Protein AF-A0ABD1K8K5-F1 (afdb_monomer_lite)

pLDDT: mean 77.6, std 17.08, range [30.23, 98.38]

Structure (mmCIF, N/CA/C/O backbone):
data_AF-A0ABD1K8K5-F1
#
_entry.id   AF-A0ABD1K8K5-F1
#
loop_
_atom_site.group_PDB
_atom_site.id
_atom_site.type_symbol
_atom_site.label_atom_id
_atom_site.label_alt_id
_atom_site.label_comp_id
_atom_site.label_asym_id
_atom_site.label_entity_id
_atom_site.label_seq_id
_atom_site.pdbx_PDB_ins_code
_atom_site.Cartn_x
_atom_site.Cartn_y
_atom_site.Cartn_z
_atom_site.occupancy
_atom_site.B_iso_or_equiv
_atom_site.auth_seq_id
_atom_site.auth_comp_id
_atom_site.auth_asym_id
_atom_site.auth_atom_id
_atom_site.pdbx_PDB_model_num
ATOM 1 N N . MET A 1 1 ? 19.323 -1.433 23.913 1.00 59.59 1 MET A N 1
ATOM 2 C CA . MET A 1 1 ? 18.652 -1.399 25.236 1.00 59.59 1 MET A CA 1
ATOM 3 C C . MET A 1 1 ? 19.641 -1.602 26.390 1.00 59.59 1 MET A C 1
ATOM 5 O O . MET A 1 1 ? 19.765 -0.717 27.223 1.00 59.59 1 MET A O 1
ATOM 9 N N . PHE A 1 2 ? 20.396 -2.708 26.420 1.00 70.62 2 PHE A N 1
ATOM 10 C CA . PHE A 1 2 ? 21.287 -3.066 27.539 1.00 70.62 2 PHE A CA 1
ATOM 11 C C . PHE A 1 2 ? 22.418 -2.053 27.819 1.00 70.62 2 PHE A C 1
ATOM 13 O O . PHE A 1 2 ? 22.641 -1.660 28.960 1.00 70.62 2 PHE A O 1
ATOM 20 N N . GLN A 1 3 ? 23.082 -1.552 26.773 1.00 77.25 3 GLN A N 1
ATOM 21 C CA . GLN A 1 3 ? 24.154 -0.553 26.902 1.00 77.25 3 GLN A CA 1
ATOM 22 C C . GLN A 1 3 ? 23.637 0.802 27.422 1.00 77.25 3 GLN A C 1
ATOM 24 O O . GLN A 1 3 ? 24.265 1.428 28.268 1.00 77.25 3 GLN A O 1
ATOM 29 N N . LEU A 1 4 ? 22.428 1.191 27.003 1.00 78.50 4 LEU A N 1
ATOM 30 C CA . LEU A 1 4 ? 21.741 2.402 27.463 1.00 78.50 4 LEU A CA 1
ATOM 31 C C . LEU A 1 4 ? 21.359 2.313 28.951 1.00 78.50 4 LEU A C 1
ATOM 33 O O . LEU A 1 4 ? 21.509 3.283 29.686 1.00 78.50 4 LEU A O 1
ATOM 37 N N . LEU A 1 5 ? 20.895 1.143 29.400 1.00 77.12 5 LEU A N 1
ATOM 38 C CA . LEU A 1 5 ? 20.599 0.863 30.809 1.00 77.12 5 LEU A CA 1
ATOM 39 C C . LEU A 1 5 ? 21.858 0.915 31.680 1.00 77.12 5 LEU A C 1
ATOM 41 O O . LEU A 1 5 ? 21.829 1.493 32.764 1.00 77.12 5 LEU A O 1
ATOM 45 N N . LYS A 1 6 ? 22.974 0.362 31.191 1.00 81.25 6 LYS A N 1
ATOM 46 C CA . LYS A 1 6 ? 24.273 0.412 31.877 1.00 81.25 6 LYS A CA 1
ATOM 47 C C . LYS A 1 6 ? 24.775 1.854 32.032 1.00 81.25 6 LYS A C 1
ATOM 49 O O . LYS A 1 6 ? 25.215 2.231 33.117 1.00 81.25 6 LYS A O 1
ATOM 54 N N . ASP A 1 7 ? 24.635 2.669 30.988 1.00 84.12 7 ASP A N 1
ATOM 55 C CA . ASP A 1 7 ? 24.981 4.095 31.023 1.00 84.12 7 ASP A CA 1
ATOM 56 C C . ASP A 1 7 ? 24.070 4.897 31.962 1.00 84.12 7 ASP A C 1
ATOM 58 O O . ASP A 1 7 ? 24.546 5.760 32.702 1.00 84.12 7 ASP A O 1
ATOM 62 N N . LEU A 1 8 ? 22.766 4.604 31.969 1.00 81.50 8 LEU A N 1
ATOM 63 C CA . LEU A 1 8 ? 21.805 5.254 32.861 1.00 81.50 8 LEU A CA 1
ATOM 64 C C . LEU A 1 8 ? 22.045 4.886 34.326 1.00 81.50 8 LEU A C 1
ATOM 66 O O . LEU A 1 8 ? 22.006 5.773 35.172 1.00 81.50 8 LEU A O 1
ATOM 70 N N . ARG A 1 9 ? 22.381 3.625 34.621 1.00 79.44 9 ARG A N 1
ATOM 71 C CA . ARG A 1 9 ? 22.729 3.172 35.977 1.00 79.44 9 ARG A CA 1
ATOM 72 C C . ARG A 1 9 ? 24.013 3.820 36.494 1.00 79.44 9 ARG A C 1
ATOM 74 O O . ARG A 1 9 ? 24.125 4.090 37.682 1.00 79.44 9 ARG A O 1
ATOM 81 N N . LYS A 1 10 ? 24.968 4.114 35.605 1.00 83.75 10 LYS A N 1
ATOM 82 C CA . LYS A 1 10 ? 26.197 4.845 35.953 1.00 83.75 10 LYS A CA 1
ATOM 83 C C . LYS A 1 10 ? 25.938 6.334 36.223 1.00 83.75 10 LYS A C 1
ATOM 85 O O . LYS A 1 10 ? 26.624 6.923 37.048 1.00 83.75 10 LYS A O 1
ATOM 90 N N . LYS A 1 11 ? 24.972 6.943 35.525 1.00 84.12 11 LYS A N 1
ATOM 91 C CA . LYS A 1 11 ? 24.600 8.365 35.675 1.00 84.12 11 LYS A CA 1
ATOM 92 C C . LYS A 1 11 ? 23.617 8.630 36.815 1.00 84.12 11 LYS A C 1
ATOM 94 O O . LYS A 1 11 ? 23.602 9.733 37.351 1.00 84.12 11 LYS A O 1
ATOM 99 N N . HIS A 1 12 ? 22.796 7.646 37.160 1.00 82.25 12 HIS A N 1
ATOM 100 C CA . HIS A 1 12 ? 21.799 7.728 38.220 1.00 82.25 12 HIS A CA 1
ATOM 101 C C . HIS A 1 12 ? 21.902 6.491 39.121 1.00 82.25 12 HIS A C 1
ATOM 103 O O . HIS A 1 12 ? 21.071 5.589 39.003 1.00 82.25 12 HIS A O 1
ATOM 109 N N . PRO A 1 13 ? 22.929 6.427 39.989 1.00 80.19 13 PRO A N 1
ATOM 110 C CA . PRO A 1 13 ? 23.126 5.292 40.889 1.00 80.19 13 PRO A CA 1
ATOM 111 C C . PRO A 1 13 ? 22.012 5.173 41.941 1.00 80.19 13 PRO A C 1
ATOM 113 O O . PRO A 1 13 ? 21.754 4.076 42.423 1.00 80.19 13 PRO A O 1
ATOM 116 N N . ASP A 1 14 ? 21.324 6.278 42.236 1.00 81.75 14 ASP A N 1
ATOM 117 C CA . ASP A 1 14 ? 20.300 6.377 43.285 1.00 81.75 14 ASP A CA 1
ATOM 118 C C . ASP A 1 14 ? 18.893 5.982 42.802 1.00 81.75 14 ASP A C 1
ATOM 120 O O . ASP A 1 14 ? 17.933 6.023 43.570 1.00 81.75 14 ASP A O 1
ATOM 124 N N . LYS A 1 15 ? 18.742 5.654 41.512 1.00 78.62 15 LYS A N 1
ATOM 125 C CA . LYS A 1 15 ? 17.447 5.335 40.902 1.00 78.62 15 LYS A CA 1
ATOM 126 C C . LYS A 1 15 ? 17.249 3.835 40.783 1.00 78.62 15 LYS A C 1
ATOM 128 O O . LYS A 1 15 ? 18.148 3.107 40.364 1.00 78.62 15 LYS A O 1
ATOM 133 N N . ASP A 1 16 ? 16.036 3.403 41.101 1.00 84.75 16 ASP A N 1
ATOM 134 C CA . ASP A 1 16 ? 15.668 1.994 41.074 1.00 84.75 16 ASP A CA 1
ATOM 135 C C . ASP A 1 16 ? 15.687 1.421 39.644 1.00 84.75 16 ASP A C 1
ATOM 137 O O . ASP A 1 16 ? 15.597 2.157 38.652 1.00 84.75 16 ASP A O 1
ATOM 141 N N . LEU A 1 17 ? 15.803 0.098 39.515 1.00 74.56 17 LEU A N 1
ATOM 142 C CA . LEU A 1 17 ? 15.939 -0.579 38.221 1.00 74.56 17 LEU A CA 1
ATOM 143 C C . LEU A 1 17 ? 14.769 -0.255 37.280 1.00 74.56 17 LEU A C 1
ATOM 145 O O . LEU A 1 17 ? 14.985 -0.014 36.091 1.00 74.56 17 LEU A O 1
ATOM 149 N N . ASP A 1 18 ? 13.557 -0.151 37.818 1.00 71.81 18 ASP A N 1
ATOM 150 C CA . ASP A 1 18 ? 12.364 0.211 37.052 1.00 71.81 18 ASP A CA 1
ATOM 151 C C . ASP A 1 18 ? 12.379 1.662 36.567 1.00 71.81 18 ASP A C 1
ATOM 153 O O . ASP A 1 18 ? 11.994 1.940 35.427 1.00 71.81 18 ASP A O 1
ATOM 157 N N . GLN A 1 19 ? 12.899 2.585 37.381 1.00 75.75 19 GLN A N 1
ATOM 158 C CA . GLN A 1 19 ? 13.087 3.980 36.977 1.00 75.75 19 GLN A CA 1
ATOM 159 C C . GLN A 1 19 ? 14.147 4.090 35.873 1.00 75.75 19 GLN A C 1
ATOM 161 O O . GLN A 1 19 ? 14.009 4.887 34.943 1.00 75.75 19 GLN A O 1
ATOM 166 N N . LEU A 1 20 ? 15.190 3.258 35.924 1.00 77.69 20 LEU A N 1
ATOM 167 C CA . LEU A 1 20 ? 16.222 3.188 34.888 1.00 77.69 20 LEU A CA 1
ATOM 168 C C . LEU A 1 20 ? 15.684 2.600 33.575 1.00 77.69 20 LEU A C 1
ATOM 170 O O . LEU A 1 20 ? 16.006 3.119 32.503 1.00 77.69 20 LEU A O 1
ATOM 174 N N . ILE A 1 21 ? 14.836 1.567 33.639 1.00 76.38 21 ILE A N 1
ATOM 175 C CA . ILE A 1 21 ? 14.133 1.000 32.473 1.00 76.38 21 ILE A CA 1
ATOM 176 C C . ILE A 1 21 ? 13.193 2.036 31.853 1.00 76.38 21 ILE A C 1
ATOM 178 O O . ILE A 1 21 ? 13.122 2.160 30.627 1.00 76.38 21 ILE A O 1
ATOM 182 N N . GLU A 1 22 ? 12.513 2.832 32.673 1.00 71.56 22 GLU A N 1
ATOM 183 C CA . GLU A 1 22 ? 11.645 3.904 32.199 1.00 71.56 22 GLU A CA 1
ATOM 184 C C . GLU A 1 22 ? 12.442 5.004 31.487 1.00 71.56 22 GLU A C 1
ATOM 186 O O . GLU A 1 22 ? 12.144 5.330 30.334 1.00 71.56 22 GLU A O 1
ATOM 191 N N . MET A 1 23 ? 1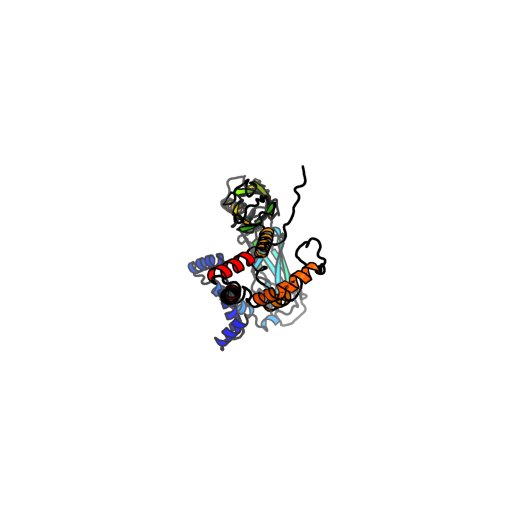3.511 5.506 32.112 1.00 74.62 23 MET A N 1
ATOM 192 C CA . MET A 1 23 ? 14.414 6.487 31.500 1.00 74.62 23 MET A CA 1
ATOM 193 C C . MET A 1 23 ? 15.040 5.963 30.203 1.00 74.62 23 MET A C 1
ATOM 195 O O . MET A 1 23 ? 15.199 6.725 29.244 1.00 74.62 23 MET A O 1
ATOM 199 N N . ALA A 1 24 ? 15.353 4.667 30.145 1.00 79.19 24 ALA A N 1
ATOM 200 C CA . ALA A 1 24 ? 15.820 4.004 28.937 1.00 79.19 24 ALA A CA 1
ATOM 201 C C . ALA A 1 24 ? 14.744 4.028 27.842 1.00 79.19 24 ALA A C 1
ATOM 203 O O . ALA A 1 24 ? 15.032 4.456 26.725 1.00 79.19 24 ALA A O 1
ATOM 204 N N . SER A 1 25 ? 13.504 3.654 28.177 1.00 73.94 25 SER A N 1
ATOM 205 C CA . SER A 1 25 ? 12.378 3.617 27.235 1.00 73.94 25 SER A CA 1
ATOM 206 C C . SER A 1 25 ? 12.002 5.005 26.690 1.00 73.94 25 SER A C 1
ATOM 208 O O . SER A 1 25 ? 11.810 5.176 25.483 1.00 73.94 25 SER A O 1
ATOM 210 N N . TYR A 1 26 ? 12.002 6.030 27.547 1.00 77.38 26 TYR A N 1
ATOM 211 C CA . TYR A 1 26 ? 11.787 7.417 27.140 1.00 77.38 26 TYR A CA 1
ATOM 212 C C . TYR A 1 26 ? 12.910 7.904 26.216 1.00 77.38 26 TYR A C 1
ATOM 214 O O . TYR A 1 26 ? 12.657 8.474 25.154 1.00 77.38 26 TYR A O 1
ATOM 222 N N . SER A 1 27 ? 14.166 7.612 26.567 1.00 74.69 27 SER A N 1
ATOM 223 C CA . SER A 1 27 ? 15.329 7.981 25.753 1.00 74.69 27 SER A CA 1
ATOM 224 C C . SER A 1 27 ? 15.323 7.296 24.382 1.00 74.69 27 SER A C 1
ATOM 226 O O . SER A 1 27 ? 15.742 7.905 23.398 1.00 74.69 27 SER A O 1
ATOM 228 N N . THR A 1 28 ? 14.830 6.056 24.281 1.00 75.81 28 THR A N 1
ATOM 229 C CA . THR A 1 28 ? 14.659 5.368 22.991 1.00 75.81 28 THR A CA 1
ATOM 230 C C . THR A 1 28 ? 13.557 5.990 22.138 1.00 75.81 28 THR A C 1
ATOM 232 O O . THR A 1 28 ? 13.785 6.207 20.952 1.00 75.81 28 THR A O 1
ATOM 235 N N . MET A 1 29 ? 12.416 6.363 22.728 1.00 71.50 29 MET A N 1
ATOM 236 C CA . MET A 1 29 ? 11.315 7.020 22.004 1.00 71.50 29 MET A CA 1
ATOM 237 C C . MET A 1 29 ? 11.699 8.410 21.485 1.00 71.50 29 MET A C 1
ATOM 239 O O . MET A 1 29 ? 11.284 8.818 20.405 1.00 71.50 29 MET A O 1
ATOM 243 N N . VAL A 1 30 ? 12.535 9.145 22.225 1.00 73.69 30 VAL A N 1
ATOM 244 C CA . VAL A 1 30 ? 13.060 10.442 21.767 1.00 73.69 30 VAL A CA 1
ATOM 245 C C . VAL A 1 30 ? 14.025 10.280 20.588 1.00 73.69 30 VAL A C 1
ATOM 247 O O . VAL A 1 30 ? 14.049 11.146 19.715 1.00 73.69 30 VAL A O 1
ATOM 250 N N . ARG A 1 31 ? 14.809 9.192 20.562 1.00 73.44 31 ARG A N 1
ATOM 251 C CA . ARG A 1 31 ? 15.832 8.920 19.537 1.00 73.44 31 ARG A CA 1
ATOM 252 C C . ARG A 1 31 ? 15.287 8.296 18.250 1.00 73.44 31 ARG A C 1
ATOM 254 O O . ARG A 1 31 ? 15.999 8.304 17.250 1.00 73.44 31 ARG A O 1
ATOM 261 N N . GLN A 1 32 ? 14.075 7.747 18.255 1.00 75.69 32 GLN A N 1
ATOM 262 C CA . GLN A 1 32 ? 13.451 7.219 17.040 1.00 75.69 32 GLN A CA 1
ATOM 263 C C . GLN A 1 32 ? 13.143 8.338 16.033 1.00 75.69 32 GLN A C 1
ATOM 265 O O . GLN A 1 32 ? 12.805 9.462 16.411 1.00 75.69 32 GLN A O 1
ATOM 270 N N . ARG A 1 33 ? 13.248 8.021 14.733 1.00 68.94 33 ARG A N 1
ATOM 271 C CA . ARG A 1 33 ? 12.775 8.903 13.655 1.00 68.94 33 ARG A CA 1
ATOM 272 C C . ARG A 1 33 ? 11.258 9.065 13.780 1.00 68.94 33 ARG A C 1
ATOM 274 O O . ARG A 1 33 ? 10.552 8.083 13.983 1.00 68.94 33 ARG A O 1
ATOM 281 N N . LYS A 1 34 ? 10.770 10.303 13.685 1.00 73.88 34 LYS A N 1
ATOM 282 C CA . LYS A 1 34 ? 9.362 10.658 13.927 1.00 73.88 34 LYS A CA 1
ATOM 283 C C . LYS A 1 34 ? 8.658 10.965 12.608 1.00 73.88 34 LYS A C 1
ATOM 285 O O . LYS A 1 34 ? 9.250 11.593 11.733 1.00 73.88 34 LYS A O 1
ATOM 290 N N . SER A 1 35 ? 7.405 10.536 12.476 1.00 65.81 35 SER A N 1
ATOM 291 C CA . SER A 1 35 ? 6.572 10.792 11.295 1.00 65.81 35 SER A CA 1
ATOM 292 C C . SER A 1 35 ? 6.118 12.258 11.217 1.00 65.81 35 SER A C 1
ATOM 294 O O . SER A 1 35 ? 6.099 12.972 12.222 1.00 65.81 35 SER A O 1
ATOM 296 N N . ARG A 1 36 ? 5.706 12.728 10.029 1.00 65.56 36 ARG A N 1
ATOM 297 C CA . ARG A 1 36 ? 5.182 14.101 9.840 1.00 65.56 36 ARG A CA 1
ATOM 298 C C . ARG A 1 36 ? 3.930 14.375 10.688 1.00 65.56 36 ARG A C 1
ATOM 300 O O . ARG A 1 36 ? 3.778 15.485 11.196 1.00 65.56 36 ARG A O 1
ATOM 307 N N . ALA A 1 37 ? 3.087 13.362 10.899 1.00 58.44 37 ALA A N 1
ATOM 308 C CA . ALA A 1 37 ? 1.905 13.440 11.758 1.00 58.44 37 ALA A CA 1
ATOM 309 C C . ALA A 1 37 ? 2.261 13.782 13.215 1.00 58.44 37 ALA A C 1
ATOM 311 O O . ALA A 1 37 ? 1.615 14.639 13.817 1.00 58.44 37 ALA A O 1
ATOM 312 N N . PHE A 1 38 ? 3.350 13.214 13.754 1.00 73.19 38 PHE A N 1
ATOM 313 C CA . PHE A 1 38 ? 3.814 13.516 15.113 1.00 73.19 38 PHE A CA 1
ATOM 314 C C . PHE A 1 38 ? 4.059 15.017 15.314 1.00 73.19 38 PHE A C 1
ATOM 316 O O . PHE A 1 38 ? 3.666 15.581 16.332 1.00 73.19 38 PHE A O 1
ATOM 323 N N . TYR A 1 39 ? 4.689 15.681 14.342 1.00 70.50 39 TYR A N 1
ATOM 324 C CA . TYR A 1 39 ? 4.980 17.111 14.437 1.00 70.50 39 TYR A CA 1
ATOM 325 C C . TYR A 1 39 ? 3.719 17.969 14.330 1.00 70.50 39 TYR A C 1
ATOM 327 O O . TYR A 1 39 ? 3.587 18.929 15.085 1.00 70.50 39 TYR A O 1
ATOM 335 N N . ARG A 1 40 ? 2.767 17.600 13.461 1.00 68.62 40 ARG A N 1
ATOM 336 C CA . ARG A 1 40 ? 1.472 18.294 13.356 1.00 68.62 40 ARG A CA 1
ATOM 337 C C . ARG A 1 40 ? 0.703 18.231 14.678 1.00 68.62 40 ARG A C 1
ATOM 339 O O . ARG A 1 40 ? 0.331 19.270 15.213 1.00 68.62 40 ARG A O 1
ATOM 346 N N . VAL A 1 41 ? 0.576 17.035 15.253 1.00 61.66 41 VAL A N 1
ATOM 347 C CA . VAL A 1 41 ? -0.094 16.808 16.547 1.00 61.66 41 VAL A CA 1
ATOM 348 C C . VAL A 1 41 ? 0.640 17.500 17.701 1.00 61.66 41 VAL A C 1
ATOM 350 O O . VAL A 1 41 ? 0.020 18.017 18.628 1.00 61.66 41 VAL A O 1
ATOM 353 N N . GLN A 1 42 ? 1.973 17.538 17.670 1.00 64.94 42 GLN A N 1
ATOM 354 C CA . GLN A 1 42 ? 2.768 18.205 18.699 1.00 64.94 42 GLN A CA 1
ATOM 355 C C . GLN A 1 42 ? 2.566 19.728 18.687 1.00 64.94 42 GLN A C 1
ATOM 357 O O . GLN A 1 42 ? 2.486 20.333 19.756 1.00 64.94 42 GLN A O 1
ATOM 362 N N . VAL A 1 43 ? 2.476 20.346 17.505 1.00 61.56 43 VAL A N 1
ATOM 363 C CA . VAL A 1 43 ? 2.259 21.794 17.366 1.00 61.56 43 VAL A CA 1
ATOM 364 C C . VAL A 1 43 ? 0.851 22.176 17.807 1.00 61.56 43 VAL A C 1
ATOM 366 O O . VAL A 1 43 ? 0.705 23.089 18.619 1.00 61.56 43 VAL A O 1
ATOM 369 N N . THR A 1 44 ? -0.176 21.451 17.352 1.00 60.03 44 THR A N 1
ATOM 370 C CA . THR A 1 44 ? -1.559 21.712 17.780 1.00 60.03 44 THR A CA 1
ATOM 371 C C . THR A 1 44 ? -1.686 21.564 19.292 1.00 60.03 44 THR A C 1
ATOM 373 O O . THR A 1 44 ? -2.168 22.466 19.964 1.00 60.03 44 THR A O 1
ATOM 376 N N . ARG A 1 45 ? -1.131 20.505 19.888 1.00 66.00 45 ARG A N 1
ATOM 377 C CA . ARG A 1 45 ? -1.166 20.326 21.348 1.00 66.00 45 ARG A CA 1
ATOM 378 C C . ARG A 1 45 ? -0.420 21.401 22.128 1.00 66.00 45 ARG A C 1
ATOM 380 O O . ARG A 1 45 ? -0.849 21.729 23.230 1.00 66.00 45 ARG A O 1
ATOM 387 N N . GLN A 1 46 ? 0.676 21.946 21.603 1.00 64.81 46 GLN A N 1
ATOM 388 C CA . GLN A 1 46 ? 1.350 23.078 22.243 1.00 64.81 46 GLN A CA 1
ATOM 389 C C . GLN A 1 46 ? 0.507 24.355 22.169 1.00 64.81 46 GLN A C 1
ATOM 391 O O . GLN A 1 46 ? 0.413 25.053 23.175 1.00 64.81 46 GLN A O 1
ATOM 396 N N . MET A 1 47 ? -0.154 24.611 21.037 1.00 61.78 47 MET A N 1
ATOM 397 C CA . MET A 1 47 ? -1.069 25.749 20.867 1.00 61.78 47 MET A CA 1
ATOM 398 C C . MET A 1 47 ? -2.269 25.679 21.825 1.00 61.78 47 MET A C 1
ATOM 400 O O . MET A 1 47 ? -2.681 26.699 22.363 1.00 61.78 47 MET A O 1
ATOM 404 N N . ILE A 1 48 ? -2.793 24.477 22.092 1.00 60.22 48 ILE A N 1
ATOM 405 C CA . ILE A 1 48 ? -3.968 24.258 22.959 1.00 60.22 48 ILE A CA 1
ATOM 406 C C . ILE A 1 48 ? -3.554 24.035 24.437 1.00 60.22 48 ILE A C 1
ATOM 408 O O . ILE A 1 48 ? -4.353 23.627 25.273 1.00 60.22 48 ILE A O 1
ATOM 412 N N . GLY A 1 49 ? -2.277 24.238 24.791 1.00 51.66 49 GLY A N 1
ATOM 413 C CA . GLY A 1 49 ? -1.785 24.083 26.170 1.00 51.66 49 GLY A CA 1
ATOM 414 C C . GLY A 1 49 ? -1.704 22.635 26.687 1.00 51.66 49 GLY A C 1
ATOM 415 O O . GLY A 1 49 ? -1.404 22.406 27.856 1.00 51.66 49 GLY A O 1
ATOM 416 N N . ALA A 1 50 ? -1.900 21.631 25.829 1.00 50.41 50 ALA A N 1
ATOM 417 C CA . ALA A 1 50 ? -1.913 20.206 26.178 1.00 50.41 50 ALA A CA 1
ATOM 418 C C . ALA A 1 50 ? -0.510 19.570 26.338 1.00 50.41 50 ALA A C 1
ATOM 420 O O . ALA A 1 50 ? -0.400 18.369 26.627 1.00 50.41 50 ALA A O 1
ATOM 421 N N . GLY A 1 51 ? 0.557 20.359 26.165 1.00 69.50 51 GLY A N 1
ATOM 422 C CA . GLY A 1 51 ? 1.948 19.976 26.423 1.00 69.50 51 GLY A CA 1
ATOM 423 C C . GLY A 1 51 ? 2.550 18.989 25.412 1.00 69.50 51 GLY A C 1
ATOM 424 O O . GLY A 1 51 ? 1.977 18.691 24.368 1.00 69.50 51 GLY A O 1
ATOM 425 N N . ASN A 1 52 ? 3.754 18.485 25.714 1.00 71.62 52 ASN A N 1
ATOM 426 C CA . ASN A 1 52 ? 4.494 17.575 24.830 1.00 71.62 52 ASN A CA 1
ATOM 427 C C . ASN A 1 52 ? 3.924 16.147 24.863 1.00 71.62 52 ASN A C 1
ATOM 429 O O . ASN A 1 52 ? 3.817 15.554 25.938 1.00 71.62 52 ASN A O 1
ATOM 433 N N . VAL A 1 53 ? 3.639 15.587 23.683 1.00 66.88 53 VAL A N 1
ATOM 434 C CA . VAL A 1 53 ? 3.067 14.246 23.476 1.00 66.88 53 VAL A CA 1
ATOM 435 C C . VAL A 1 53 ? 3.867 13.162 24.198 1.00 66.88 53 VAL A C 1
ATOM 437 O O . VAL A 1 53 ? 3.284 12.338 24.896 1.00 66.88 53 VAL A O 1
ATOM 440 N N . LEU A 1 54 ? 5.200 13.190 24.114 1.00 64.06 54 LEU A N 1
ATOM 441 C CA . LEU A 1 54 ? 6.050 12.172 24.750 1.00 64.06 54 LEU A CA 1
ATOM 442 C C . LEU A 1 54 ? 6.029 12.271 26.278 1.00 64.06 54 LEU A C 1
ATOM 444 O O . LEU A 1 54 ? 6.095 11.260 26.974 1.00 64.06 54 LEU A O 1
ATOM 448 N N . ARG A 1 55 ? 5.912 13.493 26.807 1.00 66.69 55 ARG A N 1
ATOM 449 C CA . ARG A 1 55 ? 5.837 13.736 28.252 1.00 66.69 55 ARG A CA 1
ATOM 450 C C . ARG A 1 55 ? 4.473 13.328 28.804 1.00 66.69 55 ARG A C 1
ATOM 452 O O . ARG A 1 55 ? 4.416 12.741 29.877 1.00 66.69 55 ARG A O 1
ATOM 459 N N . ARG A 1 56 ? 3.400 13.582 28.046 1.00 65.81 56 ARG A N 1
ATOM 460 C CA . ARG A 1 56 ? 2.051 13.089 28.349 1.00 65.81 56 ARG A CA 1
ATOM 461 C C . ARG A 1 56 ? 2.017 11.565 28.315 1.00 65.81 56 ARG A C 1
ATOM 463 O O . ARG A 1 56 ? 1.502 10.988 29.250 1.00 65.81 56 ARG A O 1
ATOM 470 N N . TYR A 1 57 ? 2.610 10.922 27.310 1.00 64.56 57 TYR A N 1
ATOM 471 C CA . TYR A 1 57 ? 2.671 9.460 27.226 1.00 64.56 57 TYR A CA 1
ATOM 472 C C . TYR A 1 57 ? 3.413 8.835 28.419 1.00 64.56 57 TYR A C 1
ATOM 474 O O . TYR A 1 57 ? 2.940 7.864 29.000 1.00 64.56 57 TYR A O 1
ATOM 482 N N . ALA A 1 58 ? 4.543 9.419 28.834 1.00 63.94 58 ALA A N 1
ATOM 483 C CA . ALA A 1 58 ? 5.258 8.982 30.035 1.00 63.94 58 ALA A CA 1
ATOM 484 C C . ALA A 1 58 ? 4.417 9.172 31.313 1.00 63.94 58 ALA A C 1
ATOM 486 O O . ALA A 1 58 ? 4.309 8.249 32.115 1.00 63.94 58 ALA A O 1
ATOM 487 N N . ALA A 1 59 ? 3.764 10.329 31.464 1.00 64.56 59 ALA A N 1
ATOM 488 C CA . ALA A 1 59 ? 2.887 10.613 32.598 1.00 64.56 59 ALA A CA 1
ATOM 489 C C . ALA A 1 59 ? 1.635 9.718 32.620 1.00 64.56 59 ALA A C 1
ATOM 491 O O . ALA A 1 59 ? 1.254 9.243 33.680 1.00 64.56 59 ALA A O 1
ATOM 492 N N . ASP A 1 60 ? 1.030 9.437 31.465 1.00 65.19 60 ASP A N 1
ATOM 493 C CA . ASP A 1 60 ? -0.134 8.557 31.326 1.00 65.19 60 ASP A CA 1
ATOM 494 C C . ASP A 1 60 ? 0.256 7.107 31.619 1.00 65.19 60 ASP A C 1
ATOM 496 O O . ASP A 1 60 ? -0.477 6.384 32.278 1.00 65.19 60 ASP A O 1
ATOM 500 N N . ARG A 1 61 ? 1.464 6.682 31.230 1.00 63.94 61 ARG A N 1
ATOM 501 C CA . ARG A 1 61 ? 2.008 5.372 31.603 1.00 63.94 61 ARG A CA 1
ATOM 502 C C . ARG A 1 61 ? 2.316 5.275 33.099 1.00 63.94 61 ARG A C 1
ATOM 504 O O . ARG A 1 61 ? 2.092 4.213 33.674 1.00 63.94 61 ARG A O 1
ATOM 511 N N . GLN A 1 62 ? 2.796 6.349 33.730 1.00 63.53 62 GLN A N 1
ATOM 512 C CA . GLN A 1 62 ? 2.950 6.428 35.187 1.00 63.53 62 GLN A CA 1
ATOM 513 C C . GLN A 1 62 ? 1.602 6.431 35.901 1.00 63.53 62 GLN A C 1
ATOM 515 O O . GLN A 1 62 ? 1.457 5.709 36.876 1.00 63.53 62 GLN A O 1
ATOM 520 N N . ALA A 1 63 ? 0.606 7.156 35.396 1.00 61.16 63 ALA A N 1
ATOM 521 C CA . ALA A 1 63 ? -0.752 7.152 35.927 1.00 61.16 63 ALA A CA 1
ATOM 522 C C . ALA A 1 63 ? -1.417 5.781 35.750 1.00 61.16 63 ALA A C 1
ATOM 524 O O . ALA A 1 63 ? -2.011 5.282 36.692 1.00 61.16 63 ALA A O 1
ATOM 525 N N . ARG A 1 64 ? -1.241 5.113 34.602 1.00 61.59 64 ARG A N 1
ATOM 526 C CA . ARG A 1 64 ? -1.706 3.738 34.355 1.00 61.59 64 ARG A CA 1
ATOM 527 C C . ARG A 1 64 ? -0.971 2.711 35.206 1.00 61.59 64 ARG A C 1
ATOM 529 O O . ARG A 1 64 ? -1.585 1.741 35.623 1.00 61.59 64 ARG A O 1
ATOM 536 N N . ARG A 1 65 ? 0.324 2.900 35.483 1.00 58.69 65 ARG A N 1
ATOM 537 C CA . ARG A 1 65 ? 1.064 2.063 36.442 1.00 58.69 65 ARG A CA 1
ATOM 538 C C . ARG A 1 65 ? 0.630 2.327 37.872 1.00 58.69 65 ARG A C 1
ATOM 540 O O . ARG A 1 65 ? 0.476 1.371 38.605 1.00 58.69 65 ARG A O 1
ATOM 547 N N . ALA A 1 66 ? 0.408 3.578 38.258 1.00 55.44 66 ALA A N 1
ATOM 548 C CA . ALA A 1 66 ? -0.112 3.931 39.571 1.00 55.44 66 ALA A CA 1
ATOM 549 C C . ALA A 1 66 ? -1.544 3.409 39.747 1.00 55.44 66 ALA A C 1
ATOM 551 O O . ALA A 1 66 ? -1.847 2.867 40.795 1.00 55.44 66 ALA A O 1
ATOM 552 N N . ALA A 1 67 ? -2.384 3.471 38.711 1.00 52.78 67 ALA A N 1
ATOM 553 C CA . ALA A 1 67 ? -3.731 2.904 38.694 1.00 52.78 67 ALA A CA 1
ATOM 554 C C . ALA A 1 67 ? -3.715 1.365 38.652 1.00 52.78 67 ALA A C 1
ATOM 556 O O . ALA A 1 67 ? -4.496 0.725 39.343 1.00 52.78 67 ALA A O 1
ATOM 557 N N . GLY A 1 68 ? -2.788 0.760 37.904 1.00 47.81 68 GLY A N 1
ATOM 558 C CA . GLY A 1 68 ? -2.570 -0.690 37.868 1.00 47.81 68 GLY A CA 1
ATOM 559 C C . GLY A 1 68 ? -1.882 -1.251 39.118 1.00 47.81 68 GLY A C 1
ATOM 560 O O . GLY A 1 68 ? -2.005 -2.437 39.391 1.00 47.81 68 GLY A O 1
ATOM 561 N N . ALA A 1 69 ? -1.190 -0.406 39.887 1.00 46.97 69 ALA A N 1
ATOM 562 C CA . ALA A 1 69 ? -0.599 -0.712 41.191 1.00 46.97 69 ALA A CA 1
ATOM 563 C C . ALA A 1 69 ? -1.481 -0.249 42.369 1.00 46.97 69 ALA A C 1
ATOM 565 O O . ALA A 1 69 ? -1.120 -0.478 43.520 1.00 46.97 69 ALA A O 1
ATOM 566 N N . ALA A 1 70 ? -2.631 0.385 42.099 1.00 46.22 70 ALA A N 1
ATOM 567 C CA . ALA A 1 70 ? -3.593 0.846 43.107 1.00 46.22 70 ALA A CA 1
ATOM 568 C C . ALA A 1 70 ? -4.630 -0.220 43.494 1.00 46.22 70 ALA A C 1
ATOM 570 O O . ALA A 1 70 ? -5.619 0.089 44.152 1.00 46.22 70 ALA A O 1
ATOM 571 N N . LEU A 1 71 ? -4.401 -1.476 43.123 1.00 51.16 71 LEU A N 1
ATOM 572 C CA . LEU A 1 71 ? -5.013 -2.603 43.801 1.00 51.16 71 LEU A CA 1
ATOM 573 C C . LEU A 1 71 ? -3.873 -3.376 44.453 1.00 51.16 71 LEU A C 1
ATOM 575 O O . LEU A 1 71 ? -3.151 -4.118 43.789 1.00 51.16 71 LEU A O 1
ATOM 579 N N . GLY A 1 72 ? -3.662 -3.128 45.746 1.00 49.41 72 GLY A N 1
ATOM 580 C CA . GLY A 1 72 ? -2.742 -3.938 46.529 1.00 49.41 72 GLY A CA 1
ATOM 581 C C . GLY A 1 72 ? -3.146 -5.409 46.423 1.00 49.41 72 GLY A C 1
ATOM 582 O O . GLY A 1 72 ? -4.332 -5.729 46.383 1.00 49.41 72 GLY A O 1
ATOM 583 N N . ASP A 1 73 ? -2.165 -6.304 46.398 1.00 51.75 73 ASP A N 1
ATOM 584 C CA . ASP A 1 73 ? -2.356 -7.762 46.305 1.00 51.75 73 ASP A CA 1
ATOM 585 C C . ASP A 1 73 ? -3.319 -8.313 47.389 1.00 51.75 73 ASP A C 1
ATOM 587 O O . ASP A 1 73 ? -3.978 -9.331 47.205 1.00 51.75 73 ASP A O 1
ATOM 591 N N . ALA A 1 74 ? -3.483 -7.578 48.498 1.00 49.91 74 ALA A N 1
ATOM 592 C CA . ALA A 1 74 ? -4.433 -7.869 49.571 1.00 49.91 74 ALA A CA 1
ATOM 593 C C . ALA A 1 74 ? -5.907 -7.503 49.259 1.00 49.91 74 ALA A C 1
ATOM 595 O O . ALA A 1 74 ? -6.803 -8.139 49.809 1.00 49.91 74 ALA A O 1
ATOM 596 N N . ASP A 1 75 ? -6.184 -6.535 48.374 1.00 58.00 75 ASP A N 1
ATOM 597 C CA . ASP A 1 75 ? -7.552 -6.095 48.025 1.00 58.00 75 ASP A CA 1
ATOM 598 C C . ASP A 1 75 ? -8.188 -6.939 46.904 1.00 58.00 75 ASP A C 1
ATOM 600 O O . ASP A 1 75 ? -9.417 -7.047 46.837 1.00 58.00 75 ASP A O 1
ATOM 604 N N . LEU A 1 76 ? -7.384 -7.596 46.051 1.00 60.62 76 LEU A N 1
ATOM 605 C CA . LEU A 1 76 ? -7.895 -8.527 45.029 1.00 60.62 76 LEU A CA 1
ATOM 606 C C . LEU A 1 76 ? -8.462 -9.818 45.621 1.00 60.62 76 LEU A C 1
ATOM 608 O O . LEU A 1 76 ? -9.229 -10.487 44.938 1.00 60.62 76 LEU A O 1
ATOM 612 N N . ALA A 1 77 ? -8.099 -10.204 46.845 1.00 67.00 77 ALA A N 1
ATOM 613 C CA . ALA A 1 77 ? -8.581 -11.453 47.436 1.00 67.00 77 ALA A CA 1
ATOM 614 C C . ALA A 1 77 ? -10.106 -11.432 47.665 1.00 67.00 77 ALA A C 1
ATOM 616 O O . ALA A 1 77 ? -10.782 -12.429 47.409 1.00 67.00 77 ALA A O 1
ATOM 617 N N . ASN A 1 78 ? -10.646 -10.272 48.061 1.00 75.00 78 ASN A N 1
ATOM 618 C CA . ASN A 1 78 ? -12.061 -10.097 48.412 1.00 75.00 78 ASN A CA 1
ATOM 619 C C . ASN A 1 78 ? -12.828 -9.168 47.451 1.00 75.00 78 ASN A C 1
ATOM 621 O O . ASN A 1 78 ? -14.030 -8.969 47.633 1.00 75.00 78 ASN A O 1
ATOM 625 N N . THR A 1 79 ? -12.168 -8.621 46.422 1.00 82.25 79 THR A N 1
ATOM 626 C CA . THR A 1 79 ? -12.797 -7.736 45.428 1.00 82.25 79 THR A CA 1
ATOM 627 C C . THR A 1 79 ? -12.773 -8.368 44.043 1.00 82.25 79 THR A C 1
ATOM 629 O O . THR A 1 79 ? -11.700 -8.634 43.503 1.00 82.25 79 THR A O 1
ATOM 632 N N . THR A 1 80 ? -13.948 -8.569 43.451 1.00 86.75 80 THR A N 1
ATOM 633 C CA . THR A 1 80 ? -14.093 -8.985 42.054 1.00 86.75 80 THR A CA 1
ATOM 634 C C . THR A 1 80 ? -14.138 -7.746 41.164 1.00 86.75 80 THR A C 1
ATOM 636 O O . THR A 1 80 ? -15.057 -6.927 41.240 1.00 86.75 80 THR A O 1
ATOM 639 N N . CYS A 1 81 ? -13.138 -7.623 40.304 1.00 89.56 81 CYS A N 1
ATOM 640 C CA . CYS A 1 81 ? -12.921 -6.517 39.390 1.00 89.56 81 CYS A CA 1
ATOM 641 C C . CYS A 1 81 ? -13.285 -6.918 37.957 1.00 89.56 81 CYS A C 1
ATOM 643 O O . CYS A 1 81 ? -12.761 -7.908 37.438 1.00 89.56 81 CYS A O 1
ATOM 645 N N . ILE A 1 82 ? -14.122 -6.118 37.296 1.00 92.62 82 ILE A N 1
ATOM 646 C CA . ILE A 1 82 ? -14.478 -6.296 35.882 1.00 92.62 82 ILE A CA 1
ATOM 647 C C . ILE A 1 82 ? -14.022 -5.081 35.072 1.00 92.62 82 ILE A C 1
ATOM 649 O O . ILE A 1 82 ? -14.221 -3.942 35.493 1.00 92.62 82 ILE A O 1
ATOM 653 N N . ALA A 1 83 ? -13.395 -5.331 33.923 1.00 95.44 83 ALA A N 1
ATOM 654 C CA . ALA A 1 83 ? -12.911 -4.303 33.001 1.00 95.44 83 ALA A CA 1
ATOM 655 C C . ALA A 1 83 ? -12.761 -4.870 31.581 1.00 95.44 83 ALA A C 1
ATOM 657 O O . ALA A 1 83 ? -12.660 -6.089 31.403 1.00 95.44 83 ALA A O 1
ATOM 658 N N . PHE A 1 84 ? -12.653 -4.004 30.574 1.00 97.06 84 PHE A N 1
ATOM 659 C CA . PHE A 1 84 ? -12.174 -4.437 29.263 1.00 97.06 84 PHE A CA 1
ATOM 660 C C . PHE A 1 84 ? -10.717 -4.919 29.338 1.00 97.06 84 PHE A C 1
ATOM 662 O O . PHE A 1 84 ? -9.909 -4.460 30.154 1.00 97.06 84 PHE A O 1
ATOM 669 N N . GLU A 1 85 ? -10.362 -5.877 28.484 1.00 94.88 85 GLU A N 1
ATOM 670 C CA . GLU A 1 85 ? -8.983 -6.353 28.367 1.00 94.88 85 GLU A CA 1
ATOM 671 C C . GLU A 1 85 ? -8.088 -5.309 27.688 1.00 94.88 85 GLU A C 1
ATOM 673 O O . GLU A 1 85 ? -6.927 -5.152 28.073 1.00 94.88 85 GLU A O 1
ATOM 678 N N . GLN A 1 86 ? -8.642 -4.566 26.726 1.00 93.75 86 GLN A N 1
ATOM 679 C CA . GLN A 1 86 ? -7.971 -3.481 26.018 1.00 93.75 86 GLN A CA 1
ATOM 680 C C . GLN A 1 86 ? -8.872 -2.237 25.983 1.00 93.75 86 GLN A C 1
ATOM 682 O O . GLN A 1 86 ? -10.085 -2.367 25.865 1.00 93.75 86 GLN A O 1
ATOM 687 N N . PRO A 1 87 ? -8.306 -1.023 26.081 1.00 93.50 87 PRO A N 1
ATOM 688 C CA . PRO A 1 87 ? -9.082 0.214 25.976 1.00 93.50 87 PRO A CA 1
ATOM 689 C C . PRO A 1 87 ? -9.411 0.600 24.525 1.00 93.50 87 PRO A C 1
ATOM 691 O O . PRO A 1 87 ? -10.204 1.510 24.307 1.00 93.50 87 PRO A O 1
ATOM 694 N N . GLN A 1 88 ? -8.750 -0.019 23.542 1.00 95.50 88 GLN A N 1
ATOM 695 C CA . GLN A 1 88 ? -8.842 0.329 22.126 1.00 95.50 88 GLN A CA 1
ATOM 696 C C . GLN A 1 88 ? -8.847 -0.937 21.275 1.00 95.50 88 GLN A C 1
ATOM 698 O O . GLN A 1 88 ? -8.033 -1.831 21.511 1.00 95.50 88 GLN A O 1
ATOM 703 N N . TYR A 1 89 ? -9.732 -0.968 20.286 1.00 95.75 89 TYR A N 1
ATOM 704 C CA . TYR A 1 89 ? -9.875 -2.017 19.284 1.00 95.75 89 TYR A CA 1
ATOM 705 C C . TYR A 1 89 ? -9.895 -1.379 17.892 1.00 95.75 89 TYR A C 1
ATOM 707 O O . TYR A 1 89 ? -10.304 -0.230 17.740 1.00 95.75 89 TYR A O 1
ATOM 715 N N . GLN A 1 90 ? -9.446 -2.127 16.890 1.00 96.50 90 GLN A N 1
ATOM 716 C CA . GLN A 1 90 ? -9.474 -1.727 15.485 1.00 96.50 90 GLN A CA 1
ATOM 717 C C . GLN A 1 90 ? -10.026 -2.876 14.649 1.00 96.50 90 GLN A C 1
ATOM 719 O O . GLN A 1 90 ? -9.677 -4.035 14.893 1.00 96.50 90 GLN A O 1
ATOM 724 N N . CYS A 1 91 ? -10.864 -2.548 13.675 1.00 95.06 91 CYS A N 1
ATOM 725 C CA . CYS A 1 91 ? -11.408 -3.486 12.704 1.00 95.06 91 CYS A CA 1
ATOM 726 C C . CYS A 1 91 ? -11.557 -2.811 11.336 1.00 95.06 91 CYS A C 1
ATOM 728 O O . CYS A 1 91 ? -11.722 -1.599 11.280 1.00 95.06 91 CYS A O 1
ATOM 730 N N . SER A 1 92 ? -11.479 -3.598 10.260 1.00 93.88 92 SER A N 1
ATOM 731 C CA . SER A 1 92 ? -11.924 -3.144 8.934 1.00 93.88 92 SER A CA 1
ATOM 732 C C . SER A 1 92 ? -13.444 -3.096 8.914 1.00 93.88 92 SER A C 1
ATOM 734 O O . SER A 1 92 ? -14.081 -3.886 9.624 1.00 93.88 92 SER A O 1
ATOM 736 N N . GLU A 1 93 ? -14.001 -2.228 8.091 1.00 94.06 93 GLU A N 1
ATOM 737 C CA . GLU A 1 93 ? -15.433 -2.152 7.827 1.00 94.06 93 GLU A CA 1
ATOM 738 C C . GLU A 1 93 ? -15.995 -3.509 7.352 1.00 94.06 93 GLU A C 1
ATOM 740 O O . GLU A 1 93 ? -16.878 -4.091 7.990 1.00 94.06 93 GLU A O 1
ATOM 745 N N . ASN A 1 94 ? -15.315 -4.154 6.400 1.00 91.00 94 ASN A N 1
ATOM 746 C CA . ASN A 1 94 ? -15.689 -5.472 5.874 1.00 91.00 94 ASN A CA 1
ATOM 747 C C . ASN A 1 94 ? -15.555 -6.675 6.843 1.00 91.00 94 ASN A C 1
ATOM 749 O O . ASN A 1 94 ? -15.757 -7.834 6.457 1.00 91.00 94 ASN A O 1
ATOM 753 N N . CYS A 1 95 ? -15.186 -6.466 8.116 1.00 94.00 95 CYS A N 1
ATOM 754 C CA . CYS A 1 95 ? -14.973 -7.577 9.053 1.00 94.00 95 CYS A CA 1
ATOM 755 C C . CYS A 1 95 ? -16.279 -8.253 9.508 1.00 94.00 95 CYS A C 1
ATOM 757 O O . CYS A 1 95 ? -16.243 -9.346 10.089 1.00 94.00 95 CYS A O 1
ATOM 759 N N . GLY A 1 96 ? -17.420 -7.586 9.302 1.00 95.31 96 GLY A N 1
ATOM 760 C CA . GLY A 1 96 ? -18.772 -8.004 9.676 1.00 95.31 96 GLY A CA 1
ATOM 761 C C . GLY A 1 96 ? -19.056 -8.028 11.183 1.00 95.31 96 GLY A C 1
ATOM 762 O O . GLY A 1 96 ? -20.170 -7.747 11.616 1.00 95.31 96 GLY A O 1
ATOM 763 N N . THR A 1 97 ? -18.094 -8.376 12.041 1.00 97.06 97 THR A N 1
ATOM 764 C CA . THR A 1 97 ? -18.271 -8.342 13.502 1.00 97.06 97 THR A CA 1
ATOM 765 C C . THR A 1 97 ? -16.949 -8.149 14.235 1.00 97.06 97 THR A C 1
ATOM 767 O O . THR A 1 97 ? -16.029 -8.963 14.122 1.00 97.06 97 THR A O 1
ATOM 770 N N . VAL A 1 98 ? -16.898 -7.158 15.124 1.00 97.62 98 VAL A N 1
ATOM 771 C CA . VAL A 1 98 ? -15.778 -6.944 16.048 1.00 97.62 98 VAL A CA 1
ATOM 772 C C . VAL A 1 98 ? -16.025 -7.646 17.388 1.00 97.62 98 VAL A C 1
ATOM 774 O O . VAL A 1 98 ? -17.145 -7.697 17.898 1.00 97.62 98 VAL A O 1
ATOM 777 N N . SER A 1 99 ? -14.970 -8.219 17.978 1.00 97.88 99 SER A N 1
ATOM 778 C CA . SER A 1 99 ? -15.031 -8.942 19.258 1.00 97.88 99 SER A CA 1
ATOM 779 C C . SER A 1 99 ? -14.227 -8.229 20.347 1.00 97.88 99 SER A C 1
ATOM 781 O O . SER A 1 99 ? -13.000 -8.163 20.274 1.00 97.88 99 SER A O 1
ATOM 783 N N . LEU A 1 100 ? -14.909 -7.754 21.390 1.00 97.81 100 LEU A N 1
ATOM 784 C CA . LEU A 1 100 ? -14.304 -7.080 22.537 1.00 97.81 100 LEU A CA 1
ATOM 785 C C . LEU A 1 100 ? -14.249 -8.022 23.739 1.00 97.81 100 LEU A C 1
ATOM 787 O O . LEU A 1 100 ? -15.259 -8.595 24.151 1.00 97.81 100 LEU A O 1
ATOM 791 N N . TRP A 1 101 ? -13.068 -8.164 24.333 1.00 97.62 101 TRP A N 1
ATOM 792 C CA . TRP A 1 101 ? -12.852 -9.050 25.475 1.00 97.62 101 TRP A CA 1
ATOM 793 C C . TRP A 1 101 ? -13.009 -8.302 26.797 1.00 97.62 101 TRP A C 1
ATOM 795 O O . TRP A 1 101 ? -12.362 -7.282 27.033 1.00 97.62 101 TRP A O 1
ATOM 805 N N . VAL A 1 102 ? -13.833 -8.851 27.686 1.00 97.00 102 VAL A N 1
ATOM 806 C CA . VAL A 1 102 ? -14.049 -8.364 29.052 1.00 97.00 102 VAL A CA 1
ATOM 807 C C . VAL A 1 102 ? -13.459 -9.378 30.020 1.00 97.00 102 VAL A C 1
ATOM 809 O O . VAL A 1 102 ? -13.769 -10.571 29.952 1.00 97.00 102 VAL A O 1
ATOM 812 N N . LYS A 1 103 ? -12.601 -8.910 30.925 1.00 94.81 103 LYS A N 1
ATOM 813 C CA . LYS A 1 103 ? -11.936 -9.739 31.933 1.00 94.81 103 LYS A CA 1
ATOM 814 C C . LYS A 1 103 ? -12.578 -9.554 33.306 1.00 94.81 103 LYS A C 1
ATOM 816 O O . LYS A 1 103 ? -12.957 -8.448 33.681 1.00 94.81 103 LYS A O 1
ATOM 821 N N . CYS A 1 104 ? -12.623 -10.644 34.060 1.00 90.69 104 CYS A N 1
ATOM 822 C CA . CYS A 1 104 ? -13.025 -10.697 35.460 1.00 90.69 104 CYS A CA 1
ATOM 823 C C . CYS A 1 104 ? -11.842 -11.221 36.293 1.00 90.69 104 CYS A C 1
ATOM 825 O O . CYS A 1 104 ? -11.272 -12.274 35.983 1.00 90.69 104 CYS A O 1
ATOM 827 N N . GLN A 1 105 ? -11.415 -10.459 37.304 1.00 88.69 105 GLN A N 1
ATOM 828 C CA . GLN A 1 105 ? -10.227 -10.736 38.124 1.00 88.69 105 GLN A CA 1
ATOM 829 C C . GLN A 1 105 ? -10.499 -10.473 39.609 1.00 88.69 105 GLN A C 1
ATOM 831 O O . GLN A 1 105 ? -11.275 -9.591 39.939 1.00 88.69 105 GLN A O 1
ATOM 836 N N . GLY A 1 106 ? -9.813 -11.192 40.500 1.00 80.81 106 GLY A N 1
ATOM 837 C CA . GLY A 1 106 ? -9.999 -11.055 41.951 1.00 80.81 106 GLY A CA 1
ATOM 838 C C . GLY A 1 106 ? -11.268 -11.731 42.494 1.00 80.81 106 GLY A C 1
ATOM 839 O O . GLY A 1 106 ? -11.972 -12.425 41.757 1.00 80.81 106 GLY A O 1
ATOM 840 N N . GLY A 1 107 ? -11.493 -11.554 43.795 1.00 74.31 107 GLY A N 1
ATOM 841 C CA . GLY A 1 107 ? -12.616 -12.043 44.589 1.00 74.31 107 GLY A CA 1
ATOM 842 C C . GLY A 1 107 ? -12.637 -13.553 44.838 1.00 74.31 107 GLY A C 1
ATOM 843 O O . GLY A 1 107 ? -12.028 -14.356 44.119 1.00 74.31 107 GLY A O 1
ATOM 844 N N . LYS A 1 108 ? -13.415 -13.973 45.844 1.00 66.88 108 LYS A N 1
ATOM 845 C CA . LYS A 1 108 ? -13.859 -15.366 45.967 1.00 66.88 108 LYS A CA 1
ATOM 846 C C . LYS A 1 108 ? -14.890 -15.621 44.872 1.00 66.88 108 LYS A C 1
ATOM 848 O O . LYS A 1 108 ? -15.992 -15.092 44.899 1.00 66.88 108 LYS A O 1
ATOM 853 N N . ARG A 1 109 ? -14.521 -16.440 43.885 1.00 67.12 109 ARG A N 1
ATOM 854 C CA . ARG A 1 109 ? -15.325 -16.753 42.686 1.00 67.12 109 ARG A CA 1
ATOM 855 C C . ARG A 1 109 ? -16.528 -17.666 42.973 1.00 67.12 109 ARG A C 1
ATOM 857 O O . ARG A 1 109 ? -16.791 -18.574 42.191 1.00 67.12 109 ARG A O 1
ATOM 864 N N . SER A 1 110 ? -17.197 -17.495 44.111 1.00 66.75 110 SER A N 1
ATOM 865 C CA . SER A 1 110 ? -18.309 -18.349 44.538 1.00 66.75 110 SER A CA 1
ATOM 866 C C . SER A 1 110 ? -19.621 -18.001 43.841 1.00 66.75 110 SER A C 1
ATOM 868 O O . SER A 1 110 ? -20.403 -18.906 43.565 1.00 66.75 110 SER A O 1
ATOM 870 N N . ASN A 1 111 ? -19.833 -16.722 43.514 1.00 75.50 111 ASN A N 1
ATOM 871 C CA . ASN A 1 111 ? -21.096 -16.219 42.976 1.00 75.50 111 ASN A CA 1
ATOM 872 C C . ASN A 1 111 ? -20.933 -15.719 41.537 1.00 75.50 111 ASN A C 1
ATOM 874 O O . ASN A 1 111 ? -19.846 -15.305 41.120 1.00 75.50 111 ASN A O 1
ATOM 878 N N . ALA A 1 112 ? -22.020 -15.788 40.768 1.00 86.19 112 ALA A N 1
ATOM 879 C CA . ALA A 1 112 ? -22.050 -15.231 39.423 1.00 86.19 112 ALA A CA 1
ATOM 880 C C . ALA A 1 112 ? -22.028 -13.695 39.483 1.00 86.19 112 ALA A C 1
ATOM 882 O O . ALA A 1 112 ? -22.570 -13.095 40.408 1.00 86.19 112 ALA A O 1
ATOM 883 N N . CYS A 1 113 ? -21.414 -13.054 38.493 1.00 89.06 113 CYS A N 1
ATOM 884 C CA . CYS A 1 113 ? -21.387 -11.596 38.361 1.00 89.06 113 CYS A CA 1
ATOM 885 C C . CYS A 1 113 ? -22.024 -11.197 37.031 1.00 89.06 113 CYS A C 1
ATOM 887 O O . CYS A 1 113 ? -21.711 -11.782 35.994 1.00 89.06 113 CYS A O 1
ATOM 889 N N . LEU A 1 114 ? -22.894 -10.193 37.056 1.00 93.06 114 LEU A N 1
ATOM 890 C CA . LEU A 1 114 ? -23.592 -9.666 35.889 1.00 93.06 114 LEU A CA 1
ATOM 891 C C . LEU A 1 114 ? -23.103 -8.242 35.626 1.00 93.06 114 LEU A C 1
ATOM 893 O O . LEU A 1 114 ? -23.121 -7.403 36.524 1.00 93.06 114 LEU A O 1
ATOM 897 N N . VAL A 1 115 ? -22.683 -7.956 34.400 1.00 95.94 115 VAL A N 1
ATOM 898 C CA . VAL A 1 115 ? -22.317 -6.603 33.963 1.00 95.94 115 VAL A CA 1
ATOM 899 C C . VAL A 1 115 ? -23.058 -6.281 32.679 1.00 95.94 115 VAL A C 1
ATOM 901 O O . VAL A 1 115 ? -23.063 -7.087 31.751 1.00 95.94 115 VAL A O 1
ATOM 904 N N . ASP A 1 116 ? -23.700 -5.122 32.622 1.00 98.00 116 ASP A N 1
ATOM 905 C CA . ASP A 1 116 ? -24.362 -4.673 31.404 1.00 98.00 116 ASP A CA 1
ATOM 906 C C . ASP A 1 116 ? -23.357 -3.977 30.493 1.00 98.00 116 ASP A C 1
ATOM 908 O O . ASP A 1 116 ? -22.391 -3.366 30.954 1.00 98.00 116 ASP A O 1
ATOM 912 N N . TYR A 1 117 ? -23.593 -4.060 29.192 1.00 98.06 117 TYR A N 1
ATOM 913 C CA . TYR A 1 117 ? -22.853 -3.305 28.199 1.00 98.06 117 TYR A CA 1
ATOM 914 C C . TYR A 1 117 ? -23.800 -2.630 27.217 1.00 98.06 117 TYR A C 1
ATOM 916 O O . TYR A 1 117 ? -24.918 -3.100 26.988 1.00 98.06 117 TYR A O 1
ATOM 924 N N . GLN A 1 118 ? -23.332 -1.530 26.640 1.00 98.19 118 GLN A N 1
ATOM 925 C CA . GLN A 1 118 ? -24.053 -0.759 25.637 1.00 98.19 118 GLN A CA 1
ATOM 926 C C . GLN A 1 118 ? -23.056 -0.073 24.699 1.00 98.19 118 GLN A C 1
ATOM 928 O O . GLN A 1 118 ? -21.996 0.379 25.143 1.00 98.19 118 GLN A O 1
ATOM 933 N N . THR A 1 119 ? -23.391 -0.005 23.414 1.00 98.38 119 THR A N 1
ATOM 934 C CA . THR A 1 119 ? -22.676 0.805 22.424 1.00 98.38 119 THR A CA 1
ATOM 935 C C . THR A 1 119 ? -23.147 2.257 22.452 1.00 98.38 119 THR A C 1
ATOM 937 O O . THR A 1 119 ? -24.340 2.525 22.590 1.00 98.38 119 THR A O 1
ATOM 940 N N . GLU A 1 120 ? -22.224 3.193 22.272 1.00 97.38 120 GLU A N 1
ATOM 941 C CA . GLU A 1 120 ? -22.494 4.622 22.135 1.00 97.38 120 GLU A CA 1
ATOM 942 C C . GLU A 1 120 ? -21.782 5.177 20.901 1.00 97.38 120 GLU A C 1
ATOM 944 O O . GLU A 1 120 ? -20.624 4.838 20.645 1.00 97.38 120 GLU A O 1
ATOM 949 N N . ASN A 1 121 ? -22.454 6.075 20.180 1.00 96.56 121 ASN A N 1
ATOM 950 C CA . ASN A 1 121 ? -21.896 6.717 18.993 1.00 96.56 121 ASN A CA 1
ATOM 951 C C . ASN A 1 121 ? -20.665 7.567 19.341 1.00 96.56 121 ASN A C 1
ATOM 953 O O . ASN A 1 121 ? -20.591 8.188 20.408 1.00 96.56 121 ASN A O 1
ATOM 957 N N . GLY A 1 122 ? -19.712 7.599 18.415 1.00 94.69 122 GLY A N 1
ATOM 958 C CA . GLY A 1 122 ? -18.595 8.538 18.411 1.00 94.69 122 GLY A CA 1
ATOM 959 C C . GLY A 1 122 ? -18.686 9.416 17.171 1.00 94.69 122 GLY A C 1
ATOM 960 O O . GLY A 1 122 ? -19.618 10.210 17.067 1.00 94.69 122 GLY A O 1
ATOM 961 N N . SER A 1 123 ? -17.726 9.275 16.255 1.00 93.69 123 SER A N 1
ATOM 962 C CA . SER A 1 123 ? -17.929 9.724 14.869 1.00 93.69 123 SER A CA 1
ATOM 963 C C . SER A 1 123 ? -18.794 8.728 14.093 1.00 93.69 123 SER A C 1
ATOM 965 O O . SER A 1 123 ? -19.673 9.170 13.369 1.00 93.69 123 SER A O 1
ATOM 967 N N . ALA A 1 124 ? -18.634 7.428 14.378 1.00 93.75 124 ALA A N 1
ATOM 968 C CA . ALA A 1 124 ? -19.492 6.376 13.850 1.00 93.75 124 ALA A CA 1
ATOM 969 C C . ALA A 1 124 ? -20.846 6.341 14.578 1.00 93.75 124 ALA A C 1
ATOM 971 O O . ALA A 1 124 ? -20.923 6.412 15.818 1.00 93.75 124 ALA A O 1
ATOM 972 N N . ASN A 1 125 ? -21.911 6.182 13.804 1.00 93.06 125 ASN A N 1
ATOM 973 C CA . ASN A 1 125 ? -23.308 6.111 14.172 1.00 93.06 125 ASN A CA 1
ATOM 974 C C . ASN A 1 125 ? -23.885 4.696 14.042 1.00 93.06 125 ASN A C 1
ATOM 976 O O . ASN A 1 125 ? -23.712 3.972 13.063 1.00 93.06 125 ASN A O 1
ATOM 980 N N . ALA A 1 126 ? -24.669 4.313 15.050 1.00 95.44 126 ALA A N 1
ATOM 981 C CA . ALA A 1 126 ? -25.414 3.068 14.985 1.00 95.44 126 ALA A CA 1
ATOM 982 C C . ALA A 1 126 ? -26.458 3.100 13.854 1.00 95.44 126 ALA A C 1
ATOM 984 O O . ALA A 1 126 ? -27.298 4.000 13.802 1.00 95.44 126 ALA A O 1
ATOM 985 N N . GLY A 1 127 ? -26.459 2.064 13.018 1.00 92.00 127 GLY A N 1
ATOM 986 C CA . GLY A 1 127 ? -27.373 1.889 11.892 1.00 92.00 127 GLY A CA 1
ATOM 987 C C . GLY A 1 127 ? -26.812 2.320 10.536 1.00 92.00 127 GLY A C 1
ATOM 988 O O . GLY A 1 127 ? -27.370 1.870 9.537 1.00 92.00 127 GLY A O 1
ATOM 989 N N . SER A 1 128 ? -25.744 3.126 10.500 1.00 89.88 128 SER A N 1
ATOM 990 C CA . SER A 1 128 ? -24.945 3.368 9.289 1.00 89.88 128 SER A CA 1
ATOM 991 C C . SER A 1 128 ? -23.661 2.541 9.312 1.00 89.88 128 SER A C 1
ATOM 993 O O . SER A 1 128 ? -23.504 1.715 8.429 1.00 89.88 128 SER A O 1
ATOM 995 N N . ASP A 1 129 ? -22.859 2.625 10.381 1.00 94.62 129 ASP A N 1
ATOM 996 C CA . ASP A 1 129 ? -21.475 2.095 10.354 1.00 94.62 129 ASP A CA 1
ATOM 997 C C . ASP A 1 129 ? -21.316 0.876 11.282 1.00 94.62 129 ASP A C 1
ATOM 999 O O . ASP A 1 129 ? -20.442 0.019 11.136 1.00 94.62 129 ASP A O 1
ATOM 1003 N N . TYR A 1 130 ? -22.200 0.746 12.276 1.00 97.44 130 TYR A N 1
ATOM 1004 C CA . TYR A 1 130 ? -22.239 -0.422 13.154 1.00 97.44 130 TYR A CA 1
ATOM 1005 C C . TYR A 1 130 ? -23.650 -0.728 13.669 1.00 97.44 130 TYR A C 1
ATOM 1007 O O . TYR A 1 130 ? -24.541 0.122 13.708 1.00 97.44 130 TYR A O 1
ATOM 1015 N N . GLU A 1 131 ? -23.872 -1.960 14.116 1.00 97.88 131 GLU A N 1
ATOM 1016 C CA . GLU A 1 131 ? -25.138 -2.372 14.717 1.00 97.88 131 GLU A CA 1
ATOM 1017 C C . GLU A 1 131 ? -25.203 -1.982 16.200 1.00 97.88 131 GLU A C 1
ATOM 1019 O O . GLU A 1 131 ? -24.339 -2.359 16.998 1.00 97.88 131 GLU A O 1
ATOM 1024 N N . TYR A 1 132 ? -26.271 -1.287 16.607 1.00 97.69 132 TYR A N 1
ATOM 1025 C CA . TYR A 1 132 ? -26.505 -0.987 18.020 1.00 97.69 132 TYR A CA 1
ATOM 1026 C C . TYR A 1 132 ? -26.546 -2.278 18.851 1.00 97.69 132 TYR A C 1
ATOM 1028 O O . TYR A 1 132 ? -27.396 -3.145 18.633 1.00 97.69 132 TYR A O 1
ATOM 1036 N N . ALA A 1 133 ? -25.674 -2.378 19.855 1.00 97.00 133 ALA A N 1
ATOM 1037 C CA . ALA A 1 133 ? -25.568 -3.556 20.702 1.00 97.00 133 ALA A CA 1
ATOM 1038 C C . ALA A 1 133 ? -25.683 -3.191 22.185 1.00 97.00 133 ALA A C 1
ATOM 1040 O O . ALA A 1 133 ? -24.983 -2.324 22.709 1.00 97.00 133 ALA A O 1
ATOM 1041 N N . GLN A 1 134 ? -26.549 -3.913 22.893 1.00 97.81 134 GLN A N 1
ATOM 1042 C CA . GLN A 1 134 ? -26.664 -3.850 24.346 1.00 97.81 134 GLN A CA 1
ATOM 1043 C C . GLN A 1 134 ? -26.970 -5.234 24.911 1.00 97.81 134 GLN A C 1
ATOM 1045 O O . GLN A 1 134 ? -27.627 -6.052 24.264 1.00 97.81 134 GLN A O 1
ATOM 1050 N N . GLY A 1 135 ? -26.544 -5.495 26.140 1.00 96.94 135 GLY A N 1
ATOM 1051 C CA . GLY A 1 135 ? -26.848 -6.758 26.797 1.00 96.94 135 GLY A CA 1
ATOM 1052 C C . GLY A 1 135 ? -26.208 -6.890 28.166 1.00 96.94 135 GLY A C 1
ATOM 1053 O O . GLY A 1 135 ? -25.632 -5.945 28.693 1.00 96.94 135 GLY A O 1
ATOM 1054 N N . THR A 1 136 ? -26.293 -8.092 28.729 1.00 97.12 136 THR A N 1
ATOM 1055 C CA . THR A 1 136 ? -25.687 -8.431 30.019 1.00 97.12 136 THR A CA 1
ATOM 1056 C C . THR A 1 136 ? -24.712 -9.585 29.837 1.00 97.12 136 THR A C 1
ATOM 1058 O O . THR A 1 136 ? -25.071 -10.636 29.308 1.00 97.12 136 THR A O 1
ATOM 1061 N N . LEU A 1 137 ? -23.477 -9.407 30.298 1.00 96.12 137 LEU A N 1
ATOM 1062 C CA . LEU A 1 137 ? -22.506 -10.482 30.435 1.00 96.12 137 LEU A CA 1
ATOM 1063 C C . LEU A 1 137 ? -22.657 -11.127 31.808 1.00 96.12 137 LEU A C 1
ATOM 1065 O O . LEU A 1 137 ? -22.488 -10.471 32.834 1.00 96.12 137 LEU A O 1
ATOM 1069 N N . GLU A 1 138 ? -22.916 -12.429 31.813 1.00 94.12 138 GLU A N 1
ATOM 1070 C CA . GLU A 1 138 ? -22.884 -13.258 33.014 1.00 94.12 138 GLU A CA 1
ATOM 1071 C C . GLU A 1 138 ? -21.537 -13.980 33.102 1.00 94.12 138 GLU A C 1
ATOM 1073 O O . GLU A 1 138 ? -21.206 -14.798 32.238 1.00 94.12 138 GLU A O 1
ATOM 1078 N N . PHE A 1 139 ? -20.774 -13.683 34.151 1.00 92.19 139 PHE A N 1
ATOM 1079 C CA . PHE A 1 139 ? -19.586 -14.423 34.561 1.00 92.19 139 PHE A CA 1
ATOM 1080 C C . PHE A 1 139 ? -19.987 -15.447 35.615 1.00 92.19 139 PHE A C 1
ATOM 1082 O O . PHE A 1 139 ? -20.242 -15.094 36.767 1.00 92.19 139 PHE A O 1
ATOM 1089 N N . LYS A 1 140 ? -20.034 -16.719 35.226 1.00 89.75 140 LYS A N 1
ATOM 1090 C CA . LYS A 1 140 ? -20.279 -17.829 36.148 1.00 89.75 140 LYS A CA 1
ATOM 1091 C C . LYS A 1 140 ? -19.068 -18.052 37.059 1.00 89.75 140 LYS A C 1
ATOM 1093 O O . LYS A 1 140 ? -17.950 -17.665 36.703 1.00 89.75 140 LYS A O 1
ATOM 1098 N N . PRO A 1 141 ? -19.253 -18.728 38.206 1.00 85.50 141 PRO A N 1
ATOM 1099 C CA . PRO A 1 141 ? -18.152 -19.139 39.071 1.00 85.50 141 PRO A CA 1
ATOM 1100 C C . PRO A 1 141 ? -16.990 -19.768 38.287 1.00 85.50 141 PRO A C 1
ATOM 1102 O O . PRO A 1 141 ? -17.157 -20.756 37.575 1.00 85.50 141 PRO A O 1
ATOM 1105 N N . GLY A 1 142 ? -15.800 -19.172 38.402 1.00 83.00 142 GLY A N 1
ATOM 1106 C CA . GLY A 1 142 ? -14.578 -19.633 37.732 1.00 83.00 142 GLY A CA 1
ATOM 1107 C C . GLY A 1 142 ? -14.318 -19.059 36.332 1.00 83.00 142 GLY A C 1
ATOM 1108 O O . GLY A 1 142 ? -13.183 -19.152 35.860 1.00 83.00 142 GLY A O 1
ATOM 1109 N N . GLU A 1 143 ? -15.296 -18.415 35.690 1.00 90.56 143 GLU A N 1
ATOM 1110 C CA . GLU A 1 143 ? -15.101 -17.764 34.392 1.00 90.56 143 GLU A CA 1
ATOM 1111 C C . GLU A 1 143 ? -14.320 -16.454 34.546 1.00 90.56 143 GLU A C 1
ATOM 1113 O O . GLU A 1 143 ? -14.636 -15.602 35.371 1.00 90.56 143 GLU A O 1
ATOM 1118 N N . THR A 1 144 ? -13.281 -16.278 33.729 1.00 90.88 144 THR A N 1
ATOM 1119 C CA . THR A 1 144 ? -12.386 -15.107 33.814 1.00 90.88 144 THR A CA 1
ATOM 1120 C C . THR A 1 144 ? -12.513 -14.160 32.629 1.00 90.88 144 THR A C 1
ATOM 1122 O O . THR A 1 144 ? -11.970 -13.056 32.670 1.00 90.88 144 THR A O 1
ATOM 1125 N N . ARG A 1 145 ? -13.196 -14.580 31.559 1.00 94.62 145 ARG A N 1
ATOM 1126 C CA . ARG A 1 145 ? -13.294 -13.844 30.296 1.00 94.62 145 ARG A CA 1
ATOM 1127 C C . ARG A 1 145 ? -14.665 -14.043 29.658 1.00 94.62 145 ARG A C 1
ATOM 1129 O O . ARG A 1 145 ? -15.174 -15.163 29.628 1.00 94.62 145 ARG A O 1
ATOM 1136 N N . LYS A 1 146 ? -15.216 -12.966 29.110 1.00 97.06 146 LYS A N 1
ATOM 1137 C CA . LYS A 1 146 ? -16.396 -12.954 28.238 1.00 97.06 146 LYS A CA 1
ATOM 1138 C C . LYS A 1 146 ? -16.101 -12.095 27.017 1.00 97.06 146 LYS A C 1
ATOM 1140 O O . LYS A 1 146 ? -15.190 -11.270 27.044 1.00 97.06 146 LYS A O 1
ATOM 1145 N N . VAL A 1 147 ? -16.863 -12.312 25.954 1.00 97.62 147 VAL A N 1
ATOM 1146 C CA . VAL A 1 147 ? -16.736 -11.567 24.703 1.00 97.62 147 VAL A CA 1
ATOM 1147 C C . VAL A 1 147 ? -18.039 -10.836 24.412 1.00 97.62 147 VAL A C 1
ATOM 1149 O O . VAL A 1 147 ? -19.117 -11.415 24.545 1.00 97.62 147 VAL A O 1
ATOM 1152 N N . ILE A 1 148 ? -17.923 -9.572 24.025 1.00 98.31 148 ILE A N 1
ATOM 1153 C CA . ILE A 1 148 ? -18.986 -8.781 23.409 1.00 98.31 148 ILE A CA 1
ATOM 1154 C C . ILE A 1 148 ? -18.735 -8.811 21.905 1.00 98.31 148 ILE A C 1
ATOM 1156 O O . ILE A 1 148 ? -17.598 -8.625 21.471 1.00 98.31 148 ILE A O 1
ATOM 1160 N N . LYS A 1 149 ? -19.780 -9.060 21.121 1.00 98.06 149 LYS A N 1
ATOM 1161 C CA . LYS A 1 149 ? -19.736 -9.007 19.660 1.00 98.06 149 LYS A CA 1
ATOM 1162 C C . LYS A 1 149 ? -20.613 -7.858 19.190 1.00 98.06 149 LYS A C 1
ATOM 1164 O O . LYS A 1 149 ? -21.755 -7.773 19.633 1.00 98.06 149 LYS A O 1
ATOM 1169 N N . VAL A 1 150 ? -20.075 -7.005 18.329 1.00 98.25 150 VAL A N 1
ATOM 1170 C CA . VAL A 1 150 ? -20.799 -5.883 17.718 1.00 98.25 150 VAL A CA 1
ATOM 1171 C C . VAL A 1 150 ? -20.704 -6.046 16.207 1.00 98.25 150 VAL A C 1
ATOM 1173 O O . VAL A 1 150 ? -19.599 -6.256 15.702 1.00 98.25 150 VAL A O 1
ATOM 1176 N N . GLY A 1 151 ? -21.842 -6.025 15.512 1.00 97.94 151 GLY A N 1
ATOM 1177 C CA . GLY A 1 151 ? -21.883 -6.074 14.052 1.00 97.94 151 GLY A CA 1
ATOM 1178 C C . GLY A 1 151 ? -21.305 -4.789 13.465 1.00 97.94 151 GLY A C 1
ATOM 1179 O O . GLY A 1 151 ? -21.615 -3.710 13.965 1.00 97.94 151 GLY A O 1
ATOM 1180 N N . ILE A 1 152 ? -20.449 -4.918 12.456 1.00 98.19 152 ILE A N 1
ATOM 1181 C CA . ILE A 1 152 ? -19.941 -3.790 11.667 1.00 98.19 152 ILE A CA 1
ATOM 1182 C C . ILE A 1 152 ? -20.685 -3.820 10.337 1.00 98.19 152 ILE A C 1
ATOM 1184 O O . ILE A 1 152 ? -20.866 -4.902 9.771 1.00 98.19 152 ILE A O 1
ATOM 1188 N N . ILE A 1 153 ? -21.189 -2.664 9.920 1.00 95.69 153 ILE A N 1
ATOM 1189 C CA . ILE A 1 153 ? -21.922 -2.512 8.666 1.00 95.69 153 ILE A CA 1
ATOM 1190 C C . ILE A 1 153 ? -20.883 -2.155 7.603 1.00 95.69 153 ILE A C 1
ATOM 1192 O O . ILE A 1 153 ? -19.997 -1.366 7.888 1.00 95.69 153 ILE A O 1
ATOM 1196 N N . ASP A 1 154 ? -20.968 -2.819 6.453 1.00 92.88 154 ASP A N 1
ATOM 1197 C CA . ASP A 1 154 ? -20.033 -2.712 5.328 1.00 92.88 154 ASP A CA 1
ATOM 1198 C C . ASP A 1 154 ? -20.786 -2.121 4.140 1.00 92.88 154 ASP A C 1
ATOM 1200 O O . ASP A 1 154 ? -21.831 -2.676 3.755 1.00 92.88 154 ASP A O 1
ATOM 1204 N N . ASP A 1 155 ? -20.293 -1.014 3.586 1.00 86.94 155 ASP A N 1
ATOM 1205 C CA . ASP A 1 155 ? -20.859 -0.414 2.385 1.00 86.94 155 ASP A CA 1
ATOM 1206 C C . ASP A 1 155 ? -19.894 -0.338 1.176 1.00 86.94 155 ASP A C 1
ATOM 1208 O O . ASP A 1 155 ? -19.179 -1.301 0.888 1.00 86.94 155 ASP A O 1
ATOM 1212 N N . GLU A 1 156 ? -20.072 0.641 0.284 1.00 83.25 156 GLU A N 1
ATOM 1213 C CA . GLU A 1 156 ? -19.197 0.822 -0.890 1.00 83.25 156 GLU A CA 1
ATOM 1214 C C . GLU A 1 156 ? -18.762 2.290 -1.079 1.00 83.25 156 GLU A C 1
ATOM 1216 O O . GLU A 1 156 ? -18.395 2.710 -2.192 1.00 83.25 156 GLU A O 1
ATOM 1221 N N . MET A 1 157 ? -18.959 3.129 -0.068 1.00 83.69 157 MET A N 1
ATOM 1222 C CA . MET A 1 157 ? -18.669 4.550 -0.069 1.00 83.69 157 MET A CA 1
ATOM 1223 C C . MET A 1 157 ? -17.453 4.790 0.802 1.00 83.69 157 MET A C 1
ATOM 1225 O O . MET A 1 157 ? -17.456 4.489 1.974 1.00 83.69 157 MET A O 1
ATOM 1229 N N . PHE A 1 158 ? -16.440 5.433 0.228 1.00 88.75 158 PHE A N 1
ATOM 1230 C CA . PHE A 1 158 ? -15.275 5.818 1.008 1.00 88.75 158 PHE A CA 1
ATOM 1231 C C . PHE A 1 158 ? -15.635 6.818 2.118 1.00 88.75 158 PHE A C 1
ATOM 1233 O O . PHE A 1 158 ? -16.110 7.927 1.829 1.00 88.75 158 PHE A O 1
ATOM 1240 N N . GLU A 1 159 ? -15.282 6.458 3.343 1.00 89.06 159 GLU A N 1
ATOM 1241 C CA . GLU A 1 159 ? -15.394 7.244 4.565 1.00 89.06 159 GLU A CA 1
ATOM 1242 C C . GLU A 1 159 ? -14.014 7.490 5.213 1.00 89.06 159 GLU A C 1
ATOM 1244 O O . GLU A 1 159 ? -12.978 6.966 4.795 1.00 89.06 159 GLU A O 1
ATOM 1249 N N . GLU A 1 160 ? -13.951 8.380 6.209 1.00 89.88 160 GLU A N 1
ATOM 1250 C CA . GLU A 1 160 ? -12.734 8.531 7.022 1.00 89.88 160 GLU A CA 1
ATOM 1251 C C . GLU A 1 160 ? -12.699 7.467 8.130 1.00 89.88 160 GLU A C 1
ATOM 1253 O O . GLU A 1 160 ? -13.723 6.900 8.476 1.00 89.88 160 GLU A O 1
ATOM 1258 N N . ASP A 1 161 ? -11.538 7.229 8.756 1.00 93.06 161 ASP A N 1
ATOM 1259 C CA . ASP A 1 161 ? -11.471 6.350 9.933 1.00 93.06 161 ASP A CA 1
ATOM 1260 C C . ASP A 1 161 ? -12.422 6.844 11.038 1.00 93.06 161 ASP A C 1
ATOM 1262 O O . ASP A 1 161 ? -12.200 7.895 11.661 1.00 93.06 161 ASP A O 1
ATOM 1266 N N . GLU A 1 162 ? -13.431 6.040 11.353 1.00 93.81 162 GLU A N 1
ATOM 1267 C CA . GLU A 1 162 ? -14.447 6.393 12.331 1.00 93.81 162 GLU A CA 1
ATOM 1268 C C . GLU A 1 162 ? -14.303 5.615 13.637 1.00 93.81 162 GLU A C 1
ATOM 1270 O O . GLU A 1 162 ? -13.549 4.650 13.758 1.00 93.81 162 GLU A O 1
ATOM 1275 N N . HIS A 1 163 ? -15.006 6.043 14.685 1.00 96.88 163 HIS A N 1
ATOM 1276 C CA . HIS A 1 163 ? -14.990 5.333 15.956 1.00 96.88 163 HIS A CA 1
ATOM 1277 C C . HIS A 1 163 ? -16.305 5.423 16.714 1.00 96.88 163 HIS A C 1
ATOM 1279 O O . HIS A 1 163 ? -16.996 6.441 16.677 1.00 96.88 163 HIS A O 1
ATOM 1285 N N . PHE A 1 164 ? -16.574 4.383 17.496 1.00 98.38 164 PHE A N 1
ATOM 1286 C CA . PHE A 1 164 ? -17.647 4.327 18.484 1.00 98.38 164 PHE A CA 1
ATOM 1287 C C . PHE A 1 164 ? -17.117 3.792 19.822 1.00 98.38 164 PHE A C 1
ATOM 1289 O O . PHE A 1 164 ? -15.958 3.375 19.949 1.00 98.38 164 PHE A O 1
ATOM 1296 N N . PHE A 1 165 ? -17.955 3.826 20.855 1.00 98.19 165 PHE A N 1
ATOM 1297 C CA . PHE A 1 165 ? -17.601 3.387 22.202 1.00 98.19 165 PHE A CA 1
ATOM 1298 C C . PHE A 1 165 ? -18.455 2.202 22.646 1.00 98.19 165 PHE A C 1
ATOM 1300 O O . PHE A 1 165 ? -19.635 2.111 22.326 1.00 98.19 165 PHE A O 1
ATOM 1307 N N . VAL A 1 166 ? -17.878 1.316 23.455 1.00 98.19 166 VAL A N 1
ATOM 1308 C CA . VAL A 1 166 ? -18.613 0.276 24.185 1.00 98.19 166 VAL A CA 1
ATOM 1309 C C . VAL A 1 166 ? -18.361 0.481 25.668 1.00 98.19 166 VAL A C 1
ATOM 1311 O O . VAL A 1 166 ? -17.209 0.473 26.102 1.00 98.19 166 VAL A O 1
ATOM 1314 N N . ARG A 1 167 ? -19.420 0.666 26.460 1.00 97.69 167 ARG A N 1
ATOM 1315 C CA . ARG A 1 167 ? -19.319 0.916 27.905 1.00 97.69 167 ARG A CA 1
ATOM 1316 C C . ARG A 1 167 ? -19.826 -0.257 28.720 1.00 97.69 167 ARG A C 1
ATOM 1318 O O . ARG A 1 167 ? -20.853 -0.837 28.387 1.00 97.69 167 ARG A O 1
ATOM 1325 N N . LEU A 1 168 ? -19.124 -0.559 29.809 1.00 97.12 168 LEU A N 1
ATOM 1326 C CA . LEU A 1 168 ? -19.576 -1.457 30.868 1.00 97.12 168 LEU A CA 1
ATOM 1327 C C . LEU A 1 168 ? -20.277 -0.652 31.959 1.00 97.12 168 LEU A C 1
ATOM 1329 O O . LEU A 1 168 ? -19.752 0.354 32.436 1.00 97.12 168 LEU A O 1
ATOM 1333 N N . GLN A 1 169 ? -21.442 -1.120 32.388 1.00 95.62 169 GLN A N 1
ATOM 1334 C CA . GLN A 1 169 ? -22.257 -0.460 33.398 1.00 95.62 169 GLN A CA 1
ATOM 1335 C C . GLN A 1 169 ? -23.051 -1.465 34.235 1.00 95.62 169 GLN A C 1
ATOM 1337 O O . GLN A 1 169 ? -23.082 -2.659 33.948 1.00 95.62 169 GLN A O 1
ATOM 1342 N N . ASN A 1 170 ? -23.680 -0.969 35.303 1.00 92.38 170 ASN A N 1
ATOM 1343 C CA . ASN A 1 170 ? -24.608 -1.733 36.139 1.00 92.38 170 ASN A CA 1
ATOM 1344 C C . ASN A 1 170 ? -24.065 -3.106 36.601 1.00 92.38 170 ASN A C 1
ATOM 1346 O O . ASN A 1 170 ? -24.716 -4.145 36.451 1.00 92.38 170 ASN A O 1
ATOM 1350 N N . LEU A 1 171 ? -22.842 -3.106 37.146 1.00 91.94 171 LEU A N 1
ATOM 1351 C CA . LEU A 1 171 ? -22.243 -4.299 37.740 1.00 91.94 171 LEU A CA 1
ATOM 1352 C C . LEU A 1 171 ? -23.035 -4.720 38.980 1.00 91.94 171 LEU A C 1
ATOM 1354 O O . LEU A 1 171 ? -23.178 -3.944 39.926 1.00 91.94 171 LEU A O 1
ATOM 1358 N N . ARG A 1 172 ? -23.513 -5.962 38.976 1.00 90.06 172 ARG A N 1
ATOM 1359 C CA . ARG A 1 172 ? -24.337 -6.541 40.038 1.00 90.06 172 ARG A CA 1
ATOM 1360 C C . ARG A 1 172 ? -24.003 -8.010 40.262 1.00 90.06 172 ARG A C 1
ATOM 1362 O O . ARG A 1 172 ? -23.429 -8.680 39.404 1.00 90.06 172 ARG A O 1
ATOM 1369 N N . GLU A 1 173 ? -24.367 -8.505 41.433 1.00 86.00 173 GLU A N 1
ATOM 1370 C CA . GLU A 1 173 ? -24.248 -9.920 41.773 1.00 86.00 173 GLU A CA 1
ATOM 1371 C C . GLU A 1 173 ? -25.388 -10.709 41.111 1.00 86.00 173 GLU A C 1
ATOM 1373 O O . GLU A 1 173 ? -26.503 -10.202 40.978 1.00 86.00 173 GLU A O 1
ATOM 1378 N N . GLY A 1 174 ? -25.097 -11.914 40.623 1.00 77.69 174 GLY A N 1
ATOM 1379 C CA . GLY A 1 174 ? -26.091 -12.823 40.057 1.00 77.69 174 GLY A CA 1
ATOM 1380 C C . GLY A 1 174 ? -26.770 -13.661 41.138 1.00 77.69 174 GLY A C 1
ATOM 1381 O O . GLY A 1 174 ? -26.171 -13.944 42.173 1.00 77.69 174 GLY A O 1
ATOM 1382 N N . ASP A 1 175 ? -28.005 -14.095 40.876 1.00 68.62 175 ASP A N 1
ATOM 1383 C CA . ASP A 1 175 ? -28.769 -14.956 41.785 1.00 68.62 175 ASP A CA 1
ATOM 1384 C C . ASP A 1 175 ? -28.098 -16.339 41.900 1.00 68.62 175 ASP A C 1
ATOM 1386 O O . ASP A 1 175 ? -28.191 -17.187 41.010 1.00 68.62 175 ASP A O 1
ATOM 1390 N N . GLY A 1 176 ? -27.375 -16.554 42.999 1.00 58.16 176 GLY A N 1
ATOM 1391 C CA . GLY A 1 176 ? -26.841 -17.851 43.414 1.00 58.16 176 GLY A CA 1
ATOM 1392 C C . GLY A 1 176 ? -27.720 -18.496 44.490 1.00 58.16 176 GLY A C 1
ATOM 1393 O O . GLY A 1 176 ? -28.503 -17.799 45.139 1.00 58.16 176 GLY A O 1
ATOM 1394 N N . PRO A 1 177 ? -27.619 -19.820 44.729 1.00 49.44 177 PRO A N 1
ATOM 1395 C CA . PRO A 1 177 ? -28.312 -20.435 45.852 1.00 49.44 177 PRO A CA 1
ATOM 1396 C C . PRO A 1 177 ? -27.877 -19.723 47.134 1.00 49.44 177 PRO A C 1
ATOM 1398 O O . PRO A 1 177 ? -26.691 -19.683 47.453 1.00 49.44 177 PRO A O 1
ATOM 1401 N N . ALA A 1 178 ? -28.846 -19.152 47.851 1.00 48.88 178 ALA A N 1
ATOM 1402 C CA . ALA A 1 178 ? -28.662 -18.519 49.149 1.00 48.88 178 ALA A CA 1
ATOM 1403 C C . ALA A 1 178 ? -28.253 -19.567 50.198 1.00 48.88 178 ALA A C 1
ATOM 1405 O O . ALA A 1 178 ? -29.029 -19.952 51.070 1.00 48.88 178 ALA A O 1
ATOM 1406 N N . SER A 1 179 ? -27.033 -20.086 50.107 1.00 44.84 179 SER A N 1
ATOM 1407 C CA . SER A 1 179 ? -26.430 -20.888 51.157 1.00 44.84 179 SER A CA 1
ATOM 1408 C C . SER A 1 179 ? -25.820 -19.943 52.185 1.00 44.84 179 SER A C 1
ATOM 1410 O O . SER A 1 179 ? -24.681 -19.518 52.039 1.00 44.84 179 SER A O 1
ATOM 1412 N N . GLY A 1 180 ? -26.657 -19.602 53.168 1.00 43.75 180 GLY A N 1
ATOM 1413 C CA . GLY A 1 180 ? -26.344 -19.487 54.595 1.00 43.75 180 GLY A CA 1
ATOM 1414 C C . GLY A 1 180 ? -25.080 -18.739 55.024 1.00 43.75 180 GLY A C 1
ATOM 1415 O O . GLY A 1 180 ? -23.968 -19.181 54.775 1.00 43.75 180 GLY A O 1
ATOM 1416 N N . GLU A 1 181 ? -25.303 -17.673 55.796 1.00 47.50 181 GLU A N 1
ATOM 1417 C CA . GLU A 1 181 ? -24.458 -17.203 56.906 1.00 47.50 181 GLU A CA 1
ATOM 1418 C C . GLU A 1 181 ? -22.933 -17.395 56.754 1.00 47.50 181 GLU A C 1
ATOM 1420 O O . GLU A 1 181 ? -22.335 -18.335 57.275 1.00 47.50 181 GLU A O 1
ATOM 1425 N N . GLY A 1 182 ? -22.279 -16.421 56.118 1.00 44.53 182 GLY A N 1
ATOM 1426 C CA . GLY A 1 182 ? -20.832 -16.223 56.191 1.00 44.53 182 GLY A CA 1
ATOM 1427 C C . GLY A 1 182 ? -20.486 -14.736 56.040 1.00 44.53 182 GLY A C 1
ATOM 1428 O O . GLY A 1 182 ? -21.053 -14.077 55.168 1.00 44.53 182 GLY A O 1
ATOM 1429 N N . PRO A 1 183 ? -19.590 -14.163 56.866 1.00 53.16 183 PRO A N 1
ATOM 1430 C CA . PRO A 1 183 ? -19.277 -12.743 56.826 1.00 53.16 183 PRO A CA 1
ATOM 1431 C C . PRO A 1 183 ? -18.135 -12.478 55.841 1.00 53.16 183 PRO A C 1
ATOM 1433 O O . PRO A 1 183 ? -17.032 -12.199 56.280 1.00 53.16 183 PRO A O 1
ATOM 1436 N N . GLU A 1 184 ? -18.355 -12.544 54.528 1.00 55.38 184 GLU A N 1
ATOM 1437 C CA . GLU A 1 184 ? -17.417 -11.935 53.569 1.00 55.38 184 GLU A CA 1
ATOM 1438 C C . GLU A 1 184 ? -18.172 -11.344 52.378 1.00 55.38 184 GLU A C 1
ATOM 1440 O O . GLU A 1 184 ? -18.535 -12.019 51.419 1.00 55.38 184 GLU A O 1
ATOM 1445 N N . ASN A 1 185 ? -18.417 -10.042 52.483 1.00 57.84 185 ASN A N 1
ATOM 1446 C CA . ASN A 1 185 ? -19.017 -9.198 51.463 1.00 57.84 185 ASN A CA 1
ATOM 1447 C C . ASN A 1 185 ? -18.035 -9.120 50.275 1.00 57.84 185 ASN A C 1
ATOM 1449 O O . ASN A 1 185 ? -17.102 -8.315 50.307 1.00 57.84 185 ASN A O 1
ATOM 1453 N N . THR A 1 186 ? -18.171 -9.999 49.275 1.00 63.28 186 THR A N 1
ATOM 1454 C CA . THR A 1 186 ? -17.327 -9.933 48.071 1.00 63.28 186 THR A CA 1
ATOM 1455 C C . THR A 1 186 ? -17.652 -8.629 47.360 1.00 63.28 186 THR A C 1
ATOM 1457 O O . THR A 1 186 ? -18.761 -8.422 46.876 1.00 63.28 186 THR A O 1
ATOM 1460 N N . LYS A 1 187 ? -16.697 -7.703 47.344 1.00 80.12 187 LYS A N 1
ATOM 1461 C CA . LYS A 1 187 ? -16.917 -6.371 46.791 1.00 80.12 187 LYS A CA 1
ATOM 1462 C C . LYS A 1 187 ? -16.852 -6.455 45.269 1.00 80.12 187 LYS A C 1
ATOM 1464 O O . LYS A 1 187 ? -15.846 -6.889 44.717 1.00 80.12 187 LYS A O 1
ATOM 1469 N N . LEU A 1 188 ? -17.906 -6.026 44.585 1.00 85.56 188 LEU A N 1
ATOM 1470 C CA . LEU A 1 188 ? -17.910 -5.894 43.129 1.00 85.56 188 LEU A CA 1
ATOM 1471 C C . LEU A 1 188 ? -17.410 -4.507 42.730 1.00 85.56 188 LEU A C 1
ATOM 1473 O O . LEU A 1 188 ? -17.860 -3.500 43.281 1.00 85.56 188 LEU A O 1
ATOM 1477 N N . GLN A 1 189 ? -16.487 -4.443 41.772 1.00 88.75 189 GLN A N 1
ATOM 1478 C CA . GLN A 1 189 ? -15.941 -3.176 41.296 1.00 88.75 189 GLN A CA 1
ATOM 1479 C C . GLN A 1 189 ? -15.726 -3.175 39.778 1.00 88.75 189 GLN A C 1
ATOM 1481 O O . GLN A 1 189 ? -15.053 -4.040 39.223 1.00 88.75 189 GLN A O 1
ATOM 1486 N N . LEU A 1 190 ? -16.264 -2.159 39.098 1.00 89.75 190 LEU A N 1
ATOM 1487 C CA . LEU A 1 190 ? -15.847 -1.832 37.736 1.00 89.75 190 LEU A CA 1
ATOM 1488 C C . LEU A 1 190 ? -14.518 -1.082 37.804 1.00 89.75 190 LEU A C 1
ATOM 1490 O O . LEU A 1 190 ? -14.385 -0.100 38.538 1.00 89.75 190 LEU A O 1
ATOM 1494 N N . VAL A 1 191 ? -13.534 -1.531 37.037 1.00 90.81 191 VAL A N 1
ATOM 1495 C CA . VAL A 1 191 ? -12.183 -0.956 37.014 1.00 90.81 191 VAL A CA 1
ATOM 1496 C C . VAL A 1 191 ? -11.864 -0.473 35.603 1.00 90.81 191 VAL A C 1
ATOM 1498 O O . VAL A 1 191 ? -12.436 -0.949 34.627 1.00 90.81 191 VAL A O 1
ATOM 1501 N N . GLU A 1 192 ? -10.958 0.493 35.487 1.00 87.00 192 GLU A N 1
ATOM 1502 C CA . GLU A 1 192 ? -10.497 0.972 34.187 1.00 87.00 192 GLU A CA 1
ATOM 1503 C C . GLU A 1 192 ? -9.760 -0.129 33.396 1.00 87.00 192 GLU A C 1
ATOM 1505 O O . GLU A 1 192 ? -8.935 -0.851 33.971 1.00 87.00 192 GLU A O 1
ATOM 1510 N N . PRO A 1 193 ? -9.971 -0.234 32.071 1.00 94.06 193 PRO A N 1
ATOM 1511 C CA . PRO A 1 193 ? -10.905 0.555 31.262 1.00 94.06 193 PRO A CA 1
ATOM 1512 C C . PRO A 1 193 ? -12.359 0.056 31.359 1.00 94.06 193 PRO A C 1
ATOM 1514 O O . PRO A 1 193 ? -12.640 -1.107 31.063 1.00 94.06 193 PRO A O 1
ATOM 1517 N N . GLN A 1 194 ? -13.284 0.952 31.726 1.00 92.44 194 GLN A N 1
ATOM 1518 C CA . GLN A 1 194 ? -14.736 0.676 31.738 1.00 92.44 194 GLN A CA 1
ATOM 1519 C C . GLN A 1 194 ? -15.414 0.992 30.397 1.00 92.44 194 GLN A C 1
ATOM 1521 O O . GLN A 1 194 ? -16.523 0.535 30.135 1.00 92.44 194 GLN A O 1
ATOM 1526 N N . SER A 1 195 ? -14.742 1.771 29.550 1.00 95.38 195 SER A N 1
ATOM 1527 C CA . SER A 1 195 ? -15.142 2.082 28.182 1.00 95.38 195 SER A CA 1
ATOM 1528 C C . SER A 1 195 ? -14.020 1.670 27.235 1.00 95.38 195 SER A C 1
ATOM 1530 O O . SER A 1 195 ? -12.844 1.911 27.527 1.00 95.38 195 SER A O 1
ATOM 1532 N N . ALA A 1 196 ? -14.381 1.039 26.125 1.00 96.62 196 ALA A N 1
ATOM 1533 C CA . ALA A 1 196 ? -13.477 0.695 25.042 1.00 96.62 196 ALA A CA 1
ATOM 1534 C C . ALA A 1 196 ? -13.848 1.496 23.792 1.00 96.62 196 ALA A C 1
ATOM 1536 O O . ALA A 1 196 ? -15.023 1.601 23.446 1.00 96.62 196 ALA A O 1
ATOM 1537 N N . THR A 1 197 ? -12.846 2.045 23.111 1.00 98.00 197 THR A N 1
ATOM 1538 C CA . THR A 1 197 ? -13.020 2.685 21.802 1.00 98.00 197 THR A CA 1
ATOM 1539 C C . THR A 1 197 ? -12.779 1.658 20.708 1.00 98.00 197 THR A C 1
ATOM 1541 O O . THR A 1 197 ? -11.755 0.974 20.727 1.00 98.00 197 THR A O 1
ATOM 1544 N N . VAL A 1 198 ? -13.694 1.562 19.753 1.00 97.94 198 VAL A N 1
ATOM 1545 C CA . V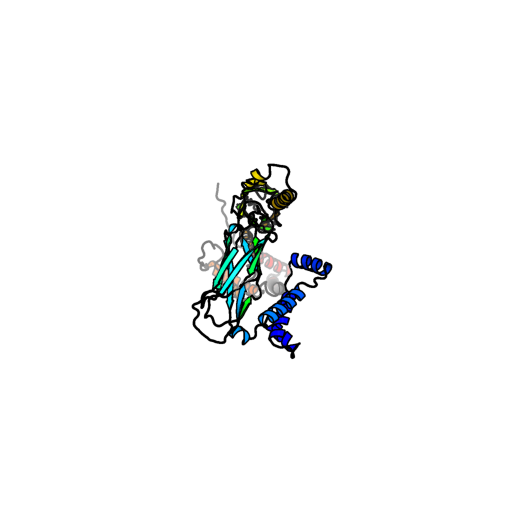AL A 1 198 ? -13.527 0.761 18.540 1.00 97.94 198 VAL A CA 1
ATOM 1546 C C . VAL A 1 198 ? -13.353 1.723 17.378 1.00 97.94 198 VAL A C 1
ATOM 1548 O O . VAL A 1 198 ? -14.190 2.600 17.203 1.00 97.94 198 VAL A O 1
ATOM 1551 N N . THR A 1 199 ? -12.268 1.576 16.624 1.00 98.12 199 THR A N 1
ATOM 1552 C CA . THR A 1 199 ? -12.030 2.323 15.386 1.00 98.12 199 THR A CA 1
ATOM 1553 C C . THR A 1 199 ? -12.325 1.423 14.190 1.00 98.12 199 THR A C 1
ATOM 1555 O O . THR A 1 199 ? -11.765 0.325 14.110 1.00 98.12 199 THR A O 1
ATOM 1558 N N . ILE A 1 200 ? -13.193 1.893 13.299 1.00 96.50 200 ILE A N 1
ATOM 1559 C CA . ILE A 1 200 ? -13.539 1.263 12.026 1.00 96.50 200 ILE A CA 1
ATOM 1560 C C . ILE A 1 200 ? -12.622 1.878 10.966 1.00 96.50 200 ILE A C 1
ATOM 1562 O O . ILE A 1 200 ? -12.477 3.097 10.906 1.00 96.50 200 ILE A O 1
ATOM 1566 N N . LEU A 1 201 ? -11.924 1.025 10.223 1.00 94.56 201 LEU A N 1
ATOM 1567 C CA . LEU A 1 201 ? -11.057 1.415 9.118 1.00 94.56 201 LEU A CA 1
ATOM 1568 C C . LEU A 1 201 ? -11.804 1.138 7.817 1.00 94.56 201 LEU A C 1
ATOM 1570 O O . LEU A 1 201 ? -12.119 -0.025 7.554 1.00 94.56 201 LEU A O 1
ATOM 1574 N N . ASP A 1 202 ? -12.042 2.191 7.046 1.00 91.81 202 ASP A N 1
ATOM 1575 C CA . ASP A 1 202 ? -12.643 2.120 5.714 1.00 91.81 202 ASP A CA 1
ATOM 1576 C C . ASP A 1 202 ? -11.736 1.340 4.745 1.00 91.81 202 ASP A C 1
ATOM 1578 O O . ASP A 1 202 ? -10.500 1.469 4.774 1.00 91.81 202 ASP A O 1
ATOM 1582 N N . ASP A 1 203 ? -12.344 0.522 3.884 1.00 88.75 203 ASP A N 1
ATOM 1583 C CA . ASP A 1 203 ? -11.643 -0.214 2.825 1.00 88.75 203 ASP A CA 1
ATOM 1584 C C . ASP A 1 203 ? -12.106 0.106 1.392 1.00 88.75 203 ASP A C 1
ATOM 1586 O O . ASP A 1 203 ? -11.673 -0.536 0.425 1.00 88.75 203 ASP A O 1
ATOM 1590 N N . ASP A 1 204 ? -12.860 1.191 1.221 1.00 88.88 204 ASP A N 1
ATOM 1591 C CA . ASP A 1 204 ? -13.514 1.575 -0.027 1.00 88.88 204 ASP A CA 1
ATOM 1592 C C . ASP A 1 204 ? -12.767 2.624 -0.859 1.00 88.88 204 ASP A C 1
ATOM 1594 O O . ASP A 1 204 ? -13.216 3.056 -1.931 1.00 88.88 204 ASP A O 1
ATOM 1598 N N . HIS A 1 205 ? -11.548 2.979 -0.454 1.00 91.44 205 HIS A N 1
ATOM 1599 C CA . HIS A 1 205 ? -10.680 3.826 -1.264 1.00 91.44 205 HIS A CA 1
ATOM 1600 C C . HIS A 1 205 ? -10.379 3.154 -2.626 1.00 91.44 205 HIS A C 1
ATOM 1602 O O . HIS A 1 205 ? -9.900 2.019 -2.719 1.00 91.44 205 HIS A O 1
ATOM 1608 N N . ALA A 1 206 ? -10.576 3.873 -3.737 1.00 90.50 206 ALA A N 1
ATOM 1609 C CA . ALA A 1 206 ? -10.387 3.319 -5.085 1.00 90.50 206 ALA A CA 1
ATOM 1610 C C . ALA A 1 206 ? -8.912 3.055 -5.441 1.00 90.50 206 ALA A C 1
ATOM 1612 O O . ALA A 1 206 ? -8.598 2.349 -6.402 1.00 90.50 206 ALA A O 1
ATOM 1613 N N . GLY A 1 207 ? -7.996 3.600 -4.652 1.00 92.88 207 GLY A N 1
ATOM 1614 C CA . GLY A 1 207 ? -6.586 3.229 -4.617 1.00 92.88 207 GLY A CA 1
ATOM 1615 C C . GLY A 1 207 ? -5.641 4.313 -5.133 1.00 92.88 207 GLY A C 1
ATOM 1616 O O . GLY A 1 207 ? -6.017 5.229 -5.861 1.00 92.88 207 GLY A O 1
ATOM 1617 N N . ILE A 1 208 ? -4.383 4.192 -4.729 1.00 95.00 208 ILE A N 1
ATOM 1618 C CA . ILE A 1 208 ? -3.274 5.067 -5.098 1.00 95.00 208 ILE A CA 1
ATOM 1619 C C . ILE A 1 208 ? -2.330 4.282 -6.006 1.00 95.00 208 ILE A C 1
ATOM 1621 O O . ILE A 1 208 ? -1.798 3.246 -5.593 1.00 95.00 208 ILE A O 1
ATOM 1625 N N . PHE A 1 209 ? -2.113 4.781 -7.222 1.00 97.06 209 PHE A N 1
ATOM 1626 C CA . PHE A 1 209 ? -1.369 4.094 -8.278 1.00 97.06 209 PHE A CA 1
ATOM 1627 C C . PHE A 1 209 ? 0.027 4.684 -8.452 1.00 97.06 209 PHE A C 1
ATOM 1629 O O . PHE A 1 209 ? 0.185 5.880 -8.698 1.00 97.06 209 PHE A O 1
ATOM 1636 N N . SER A 1 210 ? 1.057 3.850 -8.344 1.00 97.44 210 SER A N 1
ATOM 1637 C CA . SER A 1 210 ? 2.447 4.280 -8.506 1.00 97.44 210 SER A CA 1
ATOM 1638 C C . SER A 1 210 ? 3.349 3.152 -8.981 1.00 97.44 210 SER A C 1
ATOM 1640 O O . SER A 1 210 ? 3.069 1.976 -8.757 1.00 97.44 210 SER A O 1
ATOM 1642 N N . PHE A 1 211 ? 4.487 3.509 -9.563 1.00 97.88 211 PHE A N 1
ATOM 1643 C CA . PHE A 1 211 ? 5.592 2.579 -9.753 1.00 97.88 211 PHE A CA 1
ATOM 1644 C C . PHE A 1 211 ? 6.226 2.182 -8.415 1.00 97.88 211 PHE A C 1
ATOM 1646 O O . PHE A 1 211 ? 6.273 2.970 -7.467 1.00 97.88 211 PHE A O 1
ATOM 1653 N N . VAL A 1 212 ? 6.772 0.965 -8.361 1.00 94.75 212 VAL A N 1
ATOM 1654 C CA . VAL A 1 212 ? 7.494 0.442 -7.183 1.00 94.75 212 VAL A CA 1
ATOM 1655 C C . VAL A 1 212 ? 8.770 1.243 -6.899 1.00 94.75 212 VAL A C 1
ATOM 1657 O O . VAL A 1 212 ? 9.185 1.399 -5.752 1.00 94.75 212 VAL A O 1
ATOM 1660 N N . GLN A 1 213 ? 9.397 1.764 -7.952 1.00 93.69 213 GLN A N 1
ATOM 1661 C CA . GLN A 1 213 ? 10.677 2.459 -7.903 1.00 93.69 213 GLN A CA 1
ATOM 1662 C C . GLN A 1 213 ? 10.675 3.672 -8.832 1.00 93.69 213 GLN A C 1
ATOM 1664 O O . GLN A 1 213 ? 9.927 3.728 -9.804 1.00 93.69 213 GLN A O 1
ATOM 1669 N N . LYS A 1 214 ? 11.544 4.643 -8.541 1.00 94.69 214 LYS A N 1
ATOM 1670 C CA . LYS A 1 214 ? 11.727 5.852 -9.357 1.00 94.69 214 LYS A CA 1
ATOM 1671 C C . LYS A 1 214 ? 12.628 5.628 -10.575 1.00 94.69 214 LYS A C 1
ATOM 1673 O O . LYS A 1 214 ? 12.482 6.310 -11.589 1.00 94.69 214 LYS A O 1
ATOM 1678 N N . GLU A 1 215 ? 13.566 4.692 -10.463 1.00 96.25 215 GLU A N 1
ATOM 1679 C CA . GLU A 1 215 ? 14.558 4.389 -11.493 1.00 96.25 215 GLU A CA 1
ATOM 1680 C C . GLU A 1 215 ? 14.648 2.879 -11.706 1.00 96.25 215 GLU A C 1
ATOM 1682 O O . GLU A 1 215 ? 14.699 2.120 -10.738 1.00 96.25 215 GLU A O 1
ATOM 1687 N N . LEU A 1 216 ? 14.681 2.442 -12.962 1.00 95.25 216 LEU A N 1
ATOM 1688 C CA . LEU A 1 216 ? 14.862 1.050 -13.367 1.00 95.25 216 LEU A CA 1
ATOM 1689 C C . LEU A 1 216 ? 16.048 0.970 -14.326 1.00 95.25 216 LEU A C 1
ATOM 1691 O O . LEU A 1 216 ? 16.090 1.708 -15.303 1.00 95.25 216 LEU A O 1
ATOM 1695 N N . ARG A 1 217 ? 17.010 0.092 -14.044 1.00 93.75 217 ARG A N 1
ATOM 1696 C CA . ARG A 1 217 ? 18.163 -0.156 -14.918 1.00 93.75 217 ARG A CA 1
ATOM 1697 C C . ARG A 1 217 ? 17.946 -1.452 -15.673 1.00 93.75 217 ARG A C 1
ATOM 1699 O O . ARG A 1 217 ? 17.613 -2.459 -15.052 1.00 93.75 217 ARG A O 1
ATOM 1706 N N . VAL A 1 218 ? 18.114 -1.406 -16.985 1.00 92.12 218 VAL A N 1
ATOM 1707 C CA . VAL A 1 218 ? 17.892 -2.538 -17.887 1.00 92.12 218 VAL A CA 1
ATOM 1708 C C . VAL A 1 218 ? 19.056 -2.638 -18.858 1.00 92.12 218 VAL A C 1
ATOM 1710 O O . VAL A 1 218 ? 19.628 -1.621 -19.243 1.00 92.12 218 VAL A O 1
ATOM 1713 N N . SER A 1 219 ? 19.416 -3.857 -19.253 1.00 88.44 219 SER A N 1
ATOM 1714 C CA . SER A 1 219 ? 20.394 -4.039 -20.326 1.00 88.44 219 SER A CA 1
ATOM 1715 C C . SER A 1 219 ? 19.733 -3.778 -21.679 1.00 88.44 219 SER A C 1
ATOM 1717 O O . SER A 1 219 ? 18.574 -4.152 -21.871 1.00 88.44 219 SER A O 1
ATOM 1719 N N . GLU A 1 220 ? 20.466 -3.227 -22.641 1.00 87.38 220 GLU A N 1
ATOM 1720 C CA . GLU A 1 220 ? 20.045 -3.156 -24.053 1.00 87.38 220 GLU A CA 1
ATOM 1721 C C . GLU A 1 220 ? 19.664 -4.532 -24.640 1.00 87.38 220 GLU A C 1
ATOM 1723 O O . GLU A 1 220 ? 18.837 -4.632 -25.543 1.00 87.38 220 GLU A O 1
ATOM 1728 N N . SER A 1 221 ? 20.213 -5.615 -24.077 1.00 84.31 221 SER A N 1
ATOM 1729 C CA . SER A 1 221 ? 19.929 -6.998 -24.475 1.00 84.31 221 SER A CA 1
ATOM 1730 C C . SER A 1 221 ? 18.656 -7.587 -23.846 1.00 84.31 221 SER A C 1
ATOM 1732 O O . SER A 1 221 ? 18.305 -8.729 -24.136 1.00 84.31 221 SER A O 1
ATOM 1734 N N . SER A 1 222 ? 17.932 -6.825 -23.012 1.00 84.94 222 SER A N 1
ATOM 1735 C CA . SER A 1 222 ? 16.778 -7.340 -22.250 1.00 84.94 222 SER A CA 1
ATOM 1736 C C . SER A 1 222 ? 15.575 -7.709 -23.126 1.00 84.94 222 SER A C 1
ATOM 1738 O O . SER A 1 222 ? 14.702 -8.451 -22.681 1.00 84.94 222 SER A O 1
ATOM 1740 N N . GLY A 1 223 ? 15.490 -7.190 -24.356 1.00 88.25 223 GLY A N 1
ATOM 1741 C CA . GLY A 1 223 ? 14.335 -7.395 -25.228 1.00 88.25 223 GLY A CA 1
ATOM 1742 C C . GLY A 1 223 ? 13.096 -6.704 -24.663 1.00 88.25 223 GLY A C 1
ATOM 1743 O O . GLY A 1 223 ? 12.941 -5.504 -24.820 1.00 88.25 223 GLY A O 1
ATOM 1744 N N . THR A 1 224 ? 12.207 -7.423 -23.980 1.00 93.81 224 THR A N 1
ATOM 1745 C CA . THR A 1 224 ? 11.000 -6.832 -23.375 1.00 93.81 224 THR A CA 1
ATOM 1746 C C . THR A 1 224 ? 11.175 -6.662 -21.872 1.00 93.81 224 THR A C 1
ATOM 1748 O O . THR A 1 224 ? 11.396 -7.632 -21.153 1.00 93.81 224 THR A O 1
ATOM 1751 N N . ILE A 1 225 ? 11.019 -5.432 -21.384 1.00 94.56 225 ILE A N 1
ATOM 1752 C CA . ILE A 1 225 ? 11.045 -5.119 -19.956 1.00 94.56 225 ILE A CA 1
ATOM 1753 C C . ILE A 1 225 ? 9.622 -5.098 -19.395 1.00 94.56 225 ILE A C 1
ATOM 1755 O O . ILE A 1 225 ? 8.691 -4.606 -20.037 1.00 94.56 225 ILE A O 1
ATOM 1759 N N . GLU A 1 226 ? 9.460 -5.625 -18.185 1.00 95.81 226 GLU A N 1
ATOM 1760 C CA . GLU A 1 226 ? 8.190 -5.651 -17.461 1.00 95.81 226 GLU A CA 1
ATOM 1761 C C . GLU A 1 226 ? 8.247 -4.674 -16.286 1.00 95.81 226 GLU A C 1
ATOM 1763 O O . GLU A 1 226 ? 9.050 -4.812 -15.363 1.00 95.81 226 GLU A O 1
ATOM 1768 N N . VAL A 1 227 ? 7.390 -3.661 -16.326 1.00 96.50 227 VAL A N 1
ATOM 1769 C CA . VAL A 1 227 ? 7.331 -2.591 -15.335 1.00 96.50 227 VAL A CA 1
ATOM 1770 C C . VAL A 1 227 ? 6.057 -2.733 -14.522 1.00 96.50 227 VAL A C 1
ATOM 1772 O O . VAL A 1 227 ? 4.952 -2.629 -15.049 1.00 96.50 227 VAL A O 1
ATOM 1775 N N . THR A 1 228 ? 6.211 -2.962 -13.220 1.00 96.94 228 THR A N 1
ATOM 1776 C CA . THR A 1 228 ? 5.076 -3.158 -12.311 1.00 96.94 228 THR A CA 1
ATOM 1777 C C . THR A 1 228 ? 4.550 -1.826 -11.778 1.00 96.94 228 THR A C 1
ATOM 1779 O O . THR A 1 228 ? 5.304 -1.014 -11.233 1.00 96.94 228 THR A O 1
ATOM 1782 N N . VAL A 1 229 ? 3.237 -1.640 -11.887 1.00 97.50 229 VAL A N 1
ATOM 1783 C CA . VAL A 1 229 ? 2.460 -0.571 -11.252 1.00 97.50 229 VAL A CA 1
ATOM 1784 C C . VAL A 1 229 ? 1.676 -1.177 -10.095 1.00 97.50 229 VAL A C 1
ATOM 1786 O O . VAL A 1 229 ? 1.001 -2.191 -10.261 1.00 97.50 229 VAL A O 1
ATOM 1789 N N . THR A 1 230 ? 1.756 -0.558 -8.923 1.00 96.62 230 THR A N 1
ATOM 1790 C CA . THR A 1 230 ? 1.061 -0.998 -7.709 1.00 96.62 230 THR A CA 1
ATOM 1791 C C . THR A 1 230 ? -0.102 -0.074 -7.379 1.00 96.62 230 THR A C 1
ATOM 1793 O O . THR A 1 230 ? 0.053 1.146 -7.440 1.00 96.62 230 THR A O 1
ATOM 1796 N N . ARG A 1 231 ? -1.225 -0.663 -6.968 1.00 95.44 231 ARG A N 1
ATOM 1797 C CA . ARG A 1 231 ? -2.399 -0.017 -6.377 1.00 95.44 231 ARG A CA 1
ATOM 1798 C C . ARG A 1 231 ? -2.360 -0.232 -4.865 1.00 95.44 231 ARG A C 1
ATOM 1800 O O . ARG A 1 231 ? -2.283 -1.365 -4.398 1.00 95.44 231 ARG A O 1
ATOM 1807 N N . SER A 1 232 ? -2.370 0.858 -4.110 1.00 91.62 232 SER A N 1
ATOM 1808 C CA . SER A 1 232 ? -2.233 0.869 -2.648 1.00 91.62 232 SER A CA 1
ATOM 1809 C C . SER A 1 232 ? -3.330 1.701 -1.985 1.00 91.62 232 SER A C 1
ATOM 1811 O O . SER A 1 232 ? -4.079 2.383 -2.673 1.00 91.62 232 SER A O 1
ATOM 1813 N N . SER A 1 233 ? -3.433 1.658 -0.654 1.00 87.81 233 SER A N 1
ATOM 1814 C CA . SER A 1 233 ? -4.439 2.384 0.146 1.00 87.81 233 SER A CA 1
ATOM 1815 C C . SER A 1 233 ? -5.901 1.989 -0.078 1.00 87.81 233 SER A C 1
ATOM 1817 O O . SER A 1 233 ? -6.742 2.473 0.660 1.00 87.81 233 SER A O 1
ATOM 1819 N N . GLY A 1 234 ? -6.196 1.131 -1.054 1.00 86.12 234 GLY A N 1
ATOM 1820 C CA . GLY A 1 234 ? -7.515 0.557 -1.278 1.00 86.12 234 GLY A CA 1
ATOM 1821 C C . GLY A 1 234 ? -7.606 -0.140 -2.634 1.00 86.12 234 GLY A C 1
ATOM 1822 O O . GLY A 1 234 ? -6.766 0.071 -3.520 1.00 86.12 234 GLY A O 1
ATOM 1823 N N . VAL A 1 235 ? -8.583 -1.032 -2.765 1.00 87.81 235 VAL A N 1
ATOM 1824 C CA . VAL A 1 235 ? -8.735 -1.947 -3.911 1.00 87.81 235 VAL A CA 1
ATOM 1825 C C . VAL A 1 235 ? -10.133 -1.905 -4.531 1.00 87.81 235 VAL A C 1
ATOM 1827 O O . VAL A 1 235 ? -10.444 -2.715 -5.412 1.00 87.81 235 VAL A O 1
ATOM 1830 N N . ARG A 1 236 ? -10.946 -0.918 -4.135 1.00 88.25 236 ARG A N 1
ATOM 1831 C CA . ARG A 1 236 ? -12.366 -0.861 -4.475 1.00 88.25 236 ARG A CA 1
ATOM 1832 C C . ARG A 1 236 ? -12.647 -0.340 -5.878 1.00 88.25 236 ARG A C 1
ATOM 1834 O O . ARG A 1 236 ? -12.122 0.680 -6.327 1.00 88.25 236 ARG A O 1
ATOM 1841 N N . GLY A 1 237 ? -13.536 -1.024 -6.589 1.00 86.31 237 GLY A N 1
ATOM 1842 C CA . GLY A 1 237 ? -14.022 -0.612 -7.902 1.00 86.31 237 GLY A CA 1
ATOM 1843 C C . GLY A 1 237 ? -13.028 -0.844 -9.043 1.00 86.31 237 GLY A C 1
ATOM 1844 O O . GLY A 1 237 ? -11.901 -1.309 -8.851 1.00 86.31 237 GLY A O 1
ATOM 1845 N N . THR A 1 238 ? -13.479 -0.538 -10.265 1.00 90.81 238 THR A N 1
ATOM 1846 C CA . THR A 1 238 ? -12.693 -0.737 -11.497 1.00 90.81 238 THR A CA 1
ATOM 1847 C C . THR A 1 238 ? -12.057 0.570 -11.956 1.00 90.81 238 THR A C 1
ATOM 1849 O O . THR A 1 238 ? -12.771 1.531 -12.267 1.00 90.81 238 THR A O 1
ATOM 1852 N N . VAL A 1 239 ? -10.726 0.599 -12.027 1.00 94.19 239 VAL A N 1
ATOM 1853 C CA . VAL A 1 239 ? -9.932 1.786 -12.368 1.00 94.19 239 VAL A CA 1
ATOM 1854 C C . VAL A 1 239 ? -9.071 1.506 -13.595 1.00 94.19 239 VAL A C 1
ATOM 1856 O O . VAL A 1 239 ? -8.340 0.522 -13.625 1.00 94.19 239 VAL A O 1
ATOM 1859 N N . ALA A 1 240 ? -9.126 2.387 -14.591 1.00 95.56 240 ALA A N 1
ATOM 1860 C CA . ALA A 1 240 ? -8.194 2.389 -15.713 1.00 95.56 240 ALA A CA 1
ATOM 1861 C C . ALA A 1 240 ? -7.102 3.435 -15.482 1.00 95.56 240 ALA A C 1
ATOM 1863 O O . ALA A 1 240 ? -7.406 4.597 -15.228 1.00 95.56 240 ALA A O 1
ATOM 1864 N N . VAL A 1 241 ? -5.837 3.039 -15.588 1.00 97.25 241 VAL A N 1
ATOM 1865 C CA . VAL A 1 241 ? -4.676 3.925 -15.448 1.00 97.25 241 VAL A CA 1
ATOM 1866 C C . VAL A 1 241 ? -3.996 4.051 -16.809 1.00 97.25 241 VAL A C 1
ATOM 1868 O O . VAL A 1 241 ? -3.308 3.112 -17.224 1.00 97.25 241 VAL A O 1
ATOM 1871 N N . PRO A 1 242 ? -4.193 5.163 -17.537 1.00 98.12 242 PRO A N 1
ATOM 1872 C CA . PRO A 1 242 ? -3.489 5.391 -18.788 1.00 98.12 242 PRO A CA 1
ATOM 1873 C C . PRO A 1 242 ? -1.995 5.583 -18.543 1.00 98.12 242 PRO A C 1
ATOM 1875 O O . PRO A 1 242 ? -1.574 6.082 -17.497 1.00 98.12 242 PRO A O 1
ATOM 1878 N N . TYR A 1 243 ? -1.187 5.170 -19.510 1.00 97.94 243 TYR A N 1
ATOM 1879 C CA . TYR A 1 243 ? 0.255 5.344 -19.471 1.00 97.94 243 TYR A CA 1
ATOM 1880 C C . TYR A 1 243 ? 0.825 5.564 -20.870 1.00 97.94 243 TYR A C 1
ATOM 1882 O O . TYR A 1 243 ? 0.298 5.065 -21.871 1.00 97.94 243 TYR A O 1
ATOM 1890 N N . HIS A 1 244 ? 1.964 6.247 -20.927 1.00 97.75 244 HIS A N 1
ATOM 1891 C CA . HIS A 1 244 ? 2.744 6.431 -22.147 1.00 97.75 244 HIS A CA 1
ATOM 1892 C C . HIS A 1 244 ? 4.242 6.486 -21.862 1.00 97.75 244 HIS A C 1
ATOM 1894 O O . HIS A 1 244 ? 4.693 6.775 -20.752 1.00 97.75 244 HIS A O 1
ATOM 1900 N N . THR A 1 245 ? 5.029 6.210 -22.896 1.00 97.69 245 THR A N 1
ATOM 1901 C CA . THR A 1 245 ? 6.477 6.421 -22.892 1.00 97.69 245 THR A CA 1
ATOM 1902 C C . THR A 1 245 ? 6.836 7.819 -23.405 1.00 97.69 245 THR A C 1
ATOM 1904 O O . THR A 1 245 ? 6.274 8.272 -24.406 1.00 97.69 245 THR A O 1
ATOM 1907 N N . GLU A 1 246 ? 7.817 8.466 -22.776 1.00 97.38 246 GLU A N 1
ATOM 1908 C CA . GLU A 1 246 ? 8.401 9.742 -23.206 1.00 97.38 246 GLU A CA 1
ATOM 1909 C C . GLU A 1 246 ? 9.906 9.611 -23.445 1.00 97.38 246 GLU A C 1
ATOM 1911 O O . GLU A 1 246 ? 10.623 8.983 -22.660 1.00 97.38 246 GLU A O 1
ATOM 1916 N N . ASP A 1 247 ? 10.391 10.281 -24.489 1.00 96.75 247 ASP A N 1
ATOM 1917 C CA . ASP A 1 247 ? 11.815 10.330 -24.810 1.00 96.75 247 ASP A CA 1
ATOM 1918 C C . ASP A 1 247 ? 12.616 11.073 -23.732 1.00 96.75 247 ASP A C 1
ATOM 1920 O O . ASP A 1 247 ? 12.176 12.071 -23.152 1.00 96.75 247 ASP A O 1
ATOM 1924 N N . GLY A 1 248 ? 13.834 10.594 -23.495 1.00 93.62 248 GLY A N 1
ATOM 1925 C CA . GLY A 1 248 ? 14.836 11.281 -22.692 1.00 93.62 248 GLY A CA 1
ATOM 1926 C C . GLY A 1 248 ? 16.089 11.520 -23.522 1.00 93.62 248 GLY A C 1
ATOM 1927 O O . GLY A 1 248 ? 16.063 12.266 -24.500 1.00 93.62 248 GLY A O 1
ATOM 1928 N N . THR A 1 249 ? 17.194 10.895 -23.120 1.00 93.00 249 THR A N 1
ATOM 1929 C CA . THR A 1 249 ? 18.370 10.772 -23.995 1.00 93.00 249 THR A CA 1
ATOM 1930 C C . THR A 1 249 ? 18.194 9.643 -25.010 1.00 93.00 249 THR A C 1
ATOM 1932 O O . THR A 1 249 ? 18.625 9.807 -26.148 1.00 93.00 249 THR A O 1
ATOM 1935 N N . ALA A 1 250 ? 17.481 8.577 -24.628 1.00 92.25 250 ALA A N 1
ATOM 1936 C CA . ALA A 1 250 ? 16.996 7.541 -25.533 1.00 92.25 250 ALA A CA 1
ATOM 1937 C C . ALA A 1 250 ? 15.783 8.051 -26.330 1.00 92.25 250 ALA A C 1
ATOM 1939 O O . ALA A 1 250 ? 14.905 8.732 -25.779 1.00 92.25 250 ALA A O 1
ATOM 1940 N N . ARG A 1 251 ? 15.728 7.707 -27.618 1.00 91.50 251 ARG A N 1
ATOM 1941 C CA . ARG A 1 251 ? 14.677 8.087 -28.568 1.00 91.50 251 ARG A CA 1
ATOM 1942 C C . ARG A 1 251 ? 13.856 6.878 -29.002 1.00 91.50 251 ARG A C 1
ATOM 1944 O O . ARG A 1 251 ? 14.395 5.835 -29.370 1.00 91.50 251 ARG A O 1
ATOM 1951 N N . HIS A 1 252 ? 12.540 7.054 -29.044 1.00 91.94 252 HIS A N 1
ATOM 1952 C CA . HIS A 1 252 ? 11.631 6.044 -29.570 1.00 91.94 252 HIS A CA 1
ATOM 1953 C C . HIS A 1 252 ? 11.954 5.663 -31.026 1.00 91.94 252 HIS A C 1
ATOM 1955 O O . HIS A 1 252 ? 12.360 6.496 -31.838 1.00 91.94 252 HIS A O 1
ATOM 1961 N N . GLY A 1 253 ? 11.750 4.389 -31.368 1.00 86.94 253 GLY A N 1
ATOM 1962 C CA . GLY A 1 253 ? 12.035 3.819 -32.690 1.00 86.94 253 GLY A CA 1
ATOM 1963 C C . GLY A 1 253 ? 13.523 3.589 -32.974 1.00 86.94 253 GLY A C 1
ATOM 1964 O O . GLY A 1 253 ? 13.850 2.943 -33.966 1.00 86.94 253 GLY A O 1
ATOM 1965 N N . VAL A 1 254 ? 14.404 4.096 -32.110 1.00 89.62 254 VAL A N 1
ATOM 1966 C CA . VAL A 1 254 ? 15.837 3.806 -32.113 1.00 89.62 254 VAL A CA 1
ATOM 1967 C C . VAL A 1 254 ? 16.116 2.885 -30.930 1.00 89.62 254 VAL A C 1
ATOM 1969 O O . VAL A 1 254 ? 16.271 1.689 -31.134 1.00 89.62 254 VAL A O 1
ATOM 1972 N N . ASP A 1 255 ? 16.025 3.391 -29.702 1.00 90.75 255 ASP A N 1
ATOM 1973 C CA . ASP A 1 255 ? 16.491 2.669 -28.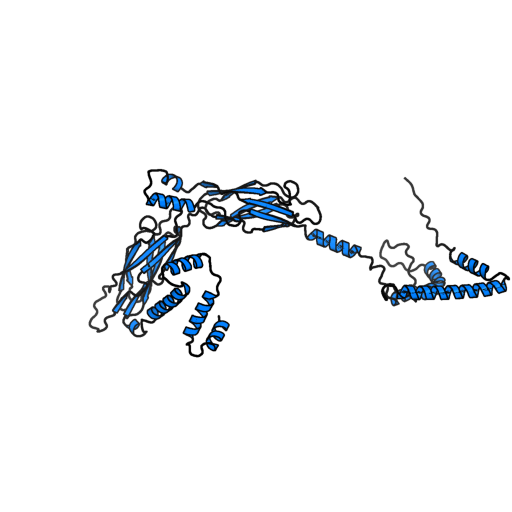507 1.00 90.75 255 ASP A CA 1
ATOM 1974 C C . ASP A 1 255 ? 15.382 1.838 -27.837 1.00 90.75 255 ASP A C 1
ATOM 1976 O O . ASP A 1 255 ? 15.637 0.855 -27.142 1.00 90.75 255 ASP A O 1
ATOM 1980 N N . TYR A 1 256 ? 14.121 2.219 -28.044 1.00 93.69 256 TYR A N 1
ATOM 1981 C CA . TYR A 1 256 ? 12.958 1.511 -27.508 1.00 93.69 256 TYR A CA 1
ATOM 1982 C C . TYR A 1 256 ? 11.716 1.720 -28.384 1.00 93.69 256 TYR A C 1
ATOM 1984 O O . TYR A 1 256 ? 11.620 2.690 -29.142 1.00 93.69 256 TYR A O 1
ATOM 1992 N N . GLU A 1 257 ? 10.728 0.835 -28.271 1.00 94.44 257 GLU A N 1
ATOM 1993 C CA . GLU A 1 257 ? 9.446 0.977 -28.966 1.00 94.44 257 GLU A CA 1
ATOM 1994 C C . GLU A 1 257 ? 8.466 1.836 -28.159 1.00 94.44 257 GLU A C 1
ATOM 1996 O O . GLU A 1 257 ? 8.171 1.561 -26.989 1.00 94.44 257 GLU A O 1
ATOM 2001 N N . LYS A 1 258 ? 7.912 2.875 -28.800 1.00 94.88 258 LYS A N 1
ATOM 2002 C CA . LYS A 1 258 ? 6.905 3.735 -28.171 1.00 94.88 258 LYS A CA 1
ATOM 2003 C C . LYS A 1 258 ? 5.703 2.893 -27.750 1.00 94.88 258 LYS A C 1
ATOM 2005 O O . LYS A 1 258 ? 5.024 2.312 -28.593 1.00 94.88 258 LYS A O 1
ATOM 2010 N N . THR A 1 259 ? 5.404 2.904 -26.456 1.00 95.44 259 THR A N 1
ATOM 2011 C CA . THR A 1 259 ? 4.295 2.142 -25.882 1.00 95.44 259 THR A CA 1
ATOM 2012 C C . THR A 1 259 ? 3.336 3.097 -25.180 1.00 95.44 259 THR A C 1
ATOM 2014 O O . THR A 1 259 ? 3.749 3.961 -24.409 1.00 95.44 259 THR A O 1
ATOM 2017 N N . GLN A 1 260 ? 2.043 2.947 -25.450 1.00 96.56 260 GLN A N 1
ATOM 2018 C CA . GLN A 1 260 ? 0.970 3.666 -24.766 1.00 96.56 260 GLN A CA 1
ATOM 2019 C C . GLN A 1 260 ? -0.233 2.738 -24.609 1.00 96.56 260 GLN A C 1
ATOM 2021 O O . GLN A 1 260 ? -0.463 1.879 -25.463 1.00 96.56 260 GLN A O 1
ATOM 2026 N N . GLY A 1 261 ? -0.993 2.900 -23.535 1.00 95.81 261 GLY A N 1
ATOM 2027 C CA . GLY A 1 261 ? -2.133 2.040 -23.244 1.00 95.81 261 GLY A CA 1
ATOM 2028 C C . GLY A 1 261 ? -2.828 2.427 -21.950 1.00 95.81 261 GLY A C 1
ATOM 2029 O O . GLY A 1 261 ? -2.541 3.467 -21.366 1.00 95.81 261 GLY A O 1
ATOM 2030 N N . GLU A 1 262 ? -3.745 1.577 -21.503 1.00 96.25 262 GLU A N 1
ATOM 2031 C CA . GLU A 1 262 ? -4.430 1.726 -20.222 1.00 96.25 262 GLU A CA 1
ATOM 2032 C C . GLU A 1 262 ? -4.317 0.410 -19.448 1.00 96.25 262 GLU A C 1
ATOM 2034 O O . GLU A 1 262 ? -4.594 -0.662 -19.987 1.00 96.25 262 GLU A O 1
ATOM 2039 N N . LEU A 1 263 ? -3.881 0.483 -18.190 1.00 95.94 263 LEU A N 1
ATOM 2040 C CA . LEU A 1 263 ? -3.925 -0.647 -17.268 1.00 95.94 263 LEU A CA 1
ATOM 2041 C C . LEU A 1 263 ? -5.290 -0.686 -16.589 1.00 95.94 263 LEU A C 1
ATOM 2043 O O . LEU A 1 263 ? -5.643 0.250 -15.874 1.00 95.94 263 LEU A O 1
ATOM 2047 N N . GLU A 1 264 ? -6.034 -1.771 -16.767 1.00 95.19 264 GLU A N 1
ATOM 2048 C CA . GLU A 1 264 ? -7.303 -1.982 -16.072 1.00 95.19 264 GLU A CA 1
ATOM 2049 C C . GLU A 1 264 ? -7.082 -2.759 -14.767 1.00 95.19 264 GLU A C 1
ATOM 2051 O O . GLU A 1 264 ? -6.645 -3.909 -14.767 1.00 95.19 264 GLU A O 1
ATOM 2056 N N . PHE A 1 265 ? -7.408 -2.122 -13.645 1.00 94.75 265 PHE A N 1
ATOM 2057 C CA . PHE A 1 265 ? -7.445 -2.724 -12.320 1.00 94.75 265 PHE A CA 1
ATOM 2058 C C . PHE A 1 265 ? -8.902 -3.001 -11.952 1.00 94.75 265 PHE A C 1
ATOM 2060 O O . PHE A 1 265 ? -9.661 -2.078 -11.652 1.00 94.75 265 PHE A O 1
ATOM 2067 N N . ILE A 1 266 ? -9.294 -4.275 -11.977 1.00 90.62 266 ILE A N 1
ATOM 2068 C CA . ILE A 1 266 ? -10.591 -4.727 -11.451 1.00 90.62 266 ILE A CA 1
ATOM 2069 C C . ILE A 1 266 ? -10.576 -4.751 -9.909 1.00 90.62 266 ILE A C 1
ATOM 2071 O O . ILE A 1 266 ? -9.541 -4.503 -9.284 1.00 90.62 266 ILE A O 1
ATOM 2075 N N . ASN A 1 267 ? -11.726 -5.033 -9.289 1.00 86.88 267 ASN A N 1
ATOM 2076 C CA . ASN A 1 267 ? -11.841 -5.114 -7.828 1.00 86.88 267 ASN A CA 1
ATOM 2077 C C . ASN A 1 267 ? -10.844 -6.136 -7.249 1.00 86.88 267 ASN A C 1
ATOM 2079 O O . ASN A 1 267 ? -10.615 -7.175 -7.870 1.00 86.88 267 ASN A O 1
ATOM 2083 N N . GLU A 1 268 ? -10.256 -5.840 -6.088 1.00 84.88 268 GLU A N 1
ATOM 2084 C CA . GLU A 1 268 ? -9.234 -6.663 -5.406 1.00 84.88 268 GLU A CA 1
ATOM 2085 C C . GLU A 1 268 ? -7.881 -6.816 -6.132 1.00 84.88 268 GLU A C 1
ATOM 2087 O O . GLU A 1 268 ? -6.950 -7.424 -5.598 1.00 84.88 268 GLU A O 1
ATOM 2092 N N . VAL A 1 269 ? -7.708 -6.253 -7.334 1.00 92.19 269 VAL A N 1
ATOM 2093 C CA . VAL A 1 269 ? -6.420 -6.307 -8.043 1.00 92.19 269 VAL A CA 1
ATOM 2094 C C . VAL A 1 269 ? -5.510 -5.173 -7.586 1.00 92.19 269 VAL A C 1
ATOM 2096 O O . VAL A 1 269 ? -5.843 -3.992 -7.703 1.00 92.19 269 VAL A O 1
ATOM 2099 N N . THR A 1 270 ? -4.323 -5.548 -7.104 1.00 93.88 270 THR A N 1
ATOM 2100 C CA . THR A 1 270 ? -3.335 -4.646 -6.488 1.00 93.88 270 THR A CA 1
ATOM 2101 C C . THR A 1 270 ? -2.129 -4.332 -7.372 1.00 93.88 270 THR A C 1
ATOM 2103 O O . THR A 1 270 ? -1.340 -3.449 -7.041 1.00 93.88 270 THR A O 1
ATOM 2106 N N . SER A 1 271 ? -1.940 -5.030 -8.495 1.00 95.81 271 SER A N 1
ATOM 2107 C CA . SER A 1 271 ? -0.799 -4.794 -9.386 1.00 95.81 271 SER A CA 1
ATOM 2108 C C . SER A 1 271 ? -1.141 -5.020 -10.855 1.00 95.81 271 SER A C 1
ATOM 2110 O O . SER A 1 271 ? -1.986 -5.848 -11.189 1.00 95.81 271 SER A O 1
ATOM 2112 N N . GLY A 1 272 ? -0.472 -4.265 -11.723 1.00 95.94 272 GLY A N 1
ATOM 2113 C CA . GLY A 1 272 ? -0.541 -4.378 -13.176 1.00 95.94 272 GLY A CA 1
ATOM 2114 C C . GLY A 1 272 ? 0.856 -4.261 -13.779 1.00 95.94 272 GLY A C 1
ATOM 2115 O O . GLY A 1 272 ? 1.750 -3.668 -13.174 1.00 95.94 272 GLY A O 1
ATOM 2116 N N . VAL A 1 273 ? 1.059 -4.841 -14.961 1.00 96.94 273 VAL A N 1
ATOM 2117 C CA . VAL A 1 273 ? 2.373 -4.894 -15.618 1.00 96.94 273 VAL A CA 1
ATOM 2118 C C . VAL A 1 273 ? 2.310 -4.202 -16.972 1.00 96.94 273 VAL A C 1
ATOM 2120 O O . VAL A 1 273 ? 1.496 -4.556 -17.821 1.00 96.94 273 VAL A O 1
ATOM 2123 N N . ILE A 1 274 ? 3.208 -3.243 -17.180 1.00 97.38 274 ILE A N 1
ATOM 2124 C CA . ILE A 1 274 ? 3.456 -2.587 -18.463 1.00 97.38 274 ILE A CA 1
ATOM 2125 C C . ILE A 1 274 ? 4.625 -3.298 -19.134 1.00 97.38 274 ILE A C 1
ATOM 2127 O O . ILE A 1 274 ? 5.676 -3.473 -18.521 1.00 97.38 274 ILE A O 1
ATOM 2131 N N . LYS A 1 275 ? 4.460 -3.684 -20.398 1.00 96.50 275 LYS A N 1
ATOM 2132 C CA . LYS A 1 275 ? 5.528 -4.288 -21.200 1.00 96.50 275 LYS A CA 1
ATOM 2133 C C . LYS A 1 275 ? 6.053 -3.266 -22.196 1.00 96.50 275 LYS A C 1
ATOM 2135 O O . LYS A 1 275 ? 5.255 -2.688 -22.927 1.00 96.50 275 LYS A O 1
ATOM 2140 N N . VAL A 1 276 ? 7.366 -3.046 -22.218 1.00 95.62 276 VAL A N 1
ATOM 2141 C CA . VAL A 1 276 ? 8.031 -2.142 -23.172 1.00 95.62 276 VAL A CA 1
ATOM 2142 C C . VAL A 1 276 ? 9.170 -2.889 -23.851 1.00 95.62 276 VAL A C 1
ATOM 2144 O O . VAL A 1 276 ? 9.971 -3.534 -23.177 1.00 95.62 276 VAL A O 1
ATOM 2147 N N . CYS A 1 277 ? 9.252 -2.814 -25.176 1.00 94.25 277 CYS A N 1
ATOM 2148 C CA . CYS A 1 277 ? 10.351 -3.403 -25.937 1.00 94.25 277 CYS A CA 1
ATOM 2149 C C . CYS A 1 277 ? 11.537 -2.431 -26.005 1.00 94.25 277 CYS A C 1
ATOM 2151 O O . CYS A 1 277 ? 11.382 -1.274 -26.396 1.00 94.25 277 CYS A O 1
ATOM 2153 N N . ILE A 1 278 ? 12.712 -2.917 -25.624 1.00 93.12 278 ILE A N 1
ATOM 2154 C CA . ILE A 1 278 ? 14.018 -2.278 -25.755 1.00 93.12 278 ILE A CA 1
ATOM 2155 C C . ILE A 1 278 ? 14.676 -2.827 -27.018 1.00 93.12 278 ILE A C 1
ATOM 2157 O O . ILE A 1 278 ? 14.750 -4.043 -27.218 1.00 93.12 278 ILE A O 1
ATOM 2161 N N . THR A 1 279 ? 15.148 -1.927 -27.871 1.00 88.50 279 THR A N 1
ATOM 2162 C CA . THR A 1 279 ? 15.835 -2.290 -29.105 1.00 88.50 279 THR A CA 1
ATOM 2163 C C . THR A 1 279 ? 17.319 -2.446 -28.807 1.00 88.50 279 THR A C 1
ATOM 2165 O O . THR A 1 279 ? 17.965 -1.507 -28.350 1.00 88.50 279 THR A O 1
ATOM 2168 N N . ASN A 1 280 ? 17.881 -3.617 -29.100 1.00 81.31 280 ASN A N 1
ATOM 2169 C CA . ASN A 1 280 ? 19.324 -3.804 -29.027 1.00 81.31 280 ASN A CA 1
ATOM 2170 C C . ASN A 1 280 ? 19.977 -3.177 -30.267 1.00 81.31 280 ASN A C 1
ATOM 2172 O O . ASN A 1 280 ? 19.887 -3.724 -31.371 1.00 81.31 280 ASN A O 1
ATOM 2176 N N . ILE A 1 281 ? 20.622 -2.031 -30.081 1.00 71.38 281 ILE A N 1
ATOM 2177 C CA . ILE A 1 281 ? 21.497 -1.436 -31.085 1.00 71.38 281 ILE A CA 1
ATOM 2178 C C . ILE A 1 281 ? 22.921 -1.672 -30.601 1.00 71.38 281 ILE A C 1
ATOM 2180 O O . ILE A 1 281 ? 23.270 -1.227 -29.519 1.00 71.38 281 ILE A O 1
ATOM 2184 N N . ALA A 1 282 ? 23.746 -2.333 -31.418 1.00 65.31 282 ALA A N 1
ATOM 2185 C CA . ALA A 1 282 ? 25.168 -2.568 -31.154 1.00 65.31 282 ALA A CA 1
ATOM 2186 C C . ALA A 1 282 ? 25.980 -1.254 -31.205 1.00 65.31 282 ALA A C 1
ATOM 2188 O O . ALA A 1 282 ? 26.805 -1.038 -32.095 1.00 65.31 282 ALA A O 1
ATOM 2189 N N . ALA A 1 283 ? 25.687 -0.332 -30.293 1.00 62.22 283 ALA A N 1
ATOM 2190 C CA . ALA A 1 283 ? 26.321 0.963 -30.155 1.00 62.22 283 ALA A CA 1
ATOM 2191 C C . ALA A 1 283 ? 27.114 0.981 -28.848 1.00 62.22 283 ALA A C 1
ATOM 2193 O O . ALA A 1 283 ? 26.554 0.884 -27.763 1.00 62.22 283 ALA A O 1
ATOM 2194 N N . HIS A 1 284 ? 28.431 1.132 -28.957 1.00 61.44 284 HIS A N 1
ATOM 2195 C CA . HIS A 1 284 ? 29.305 1.102 -27.792 1.00 61.44 284 HIS A CA 1
ATOM 2196 C C . HIS A 1 284 ? 29.115 2.324 -26.878 1.00 61.44 284 HIS A C 1
ATOM 2198 O O . HIS A 1 284 ? 29.108 3.471 -27.338 1.00 61.44 284 HIS A O 1
ATOM 2204 N N . ASP A 1 285 ? 29.058 2.046 -25.572 1.00 62.12 285 ASP A N 1
ATOM 2205 C CA . ASP A 1 285 ? 29.384 2.959 -24.476 1.00 62.12 285 ASP A CA 1
ATOM 2206 C C . ASP A 1 285 ? 28.457 4.176 -24.269 1.00 62.12 285 ASP A C 1
ATOM 2208 O O . ASP A 1 285 ? 28.894 5.269 -23.887 1.00 62.12 285 ASP A O 1
ATOM 2212 N N . LYS A 1 286 ? 27.143 3.998 -24.461 1.00 71.25 286 LYS A N 1
ATOM 2213 C CA . LYS A 1 286 ? 26.146 5.022 -24.109 1.00 71.25 286 LYS A CA 1
ATOM 2214 C C . LYS A 1 286 ? 25.228 4.570 -22.985 1.00 71.25 286 LYS A C 1
ATOM 2216 O O . LYS A 1 286 ? 24.574 3.540 -23.052 1.00 71.25 286 LYS A O 1
ATOM 2221 N N . LYS A 1 287 ? 25.158 5.402 -21.946 1.00 85.50 287 LYS A N 1
ATOM 2222 C CA . LYS A 1 287 ? 24.129 5.316 -20.914 1.00 85.50 287 LYS A CA 1
ATOM 2223 C C . LYS A 1 287 ? 22.989 6.242 -21.303 1.00 85.50 287 LYS A C 1
ATOM 2225 O O . LYS A 1 287 ? 23.140 7.462 -21.221 1.00 85.50 287 LYS A O 1
ATOM 2230 N N . GLU A 1 288 ? 21.866 5.659 -21.687 1.00 91.62 288 GLU A N 1
ATOM 2231 C CA . GLU A 1 288 ? 20.704 6.404 -22.161 1.00 91.62 288 GLU A CA 1
ATOM 2232 C C . GLU A 1 288 ? 19.502 6.170 -21.251 1.00 91.62 288 GLU A C 1
ATOM 2234 O O . GLU A 1 288 ? 19.461 5.238 -20.447 1.00 91.62 288 GLU A O 1
ATOM 2239 N N . ASN A 1 289 ? 18.530 7.072 -21.310 1.00 94.50 289 ASN A N 1
ATOM 2240 C CA . ASN A 1 289 ? 17.336 6.996 -20.492 1.00 94.50 289 ASN A CA 1
ATOM 2241 C C . ASN A 1 289 ? 16.093 7.485 -21.225 1.00 94.50 289 ASN A C 1
ATOM 2243 O O . ASN A 1 289 ? 16.147 8.453 -21.983 1.00 94.50 289 ASN A O 1
ATOM 2247 N N . PHE A 1 290 ? 14.969 6.856 -20.917 1.00 96.62 290 PHE A N 1
ATOM 2248 C CA . PHE A 1 290 ? 13.629 7.292 -21.297 1.00 96.62 290 PHE A CA 1
ATOM 2249 C C . PHE A 1 290 ? 12.710 7.222 -20.075 1.00 96.62 290 PHE A C 1
ATOM 2251 O O . PHE A 1 290 ? 13.130 6.822 -18.982 1.00 96.62 290 PHE A O 1
ATOM 2258 N N . TYR A 1 291 ? 11.462 7.648 -20.236 1.00 97.62 291 TYR A N 1
ATOM 2259 C CA . TYR A 1 291 ? 10.505 7.702 -19.139 1.00 97.62 291 TYR A CA 1
ATOM 2260 C C . TYR A 1 291 ? 9.233 6.931 -19.461 1.00 97.62 291 TYR A C 1
ATOM 2262 O O . TYR A 1 291 ? 8.785 6.903 -20.603 1.00 97.62 291 TYR A O 1
ATOM 2270 N N . ILE A 1 292 ? 8.634 6.342 -18.430 1.00 97.62 292 ILE A N 1
ATOM 2271 C CA . ILE A 1 292 ? 7.272 5.807 -18.473 1.00 97.62 292 ILE A CA 1
ATOM 2272 C C . ILE A 1 292 ? 6.450 6.632 -17.493 1.00 97.62 292 ILE A C 1
ATOM 2274 O O . ILE A 1 292 ? 6.819 6.757 -16.322 1.00 97.62 292 ILE A O 1
ATOM 2278 N N . VAL A 1 293 ? 5.368 7.226 -17.979 1.00 97.88 293 VAL A N 1
ATOM 2279 C CA . VAL A 1 293 ? 4.516 8.140 -17.220 1.00 97.88 293 VAL A CA 1
ATOM 2280 C C . VAL A 1 293 ? 3.138 7.514 -17.066 1.00 97.88 293 VAL A C 1
ATOM 2282 O O . VAL A 1 293 ? 2.569 7.019 -18.036 1.00 97.88 293 VAL A O 1
ATOM 2285 N N . LEU A 1 294 ? 2.624 7.521 -15.838 1.00 97.81 294 LEU A N 1
ATOM 2286 C CA . LEU A 1 294 ? 1.224 7.249 -15.534 1.00 97.81 294 LEU A CA 1
ATOM 2287 C C . LEU A 1 294 ? 0.444 8.560 -15.620 1.00 97.81 294 LEU A C 1
ATOM 2289 O O . LEU A 1 294 ? 0.857 9.571 -15.045 1.00 97.81 294 LEU A O 1
ATOM 2293 N N . GLU A 1 295 ? -0.686 8.528 -16.312 1.00 97.25 295 GLU A N 1
ATOM 2294 C CA . GLU A 1 295 ? -1.632 9.637 -16.375 1.00 97.25 295 GLU A CA 1
ATOM 2295 C C . GLU A 1 295 ? -2.707 9.519 -15.286 1.00 97.25 295 GLU A C 1
ATOM 2297 O O . GLU A 1 295 ? -2.751 8.552 -14.521 1.00 97.25 295 GLU A O 1
ATOM 2302 N N . GLU A 1 296 ? -3.584 10.522 -15.198 1.00 95.38 296 GLU A N 1
ATOM 2303 C CA . GLU A 1 296 ? -4.667 10.534 -14.216 1.00 95.38 296 GLU A CA 1
ATOM 2304 C C . GLU A 1 296 ? -5.567 9.288 -14.355 1.00 95.38 296 GLU A C 1
ATOM 2306 O O . GLU A 1 296 ? -6.080 9.005 -15.446 1.00 95.38 296 GLU A O 1
ATOM 2311 N N . PRO A 1 297 ? -5.781 8.531 -13.263 1.00 95.69 297 PRO A N 1
ATOM 2312 C CA . PRO A 1 297 ? -6.584 7.321 -13.303 1.00 95.69 297 PRO A CA 1
ATOM 2313 C C . PRO A 1 297 ? -8.070 7.642 -13.507 1.00 95.69 297 PRO A C 1
ATOM 2315 O O . PRO A 1 297 ? -8.639 8.551 -12.904 1.00 95.69 297 PRO A O 1
ATOM 2318 N N . LYS A 1 298 ? -8.730 6.839 -14.340 1.00 91.56 298 LYS A N 1
ATOM 2319 C CA . LYS A 1 298 ? -10.149 6.944 -14.678 1.00 91.56 298 LYS A CA 1
ATOM 2320 C C . LYS A 1 298 ? -10.939 5.904 -13.898 1.00 91.56 298 LYS A C 1
ATOM 2322 O O . LYS A 1 298 ? -10.730 4.701 -14.043 1.00 91.56 298 LYS A O 1
ATOM 2327 N N . TRP A 1 299 ? -11.898 6.359 -13.102 1.00 87.88 299 TRP A N 1
ATOM 2328 C CA . TRP A 1 299 ? -12.791 5.466 -12.368 1.00 87.88 299 TRP A CA 1
ATOM 2329 C C . TRP A 1 299 ? -13.925 4.985 -13.288 1.00 87.88 299 TRP A C 1
ATOM 2331 O O . TRP A 1 299 ? -14.890 5.714 -13.515 1.00 87.88 299 TRP A O 1
ATOM 2341 N N . LEU A 1 300 ? -13.785 3.785 -13.865 1.00 82.25 300 LEU A N 1
ATOM 2342 C CA . LEU A 1 300 ? -14.693 3.261 -14.898 1.00 82.25 300 LEU A CA 1
ATOM 2343 C C . LEU A 1 300 ? -16.030 2.791 -14.323 1.00 82.25 300 LEU A C 1
ATOM 2345 O O . LEU A 1 300 ? -17.092 3.070 -14.876 1.00 82.25 300 LEU A O 1
ATOM 2349 N N . LYS A 1 301 ? -15.968 2.069 -13.205 1.00 70.12 301 LYS A N 1
ATOM 2350 C CA . LYS A 1 301 ? -17.131 1.651 -12.426 1.00 70.12 301 LYS A CA 1
ATOM 2351 C C . LYS A 1 301 ? -16.867 2.027 -10.981 1.00 70.12 301 LYS A C 1
ATOM 2353 O O . LYS A 1 301 ? -16.120 1.341 -10.281 1.00 70.12 301 LYS A O 1
ATOM 2358 N N . ARG A 1 302 ? -17.486 3.134 -10.569 1.00 64.94 302 ARG A N 1
ATOM 2359 C CA . ARG A 1 302 ? -17.830 3.340 -9.161 1.00 64.94 302 ARG A CA 1
ATOM 2360 C C . ARG A 1 302 ? -18.706 2.149 -8.765 1.00 64.94 302 ARG A C 1
ATOM 2362 O O . ARG A 1 302 ? -19.442 1.651 -9.622 1.00 64.94 302 ARG A O 1
ATOM 2369 N N . GLY A 1 303 ? -18.619 1.675 -7.531 1.00 57.22 303 GLY A N 1
ATOM 2370 C CA . GLY A 1 303 ? -19.615 0.741 -7.013 1.00 57.22 303 GLY A CA 1
ATOM 2371 C C . GLY A 1 303 ? -21.048 1.269 -7.198 1.00 57.22 303 GLY A C 1
ATOM 2372 O O . GLY A 1 303 ? -21.292 2.352 -7.748 1.00 57.22 303 GLY A O 1
ATOM 2373 N N . ILE A 1 304 ? -22.021 0.504 -6.725 1.00 50.94 304 ILE A N 1
ATOM 2374 C CA . ILE A 1 304 ? -23.462 0.791 -6.743 1.00 50.94 304 ILE A CA 1
ATOM 2375 C C . ILE A 1 304 ? -23.773 2.229 -6.241 1.00 50.94 304 ILE A C 1
ATOM 2377 O O . ILE A 1 304 ? -24.754 2.841 -6.675 1.00 50.94 304 ILE A O 1
ATOM 2381 N N . SER A 1 305 ? -22.874 2.835 -5.457 1.00 49.66 305 SER A N 1
ATOM 2382 C CA . SER A 1 305 ? -22.858 4.221 -4.955 1.00 49.66 305 SER A CA 1
ATOM 2383 C C . SER A 1 305 ? -23.041 5.343 -5.995 1.00 49.66 305 SER A C 1
ATOM 2385 O O . SER A 1 305 ? -23.504 6.430 -5.647 1.00 49.66 305 SER A O 1
ATOM 2387 N N . ALA A 1 306 ? -22.769 5.126 -7.292 1.00 46.81 306 ALA A N 1
ATOM 2388 C CA . ALA A 1 306 ? -23.036 6.151 -8.320 1.00 46.81 306 ALA A CA 1
ATOM 2389 C C . ALA A 1 306 ? -24.533 6.477 -8.506 1.00 46.81 306 ALA A C 1
ATOM 2391 O O . ALA A 1 306 ? -24.869 7.544 -9.026 1.00 46.81 306 ALA A O 1
ATOM 2392 N N . LEU A 1 307 ? -25.435 5.573 -8.106 1.00 45.66 307 LEU A N 1
ATOM 2393 C CA . LEU A 1 307 ? -26.880 5.751 -8.275 1.00 45.66 307 LEU A CA 1
ATOM 2394 C C . LEU A 1 307 ? -27.545 6.505 -7.114 1.00 45.66 307 LEU A C 1
ATOM 2396 O O . LEU A 1 307 ? -28.571 7.149 -7.338 1.00 45.66 307 LEU A O 1
ATOM 2400 N N . LEU A 1 308 ? -26.967 6.468 -5.909 1.00 50.31 308 LEU A N 1
ATOM 2401 C CA . LEU A 1 308 ? -27.559 7.072 -4.707 1.00 50.31 308 LEU A CA 1
ATOM 2402 C C . LEU A 1 308 ? -27.245 8.572 -4.571 1.00 50.31 308 LEU A C 1
ATOM 2404 O O . LEU A 1 308 ? -28.067 9.336 -4.074 1.00 50.31 308 LEU A O 1
ATOM 2408 N N . LEU A 1 309 ? -26.115 9.034 -5.113 1.00 51.44 309 LEU A N 1
ATOM 2409 C CA . LEU A 1 309 ? -25.679 10.435 -5.013 1.00 51.44 309 LEU A CA 1
ATOM 2410 C C . LEU A 1 309 ? -26.419 11.422 -5.940 1.00 51.44 309 LEU A C 1
ATOM 2412 O O . LEU A 1 309 ? -26.232 12.631 -5.824 1.00 51.44 309 LEU A O 1
ATOM 2416 N N . ASN A 1 310 ? -27.269 10.940 -6.852 1.00 50.94 310 ASN A N 1
ATOM 2417 C CA . ASN A 1 310 ? -27.920 11.774 -7.874 1.00 50.94 310 ASN A CA 1
ATOM 2418 C C . ASN A 1 310 ? -29.373 12.177 -7.562 1.00 50.94 310 ASN A C 1
ATOM 2420 O O . ASN A 1 310 ? -30.019 12.801 -8.406 1.00 50.94 310 ASN A O 1
ATOM 2424 N N . GLN A 1 311 ? -29.915 11.844 -6.386 1.00 47.59 311 GLN A N 1
ATOM 2425 C CA . GLN A 1 311 ? -31.318 12.127 -6.064 1.00 47.59 311 GLN A CA 1
ATOM 2426 C C . GLN A 1 311 ? -31.451 13.109 -4.892 1.00 47.59 311 GLN A C 1
ATOM 2428 O O . GLN A 1 311 ? -31.364 12.722 -3.737 1.00 47.59 311 GLN A O 1
ATOM 2433 N N . GLY A 1 312 ? -31.713 14.385 -5.204 1.00 58.56 312 GLY A N 1
ATOM 2434 C CA . GLY A 1 312 ? -32.191 15.389 -4.239 1.00 58.56 312 GLY A CA 1
ATOM 2435 C C . GLY A 1 312 ? -31.219 16.527 -3.905 1.00 58.56 312 GLY A C 1
ATOM 2436 O O . GLY A 1 312 ? -30.031 16.480 -4.220 1.00 58.56 312 GLY A O 1
ATOM 2437 N N . THR A 1 313 ? -31.759 17.583 -3.287 1.00 59.62 313 THR A N 1
ATOM 2438 C CA . THR A 1 313 ? -30.979 18.636 -2.617 1.00 59.62 313 THR A CA 1
ATOM 2439 C C . THR A 1 313 ? -30.367 18.049 -1.346 1.00 59.62 313 THR A C 1
ATOM 2441 O O . THR A 1 313 ? -31.147 17.694 -0.459 1.00 59.62 313 THR A O 1
ATOM 2444 N N . PRO A 1 314 ? -29.032 17.935 -1.249 1.00 63.03 314 PRO A N 1
ATOM 2445 C CA . PRO A 1 314 ? -28.397 17.249 -0.136 1.00 63.03 314 PRO A CA 1
ATOM 2446 C C . PRO A 1 314 ? -28.548 18.036 1.166 1.00 63.03 314 PRO A C 1
ATOM 2448 O O . PRO A 1 314 ? -28.493 19.273 1.176 1.00 63.03 314 PRO A O 1
ATOM 2451 N N . SER A 1 315 ? -28.735 17.314 2.267 1.00 75.50 315 SER A N 1
ATOM 2452 C CA . SER A 1 315 ? -28.565 17.869 3.611 1.00 75.50 315 SER A CA 1
ATOM 2453 C C . SER A 1 315 ? -27.099 18.321 3.810 1.00 75.50 315 SER A C 1
ATOM 2455 O O . SER A 1 315 ? -26.212 17.893 3.067 1.00 75.50 315 SER A O 1
ATOM 2457 N N . PRO A 1 316 ? -26.787 19.199 4.783 1.00 79.50 316 PRO A N 1
ATOM 2458 C CA . PRO A 1 316 ? -25.398 19.593 5.039 1.00 79.50 316 PRO A CA 1
ATOM 2459 C C . PRO A 1 316 ? -24.495 18.405 5.413 1.00 79.50 316 PRO A C 1
ATOM 2461 O O . PRO A 1 316 ? -23.316 18.432 5.071 1.00 79.50 316 PRO A O 1
ATOM 2464 N N . GLU A 1 317 ? -25.051 17.376 6.060 1.00 76.06 317 GLU A N 1
ATOM 2465 C CA . GLU A 1 317 ? -24.352 16.135 6.427 1.00 76.06 317 GLU A CA 1
ATOM 2466 C C . GLU A 1 317 ? -24.085 15.267 5.187 1.00 76.06 317 GLU A C 1
ATOM 2468 O O . GLU A 1 317 ? -22.963 14.824 4.968 1.00 76.06 317 GLU A O 1
ATOM 2473 N N . GLU A 1 318 ? -25.071 15.122 4.296 1.00 76.38 318 GLU A N 1
ATOM 2474 C CA . GLU A 1 318 ? -24.904 14.396 3.027 1.00 76.38 318 GLU A CA 1
ATOM 2475 C C . GLU A 1 318 ? -23.887 15.075 2.100 1.00 76.38 318 GLU A C 1
ATOM 2477 O O . GLU A 1 318 ? -23.165 14.411 1.359 1.00 76.38 318 GLU A O 1
ATOM 2482 N N . GLU A 1 319 ? -23.815 16.406 2.124 1.00 80.69 319 GLU A N 1
ATOM 2483 C CA . GLU A 1 319 ? -22.828 17.158 1.349 1.00 80.69 319 GLU A CA 1
ATOM 2484 C C . GLU A 1 319 ? -21.410 17.010 1.922 1.00 80.69 319 GLU A C 1
ATOM 2486 O O . GLU A 1 319 ? -20.429 17.051 1.180 1.00 80.69 319 GLU A O 1
ATOM 2491 N N . GLU A 1 320 ? -21.275 16.829 3.235 1.00 81.25 320 GLU A N 1
ATOM 2492 C CA . GLU A 1 320 ? -19.997 16.499 3.863 1.00 81.25 320 GLU A CA 1
ATOM 2493 C C . GLU A 1 320 ? -19.559 15.071 3.529 1.00 81.25 320 GLU A C 1
ATOM 2495 O O . GLU A 1 320 ? -18.449 14.903 3.024 1.00 81.25 320 GLU A O 1
ATOM 2500 N N . ALA A 1 321 ? -20.456 14.089 3.660 1.00 75.31 321 ALA A N 1
ATOM 2501 C CA . ALA A 1 321 ? -20.217 12.706 3.243 1.00 75.31 321 ALA A CA 1
ATOM 2502 C C . ALA A 1 321 ? -19.836 12.615 1.755 1.00 75.31 321 ALA A C 1
ATOM 2504 O O . ALA A 1 321 ? -18.887 11.932 1.383 1.00 75.31 321 ALA A O 1
ATOM 2505 N N . ARG A 1 322 ? -20.487 13.403 0.887 1.00 78.75 322 ARG A N 1
ATOM 2506 C CA . ARG A 1 322 ? -20.102 13.533 -0.530 1.00 78.75 322 ARG A CA 1
ATOM 2507 C C . ARG A 1 322 ? -18.669 14.000 -0.706 1.00 78.75 322 ARG A C 1
ATOM 2509 O O . ARG A 1 322 ? -17.944 13.417 -1.507 1.00 78.75 322 ARG A O 1
ATOM 2516 N N . ARG A 1 323 ? -18.259 15.055 0.006 1.00 83.38 323 ARG A N 1
ATOM 2517 C CA . ARG A 1 323 ? -16.883 15.569 -0.070 1.00 83.38 323 ARG A CA 1
ATOM 2518 C C . ARG A 1 323 ? -15.870 14.538 0.416 1.00 83.38 323 ARG A C 1
ATOM 2520 O O . ARG A 1 323 ? -14.802 14.450 -0.184 1.00 83.38 323 ARG A O 1
ATOM 2527 N N . ILE A 1 324 ? -16.203 13.777 1.456 1.00 82.62 324 ILE A N 1
ATOM 2528 C CA . ILE A 1 324 ? -15.356 12.699 1.975 1.00 82.62 324 ILE A CA 1
ATOM 2529 C C . ILE A 1 324 ? -15.237 11.581 0.941 1.00 82.62 324 ILE A C 1
ATOM 2531 O O . ILE A 1 324 ? -14.124 11.283 0.519 1.00 82.62 324 ILE A O 1
ATOM 2535 N N . ALA A 1 325 ? -16.352 11.091 0.399 1.00 81.56 325 ALA A N 1
ATOM 2536 C CA . ALA A 1 325 ? -16.363 10.074 -0.650 1.00 81.56 325 ALA A CA 1
ATOM 2537 C C . ALA A 1 325 ? -15.594 10.497 -1.917 1.00 81.56 325 ALA A C 1
ATOM 2539 O O . ALA A 1 325 ? -15.033 9.663 -2.632 1.00 81.56 325 ALA A O 1
ATOM 2540 N N . GLU A 1 326 ? -15.508 11.800 -2.218 1.00 84.06 326 GLU A N 1
ATOM 2541 C CA . GLU A 1 326 ? -14.654 12.286 -3.305 1.00 84.06 326 GLU A CA 1
ATOM 2542 C C . GLU A 1 326 ? -13.152 12.115 -3.034 1.00 84.06 326 GLU A C 1
ATOM 2544 O O . GLU A 1 326 ? -12.385 12.023 -3.997 1.00 84.06 326 GLU A O 1
ATOM 2549 N N . MET A 1 327 ? -12.724 12.058 -1.771 1.00 86.06 327 MET A N 1
ATOM 2550 C CA . MET A 1 327 ? -11.334 11.781 -1.400 1.00 86.06 327 MET A CA 1
ATOM 2551 C C . MET A 1 327 ? -10.943 10.321 -1.655 1.00 86.06 327 MET A C 1
ATOM 2553 O O . MET A 1 327 ? -9.771 10.063 -1.904 1.00 86.06 327 MET A O 1
ATOM 2557 N N . GLY A 1 328 ? -11.915 9.404 -1.707 1.00 85.94 328 GLY A N 1
ATOM 2558 C CA . GLY A 1 328 ? -11.717 7.997 -2.069 1.00 85.94 328 GLY A CA 1
ATOM 2559 C C . GLY A 1 328 ? -11.515 7.738 -3.562 1.00 85.94 328 GLY A C 1
ATOM 2560 O O . GLY A 1 328 ? -11.385 6.587 -3.979 1.00 85.94 328 GLY A O 1
ATOM 2561 N N . LYS A 1 329 ? -11.511 8.782 -4.404 1.00 89.38 329 LYS A N 1
ATOM 2562 C CA . LYS A 1 329 ? -11.263 8.655 -5.848 1.00 89.38 329 LYS A CA 1
ATOM 2563 C C . LYS A 1 329 ? -9.861 8.096 -6.119 1.00 89.38 329 LYS A C 1
ATOM 2565 O O . LYS A 1 329 ? -8.932 8.334 -5.348 1.00 89.38 329 LYS A O 1
ATOM 2570 N N . PRO A 1 330 ? -9.667 7.392 -7.248 1.00 93.44 330 PRO A N 1
ATOM 2571 C CA . PRO A 1 330 ? -8.348 6.894 -7.586 1.00 93.44 330 PRO A CA 1
ATOM 2572 C C . PRO A 1 330 ? -7.403 8.068 -7.853 1.00 93.44 330 PRO A C 1
ATOM 2574 O O . PRO A 1 330 ? -7.772 9.028 -8.531 1.00 93.44 330 PRO A O 1
ATOM 2577 N N . VAL A 1 331 ? -6.177 7.985 -7.342 1.00 94.56 331 VAL A N 1
ATOM 2578 C CA . VAL A 1 331 ? -5.168 9.045 -7.493 1.00 94.56 331 VAL A CA 1
ATOM 2579 C C . VAL A 1 331 ? -3.792 8.473 -7.817 1.00 94.56 331 VAL A C 1
ATOM 2581 O O . VAL A 1 331 ? -3.503 7.301 -7.573 1.00 94.56 331 VAL A O 1
ATOM 2584 N N . LEU A 1 332 ? -2.918 9.312 -8.369 1.00 96.44 332 LEU A N 1
ATOM 2585 C CA . LEU A 1 332 ? -1.514 8.965 -8.572 1.00 96.44 332 LEU A CA 1
ATOM 2586 C C . LEU A 1 332 ? -0.725 9.099 -7.265 1.00 96.44 332 LEU A C 1
ATOM 2588 O O . LEU A 1 332 ? -0.906 10.046 -6.501 1.00 96.44 332 LEU A O 1
ATOM 2592 N N . GLY A 1 333 ? 0.169 8.144 -7.024 1.00 92.94 333 GLY A N 1
ATOM 2593 C CA . GLY A 1 333 ? 1.082 8.148 -5.887 1.00 92.94 333 GLY A CA 1
ATOM 2594 C C . GLY A 1 333 ? 2.369 8.932 -6.144 1.00 92.94 333 GLY A C 1
ATOM 2595 O O . GLY A 1 333 ? 2.519 9.646 -7.133 1.00 92.94 333 GLY A O 1
ATOM 2596 N N . GLU A 1 334 ? 3.338 8.763 -5.241 1.00 92.38 334 GLU A N 1
ATOM 2597 C CA . GLU A 1 334 ? 4.623 9.482 -5.269 1.00 92.38 334 GLU A CA 1
ATOM 2598 C C . GLU A 1 334 ? 5.419 9.247 -6.564 1.00 92.38 334 GLU A C 1
ATOM 2600 O O . GLU A 1 334 ? 6.048 10.165 -7.093 1.00 92.38 334 GLU A O 1
ATOM 2605 N N . HIS A 1 335 ? 5.373 8.023 -7.095 1.00 93.50 335 HIS A N 1
ATOM 2606 C CA . HIS A 1 335 ? 6.097 7.626 -8.300 1.00 93.50 335 HIS A CA 1
ATOM 2607 C C . HIS A 1 335 ? 5.139 7.445 -9.483 1.00 93.50 335 HIS A C 1
ATOM 2609 O O . HIS A 1 335 ? 4.839 6.321 -9.875 1.00 93.50 335 HIS A O 1
ATOM 2615 N N . SER A 1 336 ? 4.667 8.544 -10.072 1.00 95.88 336 SER A N 1
ATOM 2616 C CA . SER A 1 336 ? 3.888 8.525 -11.324 1.00 95.88 336 SER A CA 1
ATOM 2617 C C . SER A 1 336 ? 4.754 8.519 -12.587 1.00 95.88 336 SER A C 1
ATOM 2619 O O . SER A 1 336 ? 4.253 8.301 -13.684 1.00 95.88 336 SER A O 1
ATOM 2621 N N . ARG A 1 337 ? 6.066 8.745 -12.449 1.00 97.06 337 ARG A N 1
ATOM 2622 C CA . ARG A 1 337 ? 7.031 8.783 -13.552 1.00 97.06 337 ARG A CA 1
ATOM 2623 C C . ARG A 1 337 ? 8.253 7.938 -13.221 1.00 97.06 337 ARG A C 1
ATOM 2625 O O . ARG A 1 337 ? 9.007 8.274 -12.306 1.00 97.06 337 ARG A O 1
ATOM 2632 N N . LEU A 1 338 ? 8.455 6.870 -13.983 1.00 97.62 338 LEU A N 1
ATOM 2633 C CA . LEU A 1 338 ? 9.614 5.990 -13.892 1.00 97.62 338 LEU A CA 1
ATOM 2634 C C . LEU A 1 338 ? 10.684 6.437 -14.887 1.00 97.62 338 LEU A C 1
ATOM 2636 O O . LEU A 1 338 ? 10.386 6.674 -16.054 1.00 97.62 338 LEU A O 1
ATOM 2640 N N . THR A 1 339 ? 11.935 6.514 -14.439 1.00 97.62 339 THR A N 1
ATOM 2641 C CA . THR A 1 339 ? 13.093 6.685 -15.328 1.00 97.62 339 THR A CA 1
ATOM 2642 C C . THR A 1 339 ? 13.688 5.320 -15.639 1.00 97.62 339 THR A C 1
ATOM 2644 O O . THR A 1 339 ? 14.162 4.639 -14.730 1.00 97.62 339 THR A O 1
ATOM 2647 N N . VAL A 1 340 ? 13.685 4.921 -16.905 1.00 96.19 340 VAL A N 1
ATOM 2648 C CA . VAL A 1 340 ? 14.333 3.687 -17.355 1.00 96.19 340 VAL A CA 1
ATOM 2649 C C . VAL A 1 340 ? 15.699 4.044 -17.918 1.00 96.19 340 VAL A C 1
ATOM 2651 O O . VAL A 1 340 ? 15.802 4.909 -18.782 1.00 96.19 340 VAL A O 1
ATOM 2654 N N . ILE A 1 341 ? 16.743 3.411 -17.397 1.00 94.50 341 ILE A N 1
ATOM 2655 C CA . ILE A 1 341 ? 18.138 3.605 -17.779 1.00 94.50 341 ILE A CA 1
ATOM 2656 C C . ILE A 1 341 ? 18.583 2.358 -18.535 1.00 94.50 341 ILE A C 1
ATOM 2658 O O . ILE A 1 341 ? 18.578 1.266 -17.966 1.00 94.50 341 ILE A O 1
ATOM 2662 N N . ILE A 1 342 ? 18.975 2.539 -19.790 1.00 91.56 342 ILE A N 1
ATOM 2663 C CA . ILE A 1 342 ? 19.515 1.490 -20.648 1.00 91.56 342 ILE A CA 1
ATOM 2664 C C . ILE A 1 342 ? 21.037 1.466 -20.450 1.00 91.56 342 ILE A C 1
ATOM 2666 O O . ILE A 1 342 ? 21.704 2.501 -20.553 1.00 91.56 342 ILE A O 1
ATOM 2670 N N . GLU A 1 343 ? 21.567 0.298 -20.092 1.00 87.81 343 GLU A N 1
ATOM 2671 C CA . GLU A 1 343 ? 22.995 0.036 -19.894 1.00 87.81 343 GLU A CA 1
ATOM 2672 C C . GLU A 1 343 ? 23.484 -1.029 -20.898 1.00 87.81 343 GLU A C 1
ATOM 2674 O O . GLU A 1 343 ? 22.748 -1.951 -21.261 1.00 87.81 343 GLU A O 1
ATOM 2679 N N . GLU A 1 344 ? 24.737 -0.903 -21.342 1.00 80.06 344 GLU A N 1
ATOM 2680 C CA . GLU A 1 344 ? 25.380 -1.849 -22.266 1.00 80.06 344 GLU A CA 1
ATOM 2681 C C . GLU A 1 344 ? 25.453 -3.260 -21.659 1.00 80.06 344 GLU A C 1
ATOM 2683 O O . GLU A 1 344 ? 25.612 -3.428 -20.442 1.00 80.06 344 GLU A O 1
ATOM 2688 N N . ALA A 1 345 ? 25.340 -4.289 -22.499 1.00 68.44 345 ALA A N 1
ATOM 2689 C CA . ALA A 1 345 ? 25.441 -5.675 -22.055 1.00 68.44 345 ALA A CA 1
ATOM 2690 C C . ALA A 1 345 ? 26.823 -5.971 -21.431 1.00 68.44 345 ALA A C 1
ATOM 2692 O O . ALA A 1 345 ? 27.868 -5.868 -22.075 1.00 68.44 345 ALA A O 1
ATOM 2693 N N . THR A 1 346 ? 26.840 -6.402 -20.164 1.00 63.41 346 THR A N 1
ATOM 2694 C CA . THR A 1 346 ? 28.077 -6.708 -19.420 1.00 63.41 346 THR A CA 1
ATOM 2695 C C . THR A 1 346 ? 28.895 -7.844 -20.038 1.00 63.41 346 THR A C 1
ATOM 2697 O O . THR A 1 346 ? 30.112 -7.874 -19.876 1.00 63.41 346 THR A O 1
ATOM 2700 N N . GLU A 1 347 ? 28.240 -8.757 -20.759 1.00 62.53 347 GLU A N 1
ATOM 2701 C CA . GLU A 1 347 ? 28.864 -9.925 -21.401 1.00 62.53 347 GLU A CA 1
ATOM 2702 C C . GLU A 1 347 ? 29.784 -9.536 -22.569 1.00 62.53 347 GLU A C 1
ATOM 2704 O O . GLU A 1 347 ? 30.810 -10.177 -22.816 1.00 62.53 347 GLU A O 1
ATOM 2709 N N . LEU A 1 348 ? 29.451 -8.449 -23.269 1.00 61.22 348 LEU A N 1
ATOM 2710 C CA . LEU A 1 348 ? 30.235 -7.957 -24.397 1.00 61.22 348 LEU A CA 1
ATOM 2711 C C . LEU A 1 348 ? 31.457 -7.174 -23.900 1.00 61.22 348 LEU A C 1
ATOM 2713 O O . LEU A 1 348 ? 32.553 -7.364 -24.422 1.00 61.22 348 LEU A O 1
ATOM 2717 N N . LYS A 1 349 ? 31.309 -6.400 -22.813 1.00 65.00 349 LYS A N 1
ATOM 2718 C CA . LYS A 1 349 ? 32.434 -5.704 -22.162 1.00 65.00 349 LYS A CA 1
ATOM 2719 C C . LYS A 1 349 ? 33.503 -6.660 -21.647 1.00 65.00 349 LYS A C 1
ATOM 2721 O O . LYS A 1 349 ? 34.674 -6.444 -21.929 1.00 65.00 349 LYS A O 1
ATOM 2726 N N . SER A 1 350 ? 33.123 -7.732 -20.946 1.00 64.94 350 SER A N 1
ATOM 2727 C CA . SER A 1 350 ? 34.110 -8.691 -20.429 1.00 64.94 350 SER A CA 1
ATOM 2728 C C . SER A 1 350 ? 34.870 -9.404 -21.545 1.00 64.94 350 SER A C 1
ATOM 2730 O O . SER A 1 350 ? 36.074 -9.597 -21.429 1.00 64.94 350 SER A O 1
ATOM 2732 N N . SER A 1 351 ? 34.180 -9.745 -22.637 1.00 67.25 351 SER A N 1
ATOM 2733 C CA . SER A 1 351 ? 34.793 -10.406 -23.793 1.00 67.25 351 SER A CA 1
ATOM 2734 C C . SER A 1 351 ? 35.755 -9.470 -24.535 1.00 67.25 351 SER A C 1
ATOM 2736 O O . SER A 1 351 ? 36.831 -9.883 -24.958 1.00 67.25 351 SER A O 1
ATOM 2738 N N . VAL A 1 352 ? 35.398 -8.189 -24.671 1.00 71.25 352 VAL A N 1
ATOM 2739 C CA . VAL A 1 352 ? 36.265 -7.171 -25.285 1.00 71.25 352 VAL A CA 1
ATOM 2740 C C . VAL A 1 352 ? 37.473 -6.858 -24.399 1.00 71.25 352 VAL A C 1
ATOM 2742 O O . VAL A 1 352 ? 38.585 -6.763 -24.915 1.00 71.25 352 VAL A O 1
ATOM 2745 N N . ASP A 1 353 ? 37.289 -6.748 -23.082 1.00 68.56 353 ASP A N 1
ATOM 2746 C CA . ASP A 1 353 ? 38.387 -6.540 -22.131 1.00 68.56 353 ASP A CA 1
ATOM 2747 C C . ASP A 1 353 ? 39.364 -7.728 -22.119 1.00 68.56 353 ASP A C 1
ATOM 2749 O O . ASP A 1 353 ? 40.576 -7.530 -22.025 1.00 68.56 353 ASP A O 1
ATOM 2753 N N . GLU A 1 354 ? 38.861 -8.958 -22.258 1.00 72.25 354 GLU A N 1
ATOM 2754 C CA . GLU A 1 354 ? 39.677 -10.169 -22.401 1.00 72.25 354 GLU A CA 1
ATOM 2755 C C . GLU A 1 354 ? 40.474 -10.154 -23.714 1.00 72.25 354 GLU A C 1
ATOM 2757 O O . GLU A 1 354 ? 41.693 -10.316 -23.692 1.00 72.25 354 GLU A O 1
ATOM 2762 N N . LEU A 1 355 ? 39.840 -9.810 -24.840 1.00 66.81 355 LEU A N 1
ATOM 2763 C CA . LEU A 1 355 ? 40.523 -9.684 -26.133 1.00 66.81 355 LEU A CA 1
ATOM 2764 C C . LEU A 1 355 ? 41.568 -8.561 -26.164 1.00 66.81 355 LEU A C 1
ATOM 2766 O O . LEU A 1 355 ? 42.613 -8.709 -26.791 1.00 66.81 355 LEU A O 1
ATOM 2770 N N . LEU A 1 356 ? 41.320 -7.434 -25.494 1.00 65.56 356 LEU A N 1
ATOM 2771 C CA . LEU A 1 356 ? 42.295 -6.343 -25.376 1.00 65.56 356 LEU A CA 1
ATOM 2772 C C . LEU A 1 356 ? 43.476 -6.725 -24.481 1.00 65.56 356 LEU A C 1
ATOM 2774 O O . LEU A 1 356 ? 44.605 -6.281 -24.709 1.00 65.56 356 LEU A O 1
ATOM 2778 N N . LYS A 1 357 ? 43.229 -7.554 -23.466 1.00 62.62 357 LYS A N 1
ATOM 2779 C CA . LYS A 1 357 ? 44.274 -8.110 -22.610 1.00 62.62 357 LYS A CA 1
ATOM 2780 C C . LYS A 1 357 ? 45.141 -9.111 -23.373 1.00 62.62 357 LYS A C 1
ATOM 2782 O O . LYS A 1 357 ? 46.360 -9.056 -23.232 1.00 62.62 357 LYS A O 1
ATOM 2787 N N . ASP A 1 358 ? 44.533 -9.927 -24.226 1.00 59.09 358 ASP A N 1
ATOM 2788 C CA . ASP A 1 358 ? 45.243 -10.854 -25.106 1.00 59.09 358 ASP A CA 1
ATOM 2789 C C . ASP A 1 358 ? 45.984 -10.115 -26.231 1.00 59.09 358 ASP A C 1
ATOM 2791 O O . ASP A 1 358 ? 47.120 -10.446 -26.545 1.00 59.09 358 ASP A O 1
ATOM 2795 N N . ALA A 1 359 ? 45.422 -9.038 -26.785 1.00 57.41 359 ALA A N 1
ATOM 2796 C CA . ALA A 1 359 ? 46.075 -8.225 -27.816 1.00 57.41 359 ALA A CA 1
ATOM 2797 C C . ALA A 1 359 ? 47.310 -7.450 -27.310 1.00 57.41 359 ALA A C 1
ATOM 2799 O O . ALA A 1 359 ? 48.158 -7.054 -28.111 1.00 57.41 359 ALA A O 1
ATOM 2800 N N . ASN A 1 360 ? 47.476 -7.292 -25.993 1.00 54.56 360 ASN A N 1
ATOM 2801 C CA . ASN A 1 360 ? 48.710 -6.800 -25.371 1.00 54.56 360 ASN A CA 1
ATOM 2802 C C . ASN A 1 360 ? 49.838 -7.864 -25.338 1.00 54.56 360 ASN A C 1
ATOM 2804 O O . ASN A 1 360 ? 50.709 -7.825 -24.469 1.00 54.56 360 ASN A O 1
ATOM 2808 N N . MET A 1 361 ? 49.909 -8.750 -26.343 1.00 47.72 361 MET A N 1
ATOM 2809 C CA . MET A 1 361 ? 51.043 -9.640 -26.671 1.00 47.72 361 MET A CA 1
ATOM 2810 C C . MET A 1 361 ? 52.378 -8.908 -26.960 1.00 47.72 361 MET A C 1
ATOM 2812 O O . MET A 1 361 ? 53.323 -9.507 -27.467 1.00 47.72 361 MET A O 1
ATOM 2816 N N . ALA A 1 362 ? 52.522 -7.628 -26.615 1.00 47.06 362 ALA A N 1
ATOM 2817 C CA . ALA A 1 362 ? 53.820 -6.957 -26.593 1.00 47.06 362 ALA A CA 1
ATOM 2818 C C . ALA A 1 362 ? 54.765 -7.538 -25.514 1.00 47.06 362 ALA A C 1
ATOM 2820 O O . ALA A 1 362 ? 55.980 -7.407 -25.643 1.00 47.06 362 ALA A O 1
ATOM 2821 N N . ASP A 1 363 ? 54.234 -8.234 -24.499 1.00 49.09 363 ASP A N 1
ATOM 2822 C CA . ASP A 1 363 ? 55.031 -8.915 -23.463 1.00 49.09 363 ASP A CA 1
ATOM 2823 C C . ASP A 1 363 ? 55.559 -10.299 -23.887 1.00 49.09 363 ASP A C 1
ATOM 2825 O O . ASP A 1 363 ? 56.499 -10.813 -23.279 1.00 49.09 363 ASP A O 1
ATOM 2829 N N . VAL A 1 364 ? 55.023 -10.901 -24.956 1.00 50.53 364 VAL A N 1
ATOM 2830 C CA . VAL A 1 364 ? 55.424 -12.255 -25.393 1.00 50.53 364 VAL A CA 1
ATOM 2831 C C . VAL A 1 364 ? 56.770 -12.255 -26.129 1.00 50.53 364 VAL A C 1
ATOM 2833 O O . VAL A 1 364 ? 57.460 -13.266 -26.155 1.00 50.53 364 VAL A O 1
ATOM 2836 N N . ILE A 1 365 ? 57.221 -11.098 -26.622 1.00 52.09 365 ILE A N 1
ATOM 2837 C CA . ILE A 1 365 ? 58.580 -10.927 -27.169 1.00 52.09 365 ILE A CA 1
ATOM 2838 C C . ILE A 1 365 ? 59.607 -10.690 -26.036 1.00 52.09 365 ILE A C 1
ATOM 2840 O O . ILE A 1 365 ? 60.817 -10.790 -26.238 1.00 52.09 365 ILE A O 1
ATOM 2844 N N . GLY A 1 366 ? 59.150 -10.371 -24.819 1.00 52.56 366 GLY A N 1
ATOM 2845 C CA . GLY A 1 366 ? 60.011 -9.901 -23.733 1.00 52.56 366 GLY A CA 1
ATOM 2846 C C . GLY A 1 366 ? 60.637 -10.985 -22.855 1.00 52.56 366 GLY A C 1
ATOM 2847 O O . GLY A 1 366 ? 61.641 -10.717 -22.196 1.00 52.56 366 GLY A O 1
ATOM 2848 N N . THR A 1 367 ? 60.096 -12.200 -22.786 1.00 48.06 367 THR A N 1
ATOM 2849 C CA . THR A 1 367 ? 60.452 -13.130 -21.699 1.00 48.06 367 THR A CA 1
ATOM 2850 C C . THR A 1 367 ? 61.289 -14.321 -22.154 1.00 48.06 367 THR A C 1
ATOM 2852 O O . THR A 1 367 ? 60.856 -15.458 -22.019 1.00 48.06 367 THR A O 1
ATOM 2855 N N . HIS A 1 368 ? 62.524 -14.080 -22.598 1.00 56.12 368 HIS A N 1
ATOM 2856 C CA . HIS A 1 368 ? 63.570 -15.098 -22.448 1.00 56.12 368 HIS A CA 1
ATOM 2857 C C . HIS A 1 368 ? 64.435 -14.701 -21.255 1.00 56.12 368 HIS A C 1
ATOM 2859 O O . HIS A 1 368 ? 65.024 -13.615 -21.222 1.00 56.12 368 HIS A O 1
ATOM 2865 N N . SER A 1 369 ? 64.503 -15.552 -20.232 1.00 65.19 369 SER A N 1
ATOM 2866 C CA . SER A 1 369 ? 65.467 -15.353 -19.153 1.00 65.19 369 SER A CA 1
ATOM 2867 C C . SER A 1 369 ? 66.884 -15.415 -19.731 1.00 65.19 369 SER A C 1
ATOM 2869 O O . SER A 1 369 ? 67.153 -16.139 -20.688 1.00 65.19 369 SER A O 1
ATOM 2871 N N . TRP A 1 370 ? 67.832 -14.675 -19.149 1.00 66.81 370 TRP A N 1
ATOM 2872 C CA . TRP A 1 370 ? 69.211 -14.652 -19.663 1.00 66.81 370 TRP A CA 1
ATOM 2873 C C . TRP A 1 370 ? 69.822 -16.065 -19.736 1.00 66.81 370 TRP A C 1
ATOM 2875 O O . TRP A 1 370 ? 70.594 -16.380 -20.632 1.00 66.81 370 TRP A O 1
ATOM 2885 N N . LYS A 1 371 ? 69.399 -16.960 -18.832 1.00 67.62 371 LYS A N 1
ATOM 2886 C CA . LYS A 1 371 ? 69.756 -18.382 -18.842 1.00 67.62 371 LYS A CA 1
ATOM 2887 C C . LYS A 1 371 ? 69.172 -19.131 -20.047 1.00 67.62 371 LYS A C 1
ATOM 2889 O O . LYS A 1 371 ? 69.869 -19.964 -20.615 1.00 67.62 371 LYS A O 1
ATOM 2894 N N . GLU A 1 372 ? 67.924 -18.860 -20.420 1.00 68.62 372 GLU A N 1
ATOM 2895 C CA . GLU A 1 372 ? 67.268 -19.484 -21.578 1.00 68.62 372 GLU A CA 1
ATOM 2896 C C . GLU A 1 372 ? 67.931 -19.062 -22.890 1.00 68.62 372 GLU A C 1
ATOM 2898 O O . GLU A 1 372 ? 68.209 -19.932 -23.704 1.00 68.62 372 GLU A O 1
ATOM 2903 N N . GLN A 1 373 ? 68.343 -17.796 -23.032 1.00 68.69 373 GLN A N 1
ATOM 2904 C CA . GLN A 1 373 ? 69.115 -17.336 -24.199 1.00 68.69 373 GLN A CA 1
ATOM 2905 C C . GLN A 1 373 ? 70.430 -18.115 -24.380 1.00 68.69 373 GLN A C 1
ATOM 2907 O O . GLN A 1 373 ? 70.817 -18.449 -25.498 1.00 68.69 373 GLN A O 1
ATOM 2912 N N . PHE A 1 374 ? 71.119 -18.445 -23.282 1.00 72.50 374 PHE A N 1
ATOM 2913 C CA . PHE A 1 374 ? 72.326 -19.277 -23.326 1.00 72.50 374 PHE A CA 1
ATOM 2914 C C . PHE A 1 374 ? 72.031 -20.737 -23.664 1.00 72.50 374 PHE A C 1
ATOM 2916 O O . PHE A 1 374 ? 72.814 -21.369 -24.373 1.00 72.50 374 PHE A O 1
ATOM 2923 N N . ILE A 1 375 ? 70.933 -21.282 -23.139 1.00 70.12 375 ILE A N 1
ATOM 2924 C CA . ILE A 1 375 ? 70.520 -22.654 -23.438 1.00 70.12 375 ILE A CA 1
ATOM 2925 C C . ILE A 1 375 ? 70.179 -22.755 -24.926 1.00 70.12 375 ILE A C 1
ATOM 2927 O O . ILE A 1 375 ? 70.761 -23.596 -25.602 1.00 70.12 375 ILE A O 1
ATOM 2931 N N . GLU A 1 376 ? 69.366 -21.841 -25.453 1.00 65.88 376 GLU A N 1
ATOM 2932 C CA . GLU A 1 376 ? 69.001 -21.759 -26.872 1.00 65.88 376 GLU A CA 1
ATOM 2933 C C . GLU A 1 376 ? 70.209 -21.519 -27.786 1.00 65.88 376 GLU A C 1
ATOM 2935 O O . GLU A 1 376 ? 70.300 -22.102 -28.865 1.00 65.88 376 GLU A O 1
ATOM 2940 N N . ALA A 1 377 ? 71.189 -20.722 -27.349 1.00 69.94 377 ALA A N 1
ATOM 2941 C CA . ALA A 1 377 ? 72.420 -20.509 -28.105 1.00 69.94 377 ALA A CA 1
ATOM 2942 C C . ALA A 1 377 ? 73.274 -21.782 -28.242 1.00 69.94 377 ALA A C 1
ATOM 2944 O O . ALA A 1 377 ? 74.029 -21.907 -29.209 1.00 69.94 377 ALA A O 1
ATOM 2945 N N . VAL A 1 378 ? 73.173 -22.718 -27.292 1.00 71.25 378 VAL A N 1
ATOM 2946 C CA . VAL A 1 378 ? 73.926 -23.984 -27.287 1.00 71.25 378 VAL A CA 1
ATOM 2947 C C . VAL A 1 378 ? 73.110 -25.131 -27.885 1.00 71.25 378 VAL A C 1
ATOM 2949 O O . VAL A 1 378 ? 73.691 -26.035 -28.492 1.00 71.25 378 VAL A O 1
ATOM 2952 N N . THR A 1 379 ? 71.783 -25.098 -27.774 1.00 68.38 379 THR A N 1
ATOM 2953 C CA . THR A 1 379 ? 70.901 -26.125 -28.333 1.00 68.38 379 THR A CA 1
ATOM 2954 C C . THR A 1 379 ? 70.616 -25.888 -29.812 1.00 68.38 379 THR A C 1
ATOM 2956 O O . THR A 1 379 ? 70.458 -24.759 -30.266 1.00 68.38 379 THR A O 1
ATOM 2959 N N . VAL A 1 380 ? 70.528 -26.974 -30.576 1.00 69.38 380 VAL A N 1
ATOM 2960 C CA . VAL A 1 380 ? 70.107 -26.924 -31.980 1.00 69.38 380 VAL A CA 1
ATOM 2961 C C . VAL A 1 380 ? 68.587 -27.010 -32.006 1.00 69.38 380 VAL A C 1
ATOM 2963 O O . VAL A 1 380 ? 68.038 -28.060 -31.681 1.00 69.38 380 VAL A O 1
ATOM 2966 N N . GLY A 1 381 ? 67.920 -25.907 -32.341 1.00 60.06 381 GLY A N 1
ATOM 2967 C CA . GLY A 1 381 ? 66.508 -25.930 -32.721 1.00 60.06 381 GLY A CA 1
ATOM 2968 C C . GLY A 1 381 ? 66.372 -26.437 -34.155 1.00 60.06 381 GLY A C 1
ATOM 2969 O O . GLY A 1 381 ? 67.251 -26.168 -34.977 1.00 60.06 381 GLY A O 1
ATOM 2970 N N . ALA A 1 382 ? 65.310 -27.187 -34.448 1.00 53.81 382 ALA A N 1
ATOM 2971 C CA . ALA A 1 382 ? 64.924 -27.419 -35.835 1.00 53.81 382 ALA A CA 1
ATOM 2972 C C . ALA A 1 382 ? 64.586 -26.059 -36.463 1.00 53.81 382 ALA A C 1
ATOM 2974 O O . ALA A 1 382 ? 63.973 -25.220 -35.802 1.00 53.81 382 ALA A O 1
ATOM 2975 N N . GLY A 1 383 ? 65.064 -25.807 -37.683 1.00 49.66 383 GLY A N 1
ATOM 2976 C CA . GLY A 1 383 ? 64.706 -24.590 -38.410 1.00 49.66 383 GLY A CA 1
ATOM 2977 C C . GLY A 1 383 ? 63.187 -24.457 -38.523 1.00 49.66 383 GLY A C 1
ATOM 2978 O O . GLY A 1 383 ? 62.494 -25.462 -38.668 1.00 49.66 383 GLY A O 1
ATOM 2979 N N . ASP A 1 384 ? 62.693 -23.224 -38.435 1.00 48.47 384 ASP A N 1
ATOM 2980 C CA . ASP A 1 384 ? 61.272 -22.854 -38.401 1.00 48.47 384 ASP A CA 1
ATOM 2981 C C . ASP A 1 384 ? 60.597 -22.986 -39.782 1.00 48.47 384 ASP A C 1
ATOM 2983 O O . ASP A 1 384 ? 59.954 -22.075 -40.294 1.00 48.47 384 ASP A O 1
ATOM 2987 N N . GLU A 1 385 ? 60.803 -24.124 -40.441 1.00 44.50 385 GLU A N 1
ATOM 2988 C CA . GLU A 1 385 ? 60.076 -24.510 -41.645 1.00 44.50 385 GLU A CA 1
ATOM 2989 C C . GLU A 1 385 ? 59.116 -25.648 -41.286 1.00 44.50 385 GLU A C 1
ATOM 2991 O O . GLU A 1 385 ? 59.343 -26.812 -41.620 1.00 44.50 385 GLU A O 1
ATOM 2996 N N . GLY A 1 386 ? 58.030 -25.299 -40.586 1.00 42.81 386 GLY A N 1
ATOM 2997 C CA . GLY A 1 386 ? 56.831 -26.138 -40.531 1.00 42.81 386 GLY A CA 1
ATOM 2998 C C . GLY A 1 386 ? 56.194 -26.348 -39.159 1.00 42.81 386 GLY A C 1
ATOM 2999 O O . GLY A 1 386 ? 55.996 -27.492 -38.760 1.00 42.81 386 GLY A O 1
ATOM 3000 N N . GLU A 1 387 ? 55.765 -25.292 -38.468 1.00 44.84 387 GLU A N 1
ATOM 3001 C CA . GLU A 1 387 ? 54.771 -25.435 -37.393 1.00 44.84 387 GLU A CA 1
ATOM 3002 C C . GLU A 1 387 ? 53.340 -25.430 -37.963 1.00 44.84 387 GLU A C 1
ATOM 3004 O O . GLU A 1 387 ? 52.590 -24.472 -37.807 1.00 44.84 387 GLU A O 1
ATOM 3009 N N . GLU A 1 388 ? 52.935 -26.513 -38.636 1.00 42.97 388 GLU A N 1
ATOM 3010 C CA . GLU A 1 388 ? 51.509 -26.743 -38.956 1.00 42.97 388 GLU A CA 1
ATOM 3011 C C . GLU A 1 388 ? 50.879 -27.916 -38.197 1.00 42.97 388 GLU A C 1
ATOM 3013 O O . GLU A 1 388 ? 49.662 -28.063 -38.196 1.00 42.97 388 GLU A O 1
ATOM 3018 N N . ASN A 1 389 ? 51.654 -28.727 -37.480 1.00 37.25 389 ASN A N 1
ATOM 3019 C CA . ASN A 1 389 ? 51.114 -29.745 -36.581 1.00 37.25 389 ASN A CA 1
ATOM 3020 C C . ASN A 1 389 ? 52.099 -29.931 -35.435 1.00 37.25 389 ASN A C 1
ATOM 3022 O O . ASN A 1 389 ? 53.230 -30.312 -35.699 1.00 37.25 389 ASN A O 1
ATOM 3026 N N . GLY A 1 390 ? 51.682 -29.649 -34.196 1.00 44.84 390 GLY A N 1
ATOM 3027 C CA . GLY A 1 390 ? 52.493 -29.604 -32.967 1.00 44.84 390 GLY A CA 1
ATOM 3028 C C . GLY A 1 390 ? 53.232 -30.887 -32.542 1.00 44.84 390 GLY A C 1
ATOM 3029 O O . GLY A 1 390 ? 53.166 -31.272 -31.376 1.00 44.84 390 GLY A O 1
ATOM 3030 N N . GLU A 1 391 ? 53.956 -31.539 -33.446 1.00 40.66 391 GLU A N 1
ATOM 3031 C CA . GLU A 1 391 ? 54.955 -32.564 -33.171 1.00 40.66 391 GLU A CA 1
ATOM 3032 C C . GLU A 1 391 ? 56.354 -31.942 -33.314 1.00 40.66 391 GLU A C 1
ATOM 3034 O O . GLU A 1 391 ? 56.726 -31.444 -34.372 1.00 40.66 391 GLU A O 1
ATOM 3039 N N . GLN A 1 392 ? 57.144 -31.963 -32.235 1.00 43.34 392 GLN A N 1
ATOM 3040 C CA . GLN A 1 392 ? 58.518 -31.450 -32.225 1.00 43.34 392 GLN A CA 1
ATOM 3041 C C . GLN A 1 392 ? 59.395 -32.242 -33.200 1.00 43.34 392 GLN A C 1
ATOM 3043 O O . GLN A 1 392 ? 59.796 -33.376 -32.924 1.00 43.34 392 GLN A O 1
ATOM 3048 N N . GLN A 1 393 ? 59.705 -31.640 -34.346 1.00 52.09 393 GLN A N 1
ATOM 3049 C CA . GLN A 1 393 ? 60.541 -32.261 -35.361 1.00 52.09 393 GLN A CA 1
ATOM 3050 C C . GLN A 1 393 ? 62.014 -32.207 -34.935 1.00 52.09 393 GLN A C 1
ATOM 3052 O O . GLN A 1 393 ? 62.535 -31.164 -34.545 1.00 52.09 393 GLN A O 1
ATOM 3057 N N . HIS A 1 394 ? 62.701 -33.353 -34.956 1.00 54.75 394 HIS A N 1
ATOM 3058 C CA . HIS A 1 394 ? 64.116 -33.412 -34.583 1.00 54.75 394 HIS A CA 1
ATOM 3059 C C . HIS A 1 394 ? 64.987 -32.663 -35.615 1.00 54.75 394 HIS A C 1
ATOM 3061 O O . HIS A 1 394 ? 64.766 -32.834 -36.816 1.00 54.75 394 HIS A O 1
ATOM 3067 N N . PRO A 1 395 ? 65.992 -31.880 -35.173 1.00 59.41 395 PRO A N 1
ATOM 3068 C CA . PRO A 1 395 ? 66.793 -31.021 -36.047 1.00 59.41 395 PRO A CA 1
ATOM 3069 C C . PRO A 1 395 ? 67.513 -31.793 -37.160 1.00 59.41 395 PRO A C 1
ATOM 3071 O O . PRO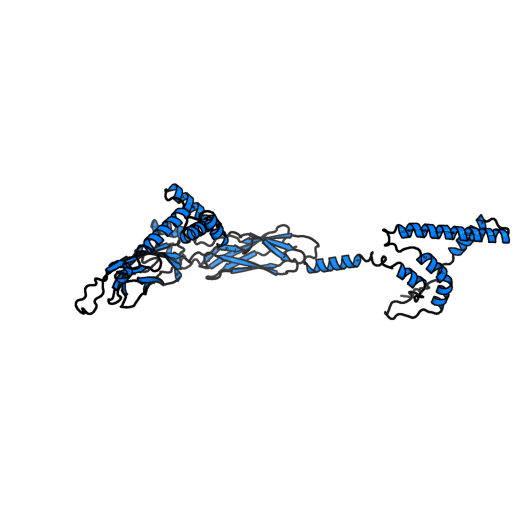 A 1 395 ? 68.075 -32.871 -36.938 1.00 59.41 395 PRO A O 1
ATOM 3074 N N . SER A 1 396 ? 67.505 -31.225 -38.369 1.00 67.06 396 SER A N 1
ATOM 3075 C CA . SER A 1 396 ? 68.087 -31.831 -39.567 1.00 67.06 396 SER A CA 1
ATOM 3076 C C . SER A 1 396 ? 69.620 -31.777 -39.532 1.00 67.06 396 SER A C 1
ATOM 3078 O O . SER A 1 396 ? 70.224 -30.928 -38.878 1.00 67.06 396 SER A O 1
ATOM 3080 N N . GLY A 1 397 ? 70.301 -32.661 -40.272 1.00 67.19 397 GLY A N 1
ATOM 3081 C CA . GLY A 1 397 ? 71.772 -32.673 -40.347 1.00 67.19 397 GLY A CA 1
ATOM 3082 C C . GLY A 1 397 ? 72.375 -31.349 -40.848 1.00 67.19 397 GLY A C 1
ATOM 3083 O O . GLY A 1 397 ? 73.496 -31.004 -40.473 1.00 67.19 397 GLY A O 1
ATOM 3084 N N . CYS A 1 398 ? 71.615 -30.585 -41.641 1.00 65.56 398 CYS A N 1
ATOM 3085 C CA . CYS A 1 398 ? 71.981 -29.232 -42.067 1.00 65.56 398 CYS A CA 1
ATOM 3086 C C . CYS A 1 398 ? 71.936 -28.225 -40.902 1.00 65.56 398 CYS A C 1
ATOM 3088 O O . CYS A 1 398 ? 72.837 -27.396 -40.782 1.00 65.56 398 CYS A O 1
ATOM 3090 N N . ASP A 1 399 ? 70.968 -28.352 -39.990 1.00 67.06 399 ASP A N 1
ATOM 3091 C CA . ASP A 1 399 ? 70.814 -27.469 -38.825 1.00 67.06 399 ASP A CA 1
ATOM 3092 C C . ASP A 1 399 ? 71.970 -27.654 -37.845 1.00 67.06 399 ASP A C 1
ATOM 3094 O O . ASP A 1 399 ? 72.554 -26.684 -37.362 1.00 67.06 399 ASP A O 1
ATOM 3098 N N . TYR A 1 400 ? 72.385 -28.903 -37.620 1.00 74.38 400 TYR A N 1
ATOM 3099 C CA . TYR A 1 400 ? 73.581 -29.207 -36.833 1.00 74.38 400 TYR A CA 1
ATOM 3100 C C . TYR A 1 400 ? 74.857 -28.653 -37.477 1.00 74.38 400 TYR A C 1
ATOM 3102 O O . TYR A 1 400 ? 75.732 -28.145 -36.772 1.00 74.38 400 TYR A O 1
ATOM 3110 N N . PHE A 1 401 ? 74.970 -28.730 -38.806 1.00 73.88 401 PHE A N 1
ATOM 3111 C CA . PHE A 1 401 ? 76.118 -28.195 -39.535 1.00 73.88 401 PHE A CA 1
ATOM 3112 C C . PHE A 1 401 ? 76.176 -26.664 -39.450 1.00 73.88 401 PHE A C 1
ATOM 3114 O O . PHE A 1 401 ? 77.215 -26.107 -39.097 1.00 73.88 401 PHE A O 1
ATOM 3121 N N . MET A 1 402 ? 75.055 -25.979 -39.686 1.00 67.31 402 MET A N 1
ATOM 3122 C CA . MET A 1 402 ? 74.953 -24.524 -39.542 1.00 67.31 402 MET A CA 1
ATOM 3123 C C . MET A 1 402 ? 75.180 -24.078 -38.097 1.00 67.31 402 MET A C 1
ATOM 3125 O O . MET A 1 402 ? 75.872 -23.085 -37.858 1.00 67.31 402 MET A O 1
ATOM 3129 N N . HIS A 1 403 ? 74.681 -24.829 -37.114 1.00 75.12 403 HIS A N 1
ATOM 3130 C CA . HIS A 1 403 ? 74.946 -24.557 -35.703 1.00 75.12 403 HIS A CA 1
ATOM 3131 C C . HIS A 1 403 ? 76.426 -24.703 -35.358 1.00 75.12 403 HIS A C 1
ATOM 3133 O O . HIS A 1 403 ? 76.967 -23.834 -34.693 1.00 75.12 403 HIS A O 1
ATOM 3139 N N . MET A 1 404 ? 77.135 -25.714 -35.862 1.00 76.94 404 MET A N 1
ATOM 3140 C CA . MET A 1 404 ? 78.569 -25.890 -35.589 1.00 76.94 404 MET A CA 1
ATOM 3141 C C . MET A 1 404 ? 79.419 -24.676 -36.007 1.00 76.94 404 MET A C 1
ATOM 3143 O O . MET A 1 404 ? 80.355 -24.311 -35.295 1.00 76.94 404 MET A O 1
ATOM 3147 N N . PHE A 1 405 ? 79.087 -24.022 -37.124 1.00 72.62 405 PHE A N 1
ATOM 3148 C CA . PHE A 1 405 ? 79.804 -22.827 -37.588 1.00 72.62 405 PHE A CA 1
ATOM 3149 C C . PHE A 1 405 ? 79.306 -21.521 -36.950 1.00 72.62 405 PHE A C 1
ATOM 3151 O O . PHE A 1 405 ? 80.054 -20.545 -36.892 1.00 72.62 405 PHE A O 1
ATOM 3158 N N . THR A 1 406 ? 78.074 -21.490 -36.437 1.00 72.06 406 THR A N 1
ATOM 3159 C CA . THR A 1 406 ? 77.462 -20.274 -35.870 1.00 72.06 406 THR A CA 1
ATOM 3160 C C . THR A 1 406 ? 77.391 -20.263 -34.344 1.00 72.06 406 THR A C 1
ATOM 3162 O O . THR A 1 406 ? 77.201 -19.196 -33.770 1.00 72.06 406 THR A O 1
ATOM 3165 N N . VAL A 1 407 ? 77.617 -21.389 -33.661 1.00 78.12 407 VAL A N 1
ATOM 3166 C CA . VAL A 1 407 ? 77.503 -21.521 -32.196 1.00 78.12 407 VAL A CA 1
ATOM 3167 C C . VAL A 1 407 ? 78.438 -20.570 -31.457 1.00 78.12 407 VAL A C 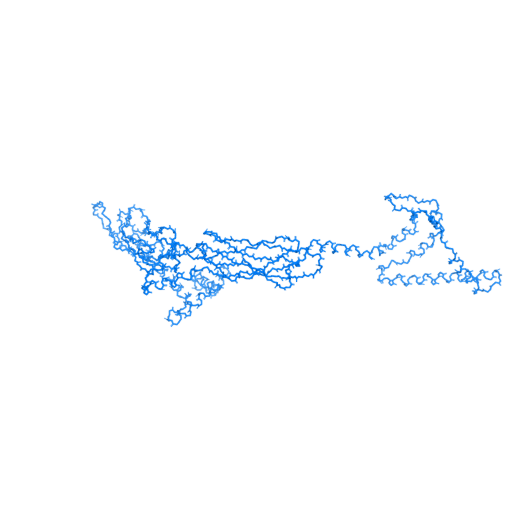1
ATOM 3169 O O . VAL A 1 407 ? 78.049 -19.974 -30.457 1.00 78.12 407 VAL A O 1
ATOM 3172 N N . PHE A 1 408 ? 79.647 -20.352 -31.984 1.00 78.19 408 PHE A N 1
ATOM 3173 C CA . PHE A 1 408 ? 80.581 -19.377 -31.424 1.00 78.19 408 PHE A CA 1
ATOM 3174 C C . PHE A 1 408 ? 79.969 -17.968 -31.404 1.00 78.19 408 PHE A C 1
ATOM 3176 O O . PHE A 1 408 ? 80.013 -17.283 -30.383 1.00 78.19 408 PHE A O 1
ATOM 3183 N N . TRP A 1 409 ? 79.333 -17.569 -32.508 1.00 70.88 409 TRP A N 1
ATOM 3184 C CA . TRP A 1 409 ? 78.662 -16.278 -32.642 1.00 70.88 409 TRP A CA 1
ATOM 3185 C C . TRP A 1 409 ? 77.385 -16.202 -31.805 1.00 70.88 409 TRP A C 1
ATOM 3187 O O . TRP A 1 409 ? 77.168 -15.206 -31.122 1.00 70.88 409 TRP A O 1
ATOM 3197 N N . LYS A 1 410 ? 76.580 -17.269 -31.779 1.00 74.81 410 LYS A N 1
ATOM 3198 C CA . LYS A 1 410 ? 75.366 -17.360 -30.955 1.00 74.81 410 LYS A CA 1
ATOM 3199 C C . LYS A 1 410 ? 75.674 -17.201 -29.465 1.00 74.81 410 LYS A C 1
ATOM 3201 O O . LYS A 1 410 ? 75.013 -16.421 -28.790 1.00 74.81 410 LYS A O 1
ATOM 3206 N N . ILE A 1 411 ? 76.710 -17.875 -28.962 1.00 77.81 411 ILE A N 1
ATOM 3207 C CA . ILE A 1 411 ? 77.142 -17.755 -27.561 1.00 77.81 411 ILE A CA 1
ATOM 3208 C C . ILE A 1 411 ? 77.663 -16.343 -27.272 1.00 77.81 411 ILE A C 1
ATOM 3210 O O . ILE A 1 411 ? 77.351 -15.781 -26.225 1.00 77.81 411 ILE A O 1
ATOM 3214 N N . LEU A 1 412 ? 78.426 -15.750 -28.196 1.00 75.94 412 LEU A N 1
ATOM 3215 C CA . LEU A 1 412 ? 78.935 -14.386 -28.048 1.00 75.94 412 LEU A CA 1
ATOM 3216 C C . LEU A 1 412 ? 77.797 -13.357 -27.958 1.00 75.94 412 LEU A C 1
ATOM 3218 O O . LEU A 1 412 ? 77.867 -12.450 -27.130 1.00 75.94 412 LEU A O 1
ATOM 3222 N N . PHE A 1 413 ? 76.729 -13.522 -28.742 1.00 70.69 413 PHE A N 1
ATOM 3223 C CA . PHE A 1 413 ? 75.551 -12.655 -28.671 1.00 70.69 413 PHE A CA 1
ATOM 3224 C C . PHE A 1 413 ? 74.630 -12.962 -27.479 1.00 70.69 413 PHE A C 1
ATOM 3226 O O . PHE A 1 413 ? 74.001 -12.038 -26.971 1.00 70.69 413 PHE A O 1
ATOM 3233 N N . ALA A 1 414 ? 74.620 -14.188 -26.946 1.00 76.00 414 ALA A N 1
ATOM 3234 C CA . ALA A 1 414 ? 73.882 -14.534 -25.723 1.00 76.00 414 ALA A CA 1
ATOM 3235 C C . ALA A 1 414 ? 74.425 -13.843 -24.451 1.00 76.00 414 ALA A C 1
ATOM 3237 O O . ALA A 1 414 ? 73.717 -13.722 -23.451 1.00 76.00 414 ALA A O 1
ATOM 3238 N N . PHE A 1 415 ? 75.661 -13.324 -24.471 1.00 77.50 415 PHE A N 1
ATOM 3239 C CA . PHE A 1 415 ? 76.175 -12.467 -23.391 1.00 77.50 415 PHE A CA 1
ATOM 3240 C C . PHE A 1 415 ? 75.476 -11.102 -23.309 1.00 77.50 415 PHE A C 1
ATOM 3242 O O . PHE A 1 415 ? 75.605 -10.421 -22.289 1.00 77.50 415 PHE A O 1
ATOM 3249 N N . VAL A 1 416 ? 74.736 -10.692 -24.343 1.00 79.00 416 VAL A N 1
ATOM 3250 C CA . VAL A 1 416 ? 73.913 -9.482 -24.294 1.00 79.00 416 VAL A CA 1
ATOM 3251 C C . VAL A 1 416 ? 72.670 -9.782 -23.446 1.00 79.00 416 VAL A C 1
ATOM 3253 O O . VAL A 1 416 ? 71.926 -10.701 -23.776 1.00 79.00 416 VAL A O 1
ATOM 3256 N N . PRO A 1 417 ? 72.435 -9.049 -22.343 1.00 74.06 417 PRO A N 1
ATOM 3257 C CA . PRO A 1 417 ? 71.329 -9.348 -21.446 1.00 74.06 417 PRO A CA 1
ATOM 3258 C C .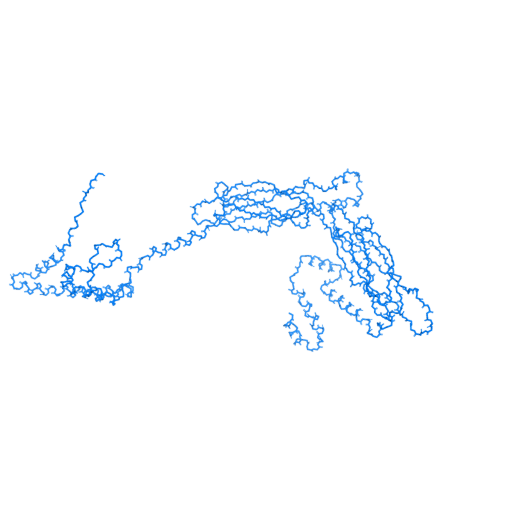 PRO A 1 417 ? 69.966 -9.058 -22.105 1.00 74.06 417 PRO A C 1
ATOM 3260 O O . PRO A 1 417 ? 69.874 -8.157 -22.945 1.00 74.06 417 PRO A O 1
ATOM 3263 N N . PRO A 1 418 ? 68.888 -9.751 -21.685 1.00 71.00 418 PRO A N 1
ATOM 3264 C CA . PRO A 1 418 ? 67.547 -9.535 -22.214 1.00 71.00 418 PRO A CA 1
ATOM 3265 C C . PRO A 1 418 ? 67.053 -8.104 -21.982 1.00 71.00 418 PRO A C 1
ATOM 3267 O O . PRO A 1 418 ? 67.409 -7.443 -21.001 1.00 71.00 418 PRO A O 1
ATOM 3270 N N . THR A 1 419 ? 66.165 -7.645 -22.860 1.00 65.69 419 THR A N 1
ATOM 3271 C CA . THR A 1 419 ? 65.593 -6.287 -22.869 1.00 65.69 419 THR A CA 1
ATOM 3272 C C . THR A 1 419 ? 64.817 -5.931 -21.598 1.00 65.69 419 THR A C 1
ATOM 3274 O O . THR A 1 419 ? 64.686 -4.751 -21.276 1.00 65.69 419 THR A O 1
ATOM 3277 N N . ASN A 1 420 ? 64.387 -6.925 -20.817 1.00 64.38 420 ASN A N 1
ATOM 3278 C CA . ASN A 1 420 ? 63.684 -6.716 -19.550 1.00 64.38 420 ASN A CA 1
ATOM 3279 C C . ASN A 1 420 ? 64.598 -6.259 -18.401 1.00 64.38 420 ASN A C 1
ATOM 3281 O O . ASN A 1 420 ? 64.115 -5.723 -17.402 1.00 64.38 420 ASN A O 1
ATOM 3285 N N . TYR A 1 421 ? 65.922 -6.424 -18.517 1.00 62.91 421 TYR A N 1
ATOM 3286 C CA . TYR A 1 421 ? 66.845 -5.924 -17.502 1.00 62.91 421 TYR A CA 1
ATOM 3287 C C . TYR A 1 421 ? 67.048 -4.414 -17.651 1.00 62.91 421 TYR A C 1
ATOM 3289 O O . TYR A 1 421 ? 67.554 -3.920 -18.659 1.00 62.91 421 TYR A O 1
ATOM 3297 N N . TRP A 1 422 ? 66.687 -3.678 -16.596 1.00 66.81 422 TRP A N 1
ATOM 3298 C CA . TRP A 1 422 ? 66.897 -2.232 -16.479 1.00 66.81 422 TRP A CA 1
ATOM 3299 C C . TRP A 1 422 ? 66.240 -1.416 -17.610 1.00 66.81 422 TRP A C 1
ATOM 3301 O O . TRP A 1 422 ? 66.843 -0.482 -18.138 1.00 66.81 422 TRP A O 1
ATOM 3311 N N . ASN A 1 423 ? 65.004 -1.768 -17.988 1.00 67.50 423 ASN A N 1
ATOM 3312 C CA . ASN A 1 423 ? 64.253 -1.124 -19.078 1.00 67.50 423 ASN A CA 1
ATOM 3313 C C . ASN A 1 423 ? 65.069 -1.035 -20.386 1.00 67.50 423 ASN A C 1
ATOM 3315 O O . ASN A 1 423 ? 65.114 0.014 -21.026 1.00 67.50 423 ASN A O 1
ATOM 3319 N N . GLY A 1 424 ? 65.789 -2.104 -20.738 1.00 66.62 424 GLY A N 1
ATOM 3320 C CA . GLY A 1 424 ? 66.555 -2.212 -21.983 1.00 66.62 424 GLY A CA 1
ATOM 3321 C C . GLY A 1 424 ? 67.926 -1.529 -21.988 1.00 66.62 424 GLY A C 1
ATOM 3322 O O . GLY A 1 424 ? 68.723 -1.778 -22.895 1.00 66.62 424 GLY A O 1
ATOM 3323 N N . TRP A 1 425 ? 68.265 -0.727 -20.974 1.00 75.50 425 TRP A N 1
ATOM 3324 C CA . TRP A 1 425 ? 69.549 -0.014 -20.929 1.00 75.50 425 TRP A CA 1
ATOM 3325 C C . TRP A 1 425 ? 70.754 -0.950 -20.825 1.00 75.50 425 TRP A C 1
ATOM 3327 O O . TRP A 1 425 ? 71.790 -0.692 -21.439 1.00 75.50 425 TRP A O 1
ATOM 3337 N N . ALA A 1 426 ? 70.620 -2.056 -20.091 1.00 76.06 426 ALA A N 1
ATOM 3338 C CA . ALA A 1 426 ? 71.688 -3.045 -19.971 1.00 76.06 426 ALA A CA 1
ATOM 3339 C C . ALA A 1 426 ? 72.000 -3.711 -21.325 1.00 76.06 426 ALA A C 1
ATOM 3341 O O . ALA A 1 426 ? 73.166 -3.853 -21.687 1.00 76.06 426 ALA A O 1
ATOM 3342 N N . CYS A 1 427 ? 70.965 -4.048 -22.102 1.00 76.69 427 CYS A N 1
ATOM 3343 C CA . CYS A 1 427 ? 71.101 -4.619 -23.444 1.00 76.69 427 CYS A CA 1
ATOM 3344 C C . CYS A 1 427 ? 71.805 -3.642 -24.401 1.00 76.69 427 CYS A C 1
ATOM 3346 O O . CYS A 1 427 ? 72.758 -4.006 -25.095 1.00 76.69 427 CYS A O 1
ATOM 3348 N N . PHE A 1 428 ? 71.405 -2.369 -24.381 1.00 76.81 428 PHE A N 1
ATOM 3349 C CA . PHE A 1 428 ? 71.973 -1.333 -25.245 1.00 76.81 428 PHE A CA 1
ATOM 3350 C C . PHE A 1 428 ? 73.470 -1.087 -24.991 1.00 76.81 428 PHE A C 1
ATOM 3352 O O . PHE A 1 428 ? 74.268 -1.041 -25.924 1.00 76.81 428 PHE A O 1
ATOM 3359 N N . VAL A 1 429 ? 73.881 -0.967 -23.726 1.00 83.00 429 VAL A N 1
ATOM 3360 C CA . VAL A 1 429 ? 75.287 -0.686 -23.391 1.00 83.00 429 VAL A CA 1
ATOM 3361 C C . VAL A 1 429 ? 76.186 -1.885 -23.701 1.00 83.00 429 VAL A C 1
ATOM 3363 O O . VAL A 1 429 ? 77.267 -1.717 -24.270 1.00 83.00 429 VAL A O 1
ATOM 3366 N N . VAL A 1 430 ? 75.743 -3.098 -23.359 1.00 82.75 430 VAL A N 1
ATOM 3367 C CA . VAL A 1 430 ? 76.529 -4.319 -23.586 1.00 82.75 430 VAL A CA 1
ATOM 3368 C C . VAL A 1 430 ? 76.648 -4.626 -25.080 1.00 82.75 430 VAL A C 1
ATOM 3370 O O . VAL A 1 430 ? 77.740 -4.952 -25.539 1.00 82.75 430 VAL A O 1
ATOM 3373 N N . SER A 1 431 ? 75.580 -4.452 -25.865 1.00 80.12 431 SER A N 1
ATOM 3374 C CA . SER A 1 431 ? 75.630 -4.663 -27.321 1.00 80.12 431 SER A CA 1
ATOM 3375 C C . SER A 1 431 ? 76.588 -3.696 -28.029 1.00 80.12 431 SER A C 1
ATOM 3377 O O . SER A 1 431 ? 77.392 -4.140 -28.849 1.00 80.12 431 SER A O 1
ATOM 3379 N N . ILE A 1 432 ? 76.599 -2.406 -27.665 1.00 83.62 432 ILE A N 1
ATOM 3380 C CA . ILE A 1 432 ? 77.566 -1.435 -28.212 1.00 83.62 432 ILE A CA 1
ATOM 3381 C C . ILE A 1 432 ? 79.005 -1.828 -27.865 1.00 83.62 432 ILE A C 1
ATOM 3383 O O . ILE A 1 432 ? 79.887 -1.752 -28.722 1.00 83.62 432 ILE A O 1
ATOM 3387 N N . ALA A 1 433 ? 79.253 -2.278 -26.632 1.00 84.94 433 ALA A N 1
ATOM 3388 C CA . ALA A 1 433 ? 80.582 -2.719 -26.218 1.00 84.94 433 ALA A CA 1
ATOM 3389 C C . ALA A 1 433 ? 81.049 -3.957 -27.005 1.00 84.94 433 ALA A C 1
ATOM 3391 O O . ALA A 1 433 ? 82.182 -3.981 -27.487 1.00 84.94 433 ALA A O 1
ATOM 3392 N N . VAL A 1 434 ? 80.175 -4.953 -27.193 1.00 82.69 434 VAL A N 1
ATOM 3393 C CA . VAL A 1 434 ? 80.474 -6.170 -27.966 1.00 82.69 434 VAL A CA 1
ATOM 3394 C C . VAL A 1 434 ? 80.781 -5.834 -29.427 1.00 82.69 434 VAL A C 1
ATOM 3396 O O . VAL A 1 434 ? 81.787 -6.302 -29.959 1.00 82.69 434 VAL A O 1
ATOM 3399 N N . ILE A 1 435 ? 79.982 -4.972 -30.063 1.00 81.12 435 ILE A N 1
ATOM 3400 C CA . ILE A 1 435 ? 80.223 -4.520 -31.444 1.00 81.12 435 ILE A CA 1
ATOM 3401 C C . ILE A 1 435 ? 81.550 -3.749 -31.540 1.00 81.12 435 ILE A C 1
ATOM 3403 O O . ILE A 1 435 ? 82.327 -3.965 -32.472 1.00 81.12 435 ILE A O 1
ATOM 3407 N N . GLY A 1 436 ? 81.855 -2.889 -30.565 1.00 82.38 436 GLY A N 1
ATOM 3408 C CA . GLY A 1 436 ? 83.124 -2.158 -30.501 1.00 82.38 436 GLY A CA 1
ATOM 3409 C C . GLY A 1 436 ? 84.345 -3.079 -30.409 1.00 82.38 436 GLY A C 1
ATOM 3410 O O . GLY A 1 436 ? 85.320 -2.894 -31.133 1.00 82.38 436 GLY A O 1
ATOM 3411 N N . VAL A 1 437 ? 84.281 -4.121 -29.576 1.00 82.81 437 VAL A N 1
ATOM 3412 C CA . VAL A 1 437 ? 85.355 -5.125 -29.473 1.00 82.81 437 VAL A CA 1
ATOM 3413 C C . VAL A 1 437 ? 85.478 -5.933 -30.765 1.00 82.81 437 VAL A C 1
ATOM 3415 O O . VAL A 1 437 ? 86.586 -6.162 -31.247 1.00 82.81 437 VAL A O 1
ATOM 3418 N N . LEU A 1 438 ? 84.355 -6.332 -31.366 1.00 80.44 438 LEU A N 1
ATOM 3419 C CA . LEU A 1 438 ? 84.365 -7.128 -32.589 1.00 80.44 438 LEU A CA 1
ATOM 3420 C C . LEU A 1 438 ? 84.967 -6.368 -33.773 1.00 80.44 438 LEU A C 1
ATOM 3422 O O . LEU A 1 438 ? 85.789 -6.904 -34.514 1.00 80.44 438 LEU A O 1
ATOM 3426 N N . THR A 1 439 ? 84.578 -5.105 -33.929 1.00 79.50 439 THR A N 1
ATOM 3427 C CA . THR A 1 439 ? 85.107 -4.226 -34.978 1.00 79.50 439 THR A CA 1
ATOM 3428 C C . THR A 1 439 ? 86.600 -3.958 -34.795 1.00 79.50 439 THR A C 1
ATOM 3430 O O . THR A 1 439 ? 87.320 -3.922 -35.791 1.00 79.50 439 THR A O 1
ATOM 3433 N N . ALA A 1 440 ? 87.094 -3.869 -33.554 1.00 81.62 440 ALA A N 1
ATOM 3434 C CA . ALA A 1 440 ? 88.525 -3.769 -33.271 1.00 81.62 440 ALA A CA 1
ATOM 3435 C C . ALA A 1 440 ? 89.292 -5.042 -33.674 1.00 81.62 440 ALA A C 1
ATOM 3437 O O . ALA A 1 440 ? 90.297 -4.950 -34.373 1.00 81.62 440 ALA A O 1
ATOM 3438 N N . ILE A 1 441 ? 88.783 -6.231 -33.323 1.00 81.31 441 ILE A N 1
ATOM 3439 C CA . ILE A 1 441 ? 89.404 -7.517 -33.694 1.00 81.31 441 ILE A CA 1
ATOM 3440 C C . ILE A 1 441 ? 89.447 -7.695 -35.219 1.00 81.31 441 ILE A C 1
ATOM 3442 O O . ILE A 1 441 ? 90.460 -8.125 -35.769 1.00 81.31 441 ILE A O 1
ATOM 3446 N N . ILE A 1 442 ? 88.358 -7.354 -35.916 1.00 76.81 442 ILE A N 1
ATOM 3447 C CA . ILE A 1 442 ? 88.299 -7.410 -37.384 1.00 76.81 442 ILE A CA 1
ATOM 3448 C C . ILE A 1 442 ? 89.271 -6.393 -37.999 1.00 76.81 442 ILE A C 1
ATOM 3450 O O . ILE A 1 442 ? 89.927 -6.707 -38.990 1.00 76.81 442 ILE A O 1
ATOM 3454 N N . GLY A 1 443 ? 89.405 -5.206 -37.400 1.00 74.25 443 GLY A N 1
ATOM 3455 C CA . GLY A 1 443 ? 90.391 -4.199 -37.797 1.00 74.25 443 GLY A CA 1
ATOM 3456 C C . GLY A 1 443 ? 91.833 -4.703 -37.682 1.00 74.25 443 GLY A C 1
ATOM 3457 O O . GLY A 1 443 ? 92.598 -4.582 -38.640 1.00 74.25 443 GLY A O 1
ATOM 3458 N N . ASP A 1 444 ? 92.179 -5.345 -36.566 1.00 79.50 444 ASP A N 1
ATOM 3459 C CA . ASP A 1 444 ? 93.511 -5.920 -36.338 1.00 79.50 444 ASP A CA 1
ATOM 3460 C C . ASP A 1 444 ? 93.809 -7.086 -37.297 1.00 79.50 444 ASP A C 1
ATOM 3462 O O . ASP A 1 444 ? 94.894 -7.160 -37.881 1.00 79.50 444 ASP A O 1
ATOM 3466 N N . LEU A 1 445 ? 92.832 -7.970 -37.537 1.00 75.50 445 LEU A N 1
ATOM 3467 C CA . LEU A 1 445 ? 92.936 -9.042 -38.538 1.00 75.50 445 LEU A CA 1
ATOM 3468 C C . LEU A 1 445 ? 93.119 -8.485 -39.956 1.00 75.50 445 LEU A C 1
ATOM 3470 O O . LEU A 1 445 ? 93.943 -8.993 -40.720 1.00 75.50 445 LEU A O 1
ATOM 3474 N N . ALA A 1 446 ? 92.387 -7.427 -40.308 1.00 69.12 446 ALA A N 1
ATOM 3475 C CA . ALA A 1 446 ? 92.485 -6.777 -41.609 1.00 69.12 446 ALA A CA 1
ATOM 3476 C C . ALA A 1 446 ? 93.827 -6.055 -41.813 1.00 69.12 446 ALA A C 1
ATOM 3478 O O . ALA A 1 446 ? 94.325 -6.031 -42.943 1.00 69.12 446 ALA A O 1
ATOM 3479 N N . SER A 1 447 ? 94.428 -5.513 -40.748 1.00 68.75 447 SER A N 1
ATOM 3480 C CA . SER A 1 447 ? 95.770 -4.914 -40.771 1.00 68.75 447 SER A CA 1
ATOM 3481 C C . SER A 1 447 ? 96.856 -5.986 -40.928 1.00 68.75 447 SER A C 1
ATOM 3483 O O . SER A 1 447 ? 97.700 -5.889 -41.821 1.00 68.75 447 SER A O 1
ATOM 3485 N N . HIS A 1 448 ? 96.780 -7.087 -40.169 1.00 76.19 448 HIS A N 1
ATOM 3486 C CA . HIS A 1 448 ? 97.700 -8.220 -40.323 1.00 76.19 448 HIS A CA 1
ATOM 3487 C C . HIS A 1 448 ? 97.631 -8.846 -41.723 1.00 76.19 448 HIS A C 1
ATOM 3489 O O . HIS A 1 448 ? 98.669 -9.106 -42.337 1.00 76.19 448 HIS A O 1
ATOM 3495 N N . PHE A 1 449 ? 96.425 -9.042 -42.262 1.00 67.94 449 PHE A N 1
ATOM 3496 C CA . PHE A 1 449 ? 96.234 -9.564 -43.615 1.00 67.94 449 PHE A CA 1
ATOM 3497 C C . PHE A 1 449 ? 96.691 -8.558 -44.687 1.00 67.94 449 PHE A C 1
ATOM 3499 O O . PHE A 1 449 ? 97.375 -8.936 -45.642 1.00 67.94 449 PHE A O 1
ATOM 3506 N N . GLY A 1 450 ? 96.411 -7.264 -44.490 1.00 66.69 450 GLY A N 1
ATOM 3507 C CA . GLY A 1 450 ? 96.902 -6.166 -45.329 1.00 66.69 450 GLY A CA 1
ATOM 3508 C C . GLY A 1 450 ? 98.427 -6.128 -45.423 1.00 66.69 450 GLY A C 1
ATOM 3509 O O . GLY A 1 450 ? 98.969 -6.052 -46.527 1.00 66.69 450 GLY A O 1
ATOM 3510 N N . CYS A 1 451 ? 99.121 -6.329 -44.298 1.00 69.25 451 CYS A N 1
ATOM 3511 C CA . CYS A 1 451 ? 100.580 -6.428 -44.237 1.00 69.25 451 CYS A CA 1
ATOM 3512 C C . CYS A 1 451 ? 101.134 -7.645 -44.999 1.00 69.25 451 CYS A C 1
ATOM 3514 O O . CYS A 1 451 ? 102.189 -7.542 -45.621 1.00 69.25 451 CYS A O 1
ATOM 3516 N N . THR A 1 452 ? 100.434 -8.787 -44.997 1.00 72.00 452 THR A N 1
ATOM 3517 C CA . THR A 1 452 ? 100.875 -9.997 -45.724 1.00 72.00 452 THR A CA 1
ATOM 3518 C C . THR A 1 452 ? 100.645 -9.941 -47.236 1.00 72.00 452 THR A C 1
ATOM 3520 O O . THR A 1 452 ? 101.379 -10.579 -47.987 1.00 72.00 452 THR A O 1
ATOM 3523 N N . VAL A 1 453 ? 99.654 -9.169 -47.693 1.00 69.88 453 VAL A N 1
ATOM 3524 C CA . VAL A 1 453 ? 99.255 -9.075 -49.113 1.00 69.88 453 VAL A CA 1
ATOM 3525 C C . VAL A 1 453 ? 99.733 -7.762 -49.767 1.00 69.88 453 VAL A C 1
ATOM 3527 O O . VAL A 1 453 ? 99.678 -7.617 -50.985 1.00 69.88 453 VAL A O 1
ATOM 3530 N N . GLY A 1 454 ? 100.267 -6.817 -48.982 1.00 62.69 454 GLY A N 1
ATOM 3531 C CA . GLY A 1 454 ? 100.815 -5.541 -49.462 1.00 62.69 454 GLY A CA 1
ATOM 3532 C C . GLY A 1 454 ? 99.760 -4.462 -49.744 1.00 62.69 454 GLY A C 1
ATOM 3533 O O . GLY A 1 454 ? 100.008 -3.547 -50.529 1.00 62.69 454 GLY A O 1
ATOM 3534 N N . LEU A 1 455 ? 98.578 -4.565 -49.129 1.00 68.25 455 LEU A N 1
ATOM 3535 C CA . LEU A 1 455 ? 97.455 -3.637 -49.303 1.00 68.25 455 LEU A CA 1
ATOM 3536 C C . LEU A 1 455 ? 97.338 -2.686 -48.105 1.00 68.25 455 LEU A C 1
ATOM 3538 O O . LEU A 1 455 ? 97.665 -3.053 -46.982 1.00 68.25 455 LEU A O 1
ATOM 3542 N N . ARG A 1 456 ? 96.848 -1.458 -48.335 1.00 64.62 456 ARG A N 1
ATOM 3543 C CA . ARG A 1 456 ? 96.575 -0.495 -47.251 1.00 64.62 456 ARG A CA 1
ATOM 3544 C C . ARG A 1 456 ? 95.444 -0.998 -46.352 1.00 64.62 456 ARG A C 1
ATOM 3546 O O . ARG A 1 456 ? 94.367 -1.312 -46.857 1.00 64.62 456 ARG A O 1
ATOM 3553 N N . ASP A 1 457 ? 95.665 -0.929 -45.042 1.00 61.47 457 ASP A N 1
ATOM 3554 C CA . ASP A 1 457 ? 94.764 -1.378 -43.968 1.00 61.47 457 ASP A CA 1
ATOM 3555 C C . ASP A 1 457 ? 93.317 -0.877 -44.103 1.00 61.47 457 ASP A C 1
ATOM 3557 O O . ASP A 1 457 ? 92.362 -1.585 -43.788 1.00 61.47 457 ASP A O 1
ATOM 3561 N N . SER A 1 458 ? 93.125 0.337 -44.628 1.00 65.62 458 SER A N 1
ATOM 3562 C CA . SER A 1 458 ? 91.792 0.914 -44.820 1.00 65.62 458 SER A CA 1
ATOM 3563 C C . SER A 1 458 ? 90.972 0.220 -45.911 1.00 65.62 458 SER A C 1
ATOM 3565 O O . SER A 1 458 ? 89.747 0.230 -45.847 1.00 65.62 458 SER A O 1
ATOM 3567 N N . VAL A 1 459 ? 91.617 -0.386 -46.911 1.00 69.75 459 VAL A N 1
ATOM 3568 C CA . VAL A 1 459 ? 90.931 -1.071 -48.017 1.00 69.75 459 VAL A CA 1
ATOM 3569 C C . VAL A 1 459 ? 90.594 -2.509 -47.626 1.00 69.75 459 VAL A C 1
ATOM 3571 O O . VAL A 1 459 ? 89.505 -2.984 -47.938 1.00 69.75 459 VAL A O 1
ATOM 3574 N N . THR A 1 460 ? 91.475 -3.194 -46.891 1.00 65.81 460 THR A N 1
ATOM 3575 C CA . THR A 1 460 ? 91.231 -4.569 -46.424 1.00 65.81 460 THR A CA 1
ATOM 3576 C C . THR A 1 460 ? 90.106 -4.640 -45.396 1.00 65.81 460 THR A C 1
ATOM 3578 O O . THR A 1 460 ? 89.260 -5.527 -45.497 1.00 65.81 460 THR A O 1
ATOM 3581 N N . ALA A 1 461 ? 90.027 -3.682 -44.467 1.00 61.72 461 ALA A N 1
ATOM 3582 C CA . ALA A 1 461 ? 88.946 -3.632 -43.481 1.00 61.72 461 ALA A CA 1
ATOM 3583 C C . ALA A 1 461 ? 87.562 -3.465 -44.139 1.00 61.72 461 ALA A C 1
ATOM 3585 O O . ALA A 1 461 ? 86.616 -4.169 -43.790 1.00 61.72 461 ALA A O 1
ATOM 3586 N N . VAL A 1 462 ? 87.451 -2.589 -45.147 1.00 65.94 462 VAL A N 1
ATOM 3587 C CA . VAL A 1 462 ? 86.194 -2.359 -45.883 1.00 65.94 462 VAL A CA 1
ATOM 3588 C C . VAL A 1 462 ? 85.776 -3.594 -46.687 1.00 65.94 462 VAL A C 1
ATOM 3590 O O . VAL A 1 462 ? 84.589 -3.908 -46.742 1.00 65.94 462 VAL A O 1
ATOM 3593 N N . VAL A 1 463 ? 86.729 -4.333 -47.263 1.00 67.69 463 VAL A N 1
ATOM 3594 C CA . VAL A 1 463 ? 86.440 -5.576 -47.997 1.00 67.69 463 VAL A CA 1
ATOM 3595 C C . VAL A 1 463 ? 85.915 -6.669 -47.064 1.00 67.69 463 VAL A C 1
ATOM 3597 O O . VAL A 1 463 ? 84.926 -7.308 -47.406 1.00 67.69 463 VAL A O 1
ATOM 3600 N N . PHE A 1 464 ? 86.502 -6.858 -45.876 1.00 64.12 464 PHE A N 1
ATOM 3601 C CA . PHE A 1 464 ? 86.010 -7.846 -44.903 1.00 64.12 464 PHE A CA 1
ATOM 3602 C C . PHE A 1 464 ? 84.601 -7.524 -44.395 1.00 64.12 464 PHE A C 1
ATOM 3604 O O . PHE A 1 464 ? 83.766 -8.421 -44.291 1.00 64.12 464 PHE A O 1
ATOM 3611 N N . VAL A 1 465 ? 84.314 -6.246 -44.133 1.00 65.00 465 VAL A N 1
ATOM 3612 C CA . VAL A 1 465 ? 82.970 -5.802 -43.736 1.00 65.00 465 VAL A CA 1
ATOM 3613 C C . VAL A 1 465 ? 81.963 -6.021 -44.870 1.00 65.00 465 VAL A C 1
ATOM 3615 O O . VAL A 1 465 ? 80.881 -6.541 -44.621 1.00 65.00 465 VAL A O 1
ATOM 3618 N N . ALA A 1 466 ? 82.325 -5.701 -46.116 1.00 61.22 466 ALA A N 1
ATOM 3619 C CA . ALA A 1 466 ? 81.461 -5.914 -47.278 1.00 61.22 466 ALA A CA 1
ATOM 3620 C C . ALA A 1 466 ? 81.202 -7.403 -47.573 1.00 61.22 466 ALA A C 1
ATOM 3622 O O . ALA A 1 466 ? 80.111 -7.763 -48.007 1.00 61.22 466 ALA A O 1
ATOM 3623 N N . LEU A 1 467 ? 82.177 -8.282 -47.326 1.00 63.97 467 LEU A N 1
ATOM 3624 C CA . LEU A 1 467 ? 82.024 -9.733 -47.492 1.00 63.97 467 LEU A CA 1
ATOM 3625 C C . LEU A 1 467 ? 81.129 -10.332 -46.396 1.00 63.97 467 LEU A C 1
ATOM 3627 O O . LEU A 1 467 ? 80.326 -11.217 -46.673 1.00 63.97 467 LEU A O 1
ATOM 3631 N N . GLY A 1 468 ? 81.217 -9.806 -45.169 1.00 59.94 468 GLY A N 1
ATOM 3632 C CA . GLY A 1 468 ? 80.366 -10.213 -44.049 1.00 59.94 468 GLY A CA 1
ATOM 3633 C C . GLY A 1 468 ? 78.899 -9.788 -44.184 1.00 59.94 468 GLY A C 1
ATOM 3634 O O . GLY A 1 468 ? 78.023 -10.481 -43.681 1.00 59.94 468 GLY A O 1
ATOM 3635 N N . THR A 1 469 ? 78.608 -8.686 -44.884 1.00 58.06 469 THR A N 1
ATOM 3636 C CA . THR A 1 469 ? 77.232 -8.199 -45.104 1.00 58.06 469 THR A CA 1
ATOM 3637 C C . THR A 1 469 ? 76.579 -8.720 -46.389 1.00 58.06 469 THR A C 1
ATOM 3639 O O . THR A 1 469 ? 75.391 -8.487 -46.595 1.00 58.06 469 THR A O 1
ATOM 3642 N N . SER A 1 470 ? 77.323 -9.419 -47.256 1.00 46.84 470 SER A N 1
ATOM 3643 C CA . SER A 1 470 ? 76.872 -9.840 -48.596 1.00 46.84 470 SER A CA 1
ATOM 3644 C C . SER A 1 470 ? 76.606 -11.340 -48.755 1.00 46.84 470 SER A C 1
ATOM 3646 O O . SER A 1 470 ? 76.431 -11.800 -49.882 1.00 46.84 470 SER A O 1
ATOM 3648 N N . ILE A 1 471 ? 76.509 -12.101 -47.660 1.00 47.88 471 ILE A N 1
ATOM 3649 C CA . ILE A 1 471 ? 75.950 -13.462 -47.689 1.00 47.88 471 ILE A CA 1
ATOM 3650 C C . ILE A 1 471 ? 74.476 -13.383 -47.255 1.00 47.88 471 ILE A C 1
ATOM 3652 O O . ILE A 1 471 ? 74.200 -13.433 -46.056 1.00 47.88 471 ILE A O 1
ATOM 3656 N N . PRO A 1 472 ? 73.514 -13.223 -48.184 1.00 42.19 472 PRO A N 1
ATOM 3657 C CA . PRO A 1 472 ? 72.108 -13.396 -47.868 1.00 42.19 472 PRO A CA 1
ATOM 3658 C C . PRO A 1 472 ? 71.777 -14.890 -47.791 1.00 42.19 472 PRO A C 1
ATOM 3660 O O . PRO A 1 472 ? 72.283 -15.702 -48.570 1.00 42.19 472 PRO A O 1
ATOM 3663 N N . GLY A 1 473 ? 70.931 -15.227 -46.818 1.00 35.75 473 GLY A N 1
ATOM 3664 C CA . GLY A 1 473 ? 70.326 -16.542 -46.659 1.00 35.75 473 GLY A CA 1
ATOM 3665 C C . GLY A 1 473 ? 69.549 -17.000 -47.897 1.00 35.75 473 GLY A C 1
ATOM 3666 O O . GLY A 1 473 ? 69.229 -16.220 -48.793 1.00 35.75 473 GLY A O 1
ATOM 3667 N N . SER A 1 474 ? 69.314 -18.306 -47.922 1.00 33.62 474 SER A N 1
ATOM 3668 C CA . SER A 1 474 ? 68.614 -19.130 -48.910 1.00 33.62 474 SER A CA 1
ATOM 3669 C C . SER A 1 474 ? 67.480 -18.420 -49.677 1.00 33.62 474 SER A C 1
ATOM 3671 O O . SER A 1 474 ? 66.648 -17.766 -49.052 1.00 33.62 474 SER A O 1
ATOM 3673 N N . PRO A 1 475 ? 67.373 -18.577 -51.011 1.00 39.25 475 PRO A N 1
ATOM 3674 C CA . PRO A 1 475 ? 66.244 -18.052 -51.771 1.00 39.25 475 PRO A CA 1
ATOM 3675 C C . PRO A 1 475 ? 65.020 -18.976 -51.641 1.00 39.25 475 PRO A C 1
ATOM 3677 O O . PRO A 1 475 ? 65.013 -20.078 -52.190 1.00 39.25 475 PRO A O 1
ATOM 3680 N N . GLU A 1 476 ? 63.966 -18.509 -50.969 1.00 35.00 476 GLU A N 1
ATOM 3681 C CA . GLU A 1 476 ? 62.616 -19.069 -51.091 1.00 35.00 476 GLU A CA 1
ATOM 3682 C C . GLU A 1 476 ? 62.105 -18.879 -52.531 1.00 35.00 476 GLU A C 1
ATOM 3684 O O . GLU A 1 476 ? 61.881 -17.765 -53.010 1.00 35.00 476 GLU A O 1
ATOM 3689 N N . LEU A 1 477 ? 61.930 -19.989 -53.246 1.00 37.12 477 LEU A N 1
ATOM 3690 C CA . LEU A 1 477 ? 61.232 -20.050 -54.527 1.00 37.12 477 LEU A CA 1
ATOM 3691 C C . LEU A 1 477 ? 59.756 -20.367 -54.259 1.00 37.12 477 LEU A C 1
ATOM 3693 O O . LEU A 1 477 ? 59.397 -21.533 -54.135 1.00 37.12 477 LEU A O 1
ATOM 3697 N N . ASN A 1 478 ? 58.896 -19.348 -54.234 1.00 30.23 478 ASN A N 1
ATOM 3698 C CA . ASN A 1 478 ? 57.449 -19.536 -54.371 1.00 30.23 478 ASN A CA 1
ATOM 3699 C C . ASN A 1 478 ? 57.071 -19.576 -55.865 1.00 30.23 478 ASN A C 1
ATOM 3701 O O . ASN A 1 478 ? 57.213 -18.556 -56.549 1.00 30.23 478 ASN A O 1
ATOM 3705 N N . PRO A 1 479 ? 56.579 -20.704 -56.416 1.00 43.09 479 PRO A N 1
ATOM 3706 C CA . PRO A 1 479 ? 56.011 -20.723 -57.752 1.00 43.09 479 PRO A CA 1
ATOM 3707 C C . PRO A 1 479 ? 54.564 -20.220 -57.701 1.00 43.09 479 PRO A C 1
ATOM 3709 O O . PRO A 1 479 ? 53.681 -20.838 -57.114 1.00 43.09 479 PRO A O 1
ATOM 3712 N N . ILE A 1 480 ? 54.318 -19.096 -58.371 1.00 42.06 480 ILE A N 1
ATOM 3713 C CA . ILE A 1 480 ? 52.974 -18.638 -58.730 1.00 42.06 480 ILE A CA 1
ATOM 3714 C C . ILE A 1 480 ? 52.333 -19.710 -59.625 1.00 42.06 480 ILE A C 1
ATOM 3716 O O . ILE A 1 480 ? 52.794 -19.951 -60.742 1.00 42.06 480 ILE A O 1
ATOM 3720 N N . GLY A 1 481 ? 51.273 -20.350 -59.128 1.00 35.03 481 GLY A N 1
ATOM 3721 C CA . GLY A 1 481 ? 50.477 -21.351 -59.831 1.00 35.03 481 GLY A CA 1
ATOM 3722 C C . GLY A 1 481 ? 49.032 -20.897 -60.040 1.00 35.03 481 GLY A C 1
ATOM 3723 O O . GLY A 1 481 ? 48.209 -21.067 -59.156 1.00 35.03 481 GLY A O 1
ATOM 3724 N N . ASN A 1 482 ? 48.785 -20.345 -61.230 1.00 37.75 482 ASN A N 1
ATOM 3725 C CA . ASN A 1 482 ? 47.597 -20.432 -62.093 1.00 37.75 482 ASN A CA 1
ATOM 3726 C C . ASN A 1 482 ? 46.145 -20.344 -61.563 1.00 37.75 482 ASN A C 1
ATOM 3728 O O . ASN A 1 482 ? 45.675 -21.219 -60.841 1.00 37.75 482 ASN A O 1
ATOM 3732 N N . LEU A 1 483 ? 45.440 -19.441 -62.274 1.00 36.09 483 LEU A N 1
ATOM 3733 C CA . LEU A 1 483 ? 44.012 -19.341 -62.639 1.00 36.09 483 LEU A CA 1
ATOM 3734 C C . LEU A 1 483 ? 43.052 -18.651 -61.666 1.00 36.09 483 LEU A C 1
ATOM 3736 O O . LEU A 1 483 ? 42.671 -19.254 -60.643 1.00 36.09 483 LEU A O 1
#

Organism: NCBI:txid363190

Sequence (483 aa):
MFQLLKDLRKKHPDKDLDQLIEMASYSTMVRQRKSRAFYRVQVTRQMIGAGNVLRRYAADRQARRAAGAALGDADLANTTCIAFEQPQYQCSENCGTVSLWVKCQGGKRSNACLVDYQTENGSANAGSDYEYAQGTLEFKPGETRKVIKVGIIDDEMFEEDEHFFVRLQNLREGDGPASGEGPENTKLQLVEPQSATVTILDDDHAGIFSFVQKELRVSESSGTIEVTVTRSSGVRGTVAVPYHTEDGTARHGVDYEKTQGELEFINEVTSGVIKVCITNIAAHDKKENFYIVLEEPKWLKRGISALLLNQGTPSPEEEEARRIAEMGKPVLGEHSRLTVIIEEATELKSSVDELLKDANMADVIGTHSWKEQFIEAVTVGAGDEGEENGEQQHPSGCDYFMHMFTVFWKILFAFVPPTNYWNGWACFVVSIAVIGVLTAIIGDLASHFGCTVGLRDSVTAVVFVALGTSIPGSPELNPIGNL

Radius of gyration: 48.6 Å; chains: 1; bounding box: 133×59×120 Å

Foldseek 3Di:
DVVQLVVLCVVCVPDDSVVSVLVSVLVVVVPDDDDPVQVVVQVVCVVVVVHGPSVVVSVVVVVVVCQVPVCPPVNLAQEKEKEWPDQEAEDALPPFKDKTKMFIGGRQLQFKKKKKKWKFADQDDDPAFWPTDIDIDIDHRPRTMDIDMITTHHDQFFDAWGKIKMFIDDIDIDDDPPPDDDPRDRHYDYGPPRMHMYIYHYANQCFAKAWPDQEAEDELPNFKDKTKIFTDPHQHAKKKKKKWKFADQDDDPPFWDTDIDIFIRGGPRTMDIDIIGTHNDPDPDDKGKIKMAIDFMDRPDRPVVVVPLPDDDDDPVRVVSVVSSVNSYYGYDPHRMHMYIYDYDPVVVVVVVVVVVVVVCPCVVQDDALVNLQVPLQDQQAPPPDPPDPDRDDHDPVSVVVSVVCSVVSNLLSVQGTCPPPVNPSNVVVVVVSVVVVLVVLLVVLVVVCVVVVHDSVVSSVVVVVVVVPDDDDDDDDDDDDD

Secondary structure (DSSP, 8-state):
-HHHHHHHHHH-TTS-HHHHHHHHHHHHHHHS---HHHHHHHHHHHHTT---HHHHHHHHHHHHHHHHTSS-TTTTTTEEEEEES-SEEEEEGGGSEEEEEEEEEES-TTS-EEEEEEEE-SSS-BTTTB---EEEEEE-TT--EEEEEEEBP--SS----EEEEEEEEEEEE-------------EEEE-S-SEEEEEEEP-----EEEES-SEEEEEGGG-EEEEEEEEES---SEEEEEEEEE-SSS-BTTTB---EEEEEE-TT--EEEEEEEBP----TT--EEEEEEE-PPEEEE--GGGTTTTSS---HHHHHHHHHHHHTS-EE-S-SEEEEEEE--HHHHHHHHHHHHHHTGGGTTT---HHHHHHHHHS-PPPSS--SS---PPPPHHHHHHHHHHHHHHHHHHTSPPTTGGGGHHHHHHHHHHHHHHHHHHHHHHHHHHHHHT--HHHHHHHHHHHHH--------------

InterPro domains:
  IPR003644 Na-Ca exchanger/integrin-beta4 [PF03160] (78-204)
  IPR003644 Na-Ca exchanger/integrin-beta4 [SM00237] (69-169)
  IPR003644 Na-Ca exchanger/integrin-beta4 [SM00237] (196-295)
  IPR004836 Sodium/calcium exchanger protein [PR01259] (429-441)
  IPR004836 Sodium/calcium exchanger protein [PR01259] (442-453)
  IPR004836 Sodium/calcium exchanger protein [PR01259] (455-467)
  IPR004837 Sodium/calcium exchanger membrane region [PF01699] (424-472)
  IPR032452 Sodium/calcium exchanger domain, C-terminal extension [PF16494] (1-64)
  IPR038081 CalX-like domain superfamily [G3DSA:2.60.40.2030] (71-199)
  IPR038081 CalX-like domain superfamily [G3DSA:2.60.40.2030] (200-353)
  IPR038081 CalX-like domain superfamily [SSF141072] (81-213)
  IPR038081 CalX-like domain superfamily [SSF141072] (206-344)
  IPR051171 Calcium/Cation Antiporter [PTHR11878] (6-472)